Protein AF-0000000066302037 (afdb_homodimer)

Radius of gyration: 25.57 Å; Cα contacts (8 Å, |Δi|>4): 743; chains: 2; bounding box: 60×84×85 Å

InterPro domains:
  IPR000515 ABC transporter type 1, transmembrane domain MetI-like [PF00528] (89-258)
  IPR000515 ABC transporter type 1, transmembrane domain MetI-like [PS50928] (71-252)
  IPR000515 ABC transporter type 1, transmembrane domain MetI-like [cd06261] (72-249)
  IPR035906 MetI-like superfamily [G3DSA:1.10.3720.10] (64-258)
  IPR035906 MetI-like superfamily [SSF161098] (66-252)

Solvent-accessible surface area (backbone atoms only — not comparable to full-atom values): 26212 Å² total; per-residue (Å²): 135,83,84,73,76,73,71,78,69,78,72,74,54,64,68,57,53,51,35,29,48,43,44,48,52,47,50,51,52,49,44,39,52,48,17,62,70,66,67,38,48,57,63,36,38,44,59,66,54,21,49,55,50,60,75,41,36,79,43,70,43,94,89,45,61,16,58,52,55,17,44,50,48,42,50,51,44,34,52,51,9,40,51,54,15,49,66,50,18,42,60,50,10,43,44,32,29,71,33,67,68,50,27,40,31,45,45,50,46,48,62,56,52,63,40,35,44,42,68,73,44,48,62,59,32,35,45,71,56,32,77,41,68,62,25,47,27,49,36,14,18,54,38,14,21,53,47,22,18,52,28,18,21,49,18,37,58,60,49,57,63,68,62,54,50,52,40,44,72,73,64,44,46,75,68,49,40,41,66,70,41,44,47,62,67,13,41,62,33,33,49,50,8,47,46,54,12,49,55,39,11,51,43,37,43,39,48,48,19,56,38,96,50,46,89,51,18,46,27,20,47,34,51,53,25,44,77,70,50,32,36,27,55,30,52,37,45,44,52,52,47,13,51,51,36,44,49,52,53,53,51,46,48,48,50,47,49,71,74,41,45,63,60,68,65,74,100,136,83,84,74,76,73,73,79,71,77,72,74,55,63,68,56,51,51,36,30,48,44,45,48,52,48,50,52,50,50,45,38,53,47,16,61,70,66,68,38,48,57,64,36,38,44,60,65,55,22,48,55,50,60,75,42,36,80,44,68,44,95,89,45,62,16,58,52,54,17,44,51,48,43,50,52,45,33,50,51,9,40,51,54,16,49,67,50,18,41,60,50,10,43,45,32,28,72,33,67,66,51,27,39,30,44,45,50,46,48,63,55,52,64,41,36,44,42,68,74,43,47,62,59,30,35,46,71,58,33,77,39,67,62,24,46,26,49,34,12,17,54,39,13,21,54,47,22,18,54,28,18,21,49,18,38,58,59,48,57,63,66,61,53,49,53,40,44,73,73,65,44,46,75,68,50,39,42,66,71,42,41,47,62,66,13,41,60,33,34,48,50,9,47,46,54,11,50,54,38,12,52,41,35,42,39,48,48,19,55,38,97,50,45,90,52,19,47,26,21,48,33,52,52,26,45,75,68,50,32,35,28,56,29,52,37,43,45,51,50,46,12,52,50,37,45,50,54,50,52,50,45,49,49,51,47,48,71,74,41,44,63,60,67,64,74,102

pLDDT: mean 90.58, std 13.86, range [29.02, 98.88]

Secondary structure (DSSP, 8-state):
-------------HHHHHHHHHHHHHHHHHHHHHHHHH--TTTS--HHHHHHHHH-TTSEETTEEEHHHHHHHHHHHHHHHHHHHHHHHHHHHHHHHH-HHHHHHHHHHHHHHTTS-GGGGHHHHHHHH-SSHHHHHHHHHHHHHHHHHHHHHHHHHTS-HHHHHHHHHTT--HHHHIIIIIHHHHHHHHHHHHHHHHHHHHHHHHHHHHSTT-SSSHHHHHHHHHHTT-HHHHHHHHHHHHHHHHHHHHHHHHHHHHHHHHHHHH-/-------------HHHHHHHHHHHHHHHHHHHHHHHHH--TTTS--HHHHHHHHH-TTSEETTEEEHHHHHHHHHHHHHHHHHHHHHHHHHHHHHHHH-HHHHHHHHHHHHHHTTS-GGGGHHHHHHHH-SSHHHHHHHHHHHHHHHHHHHHHHHHHTS-HHHHHHHHHTT--HHHHIIIIIHHHHHHHHHHHHHHHHHHHHHHHHHHHHSTT-SSSHHHHHHHHHHTT-HHHHHHHHHHHHHHHHHHHHHHHHHHHHHHHHHHHH-

Sequence (534 aa):
MMNHKKGISVKINTKELVLKISLPALAVVIWELLAIYINNPVILPRVEAVINVLIHPFQGILGTGSLIDNTIISIKRVISGFLLASAVAIPLGILMGYYRTVNSLCDTLIELLRPIPPLAWVPLSLAWFGLGEMSMIFIIFIGAFFPILINTISGVKGVPTPLIEAALTLGAKGRDILIKVVIPASSPSILTGLRVGAGIAWMCVVAAEMLPSSNAGLGYLIMYAYSLSRMDVVIACMIIIGLIGLVLDRGLRYIEDKYFVWRKMMKMMNHKKGISVKINTKELVLKISLPALAVVIWELLAIYINNPVILPRVEAVINVLIHPFQGILGTGSLIDNTIISIKRVISGFLLASAVAIPLGILMGYYRTVNSLCDTLIELLRPIPPLAWVPLSLAWFGLGEMSMIFIIFIGAFFPILINTISGVKGVPTPLIEAALTLGAKGRDILIKVVIPASSPSILTGLRVGAGIAWMCVVAAEMLPSSNAGLGYLIMYAYSLSRMDVVIACMIIIGLIGLVLDRGLRYIEDKYFVWRKMMK

Organism: Methanocaldococcus jannaschii (strain ATCC 43067 / DSM 2661 / JAL-1 / JCM 10045 / NBRC 100440) (NCBI:txid243232)

Structure (mmCIF, N/CA/C/O backbone):
data_AF-0000000066302037-model_v1
#
loop_
_entity.id
_entity.type
_entity.pdbx_description
1 polymer 'Putative ABC transporter permease protein MJ0413'
#
loop_
_atom_site.group_PDB
_atom_site.id
_atom_site.type_symbol
_atom_site.label_atom_id
_atom_site.label_alt_id
_atom_site.label_comp_id
_atom_site.label_asym_id
_atom_site.label_entity_id
_atom_site.label_seq_id
_atom_site.pdbx_PDB_ins_code
_atom_site.Cartn_x
_atom_site.Cartn_y
_atom_site.Cartn_z
_atom_site.occupancy
_atom_site.B_iso_or_equiv
_atom_site.auth_seq_id
_atom_site.auth_comp_id
_atom_site.auth_asym_id
_atom_site.auth_atom_id
_atom_site.pdbx_PDB_model_num
ATOM 1 N N . MET A 1 1 ? -0.218 17.766 55.438 1 29.02 1 MET A N 1
ATOM 2 C CA . MET A 1 1 ? -0.852 17.922 54.125 1 29.02 1 MET A CA 1
ATOM 3 C C . MET A 1 1 ? -0.824 16.609 53.344 1 29.02 1 MET A C 1
ATOM 5 O O . MET A 1 1 ? 0.249 16.094 53.031 1 29.02 1 MET A O 1
ATOM 9 N N . MET A 1 2 ? -1.825 15.656 53.594 1 33.31 2 MET A N 1
ATOM 10 C CA . MET A 1 2 ? -2.02 14.25 53.25 1 33.31 2 MET A CA 1
ATOM 11 C C . MET A 1 2 ? -2.162 14.078 51.75 1 33.31 2 MET A C 1
ATOM 13 O O . MET A 1 2 ? -2.922 14.805 51.094 1 33.31 2 MET A O 1
ATOM 17 N N . ASN A 1 3 ? -1.121 13.711 50.938 1 35.31 3 ASN A N 1
ATOM 18 C CA . ASN A 1 3 ? -0.994 13.352 49.531 1 35.31 3 ASN A CA 1
ATOM 19 C C . ASN A 1 3 ? -2.09 12.383 49.094 1 35.31 3 ASN A C 1
ATOM 21 O O . ASN A 1 3 ? -2.045 11.195 49.438 1 35.31 3 ASN A O 1
ATOM 25 N N . HIS A 1 4 ? -3.418 12.812 49.188 1 37.31 4 HIS A N 1
ATOM 26 C CA . HIS A 1 4 ? -4.516 12.008 48.656 1 37.31 4 HIS A CA 1
ATOM 27 C C . HIS A 1 4 ? -4.312 11.68 47.188 1 37.31 4 HIS A C 1
ATOM 29 O O . HIS A 1 4 ? -4.449 12.555 46.344 1 37.31 4 HIS A O 1
ATOM 35 N N . LYS A 1 5 ? -3.457 10.75 46.844 1 37.62 5 LYS A N 1
ATOM 36 C CA . LYS A 1 5 ? -3.4 10.125 45.531 1 37.62 5 LYS A CA 1
ATOM 37 C C . LYS A 1 5 ? -4.789 9.695 45.062 1 37.62 5 LYS A C 1
ATOM 39 O O . LYS A 1 5 ? -5.316 8.68 45.531 1 37.62 5 LYS A O 1
ATOM 44 N N . LYS A 1 6 ? -5.723 10.648 44.906 1 38.66 6 LYS A N 1
ATOM 45 C CA . LYS A 1 6 ? -6.957 10.273 44.219 1 38.66 6 LYS A CA 1
ATOM 46 C C . LYS A 1 6 ? -6.664 9.453 42.969 1 38.66 6 LYS A C 1
ATOM 48 O O . LYS A 1 6 ? -5.965 9.922 42.062 1 38.66 6 LYS A O 1
ATOM 53 N N . GLY A 1 7 ? -6.504 8.18 43.094 1 39.34 7 GLY A N 1
ATOM 54 C CA . GLY A 1 7 ? -6.422 7.23 42 1 39.34 7 GLY A CA 1
ATOM 55 C C . GLY A 1 7 ? -7.43 7.504 40.906 1 39.34 7 GLY A C 1
ATOM 56 O O . GLY A 1 7 ? -8.633 7.59 41.156 1 39.34 7 GLY A O 1
ATOM 57 N N . ILE A 1 8 ? -7.227 8.367 40 1 39.88 8 ILE A N 1
ATOM 58 C CA . ILE A 1 8 ? -8.062 8.531 38.812 1 39.88 8 ILE A CA 1
ATOM 59 C C . ILE A 1 8 ? -8.523 7.164 38.312 1 39.88 8 ILE A C 1
ATOM 61 O O . ILE A 1 8 ? -7.711 6.371 37.812 1 39.88 8 ILE A O 1
ATOM 65 N N . SER A 1 9 ? -9.344 6.348 38.969 1 43.56 9 SER A N 1
ATOM 66 C CA . SER A 1 9 ? -10.023 5.164 38.438 1 43.56 9 SER A CA 1
ATOM 67 C C . SER A 1 9 ? -10.57 5.41 37.031 1 43.56 9 SER A C 1
ATOM 69 O O . SER A 1 9 ? -11.414 6.285 36.844 1 43.56 9 SER A O 1
ATOM 71 N N . VAL A 1 10 ? -9.797 5.387 36.094 1 51.78 10 VAL A N 1
ATOM 72 C CA . VAL A 1 10 ? -10.32 5.383 34.719 1 51.78 10 VAL A CA 1
ATOM 73 C C . VAL A 1 10 ? -11.562 4.504 34.656 1 51.78 10 VAL A C 1
ATOM 75 O O . VAL A 1 10 ? -11.477 3.279 34.781 1 51.78 10 VAL A O 1
ATOM 78 N N . LYS A 1 11 ? -12.625 4.777 35.25 1 53.31 11 LYS A N 1
ATOM 79 C CA . LYS A 1 11 ? -13.93 4.117 35.188 1 53.31 11 LYS A CA 1
ATOM 80 C C . LYS A 1 11 ? -14.234 3.65 33.75 1 53.31 11 LYS A C 1
ATOM 82 O O . LYS A 1 11 ? -14.492 4.469 32.875 1 53.31 11 LYS A O 1
ATOM 87 N N . ILE A 1 12 ? -13.656 2.502 33.469 1 60.19 12 ILE A N 1
ATOM 88 C CA . ILE A 1 12 ? -14.062 1.868 32.219 1 60.19 12 ILE A CA 1
ATOM 89 C C . ILE A 1 12 ? -15.586 1.826 32.125 1 60.19 12 ILE A C 1
ATOM 91 O O . ILE A 1 12 ? -16.25 1.232 32.969 1 60.19 12 ILE A O 1
ATOM 95 N N . ASN A 1 13 ? -16.219 2.809 31.547 1 74.5 13 ASN A N 1
ATOM 96 C CA . ASN A 1 13 ? -17.656 2.812 31.312 1 74.5 13 ASN A CA 1
ATOM 97 C C . ASN A 1 13 ? -18.141 1.499 30.703 1 74.5 13 ASN A C 1
ATOM 99 O O . ASN A 1 13 ? -17.844 1.212 29.531 1 74.5 13 ASN A O 1
ATOM 103 N N . THR A 1 14 ? -18.578 0.489 31.5 1 80.25 14 THR A N 1
ATOM 104 C CA . THR A 1 14 ? -19.047 -0.841 31.141 1 80.25 14 THR A CA 1
ATOM 105 C C . THR A 1 14 ? -19.891 -0.784 29.875 1 80.25 14 THR A C 1
ATOM 107 O O . THR A 1 14 ? -19.828 -1.686 29.031 1 80.25 14 THR A O 1
ATOM 110 N N . LYS A 1 15 ? -20.672 0.165 29.672 1 84.88 15 LYS A N 1
ATOM 111 C CA . LYS A 1 15 ? -21.516 0.294 28.484 1 84.88 15 LYS A CA 1
ATOM 112 C C . LYS A 1 15 ? -20.656 0.47 27.234 1 84.88 15 LYS A C 1
ATOM 114 O O . LYS A 1 15 ? -20.953 -0.127 26.188 1 84.88 15 LYS A O 1
ATOM 119 N N . GLU A 1 16 ? -19.656 1.234 27.422 1 86.19 16 GLU A N 1
ATOM 120 C CA . GLU A 1 16 ? -18.781 1.48 26.281 1 86.19 16 GLU A CA 1
ATOM 121 C C . GLU A 1 16 ? -18 0.224 25.906 1 86.19 16 GLU A C 1
ATOM 123 O O . GLU A 1 16 ? -17.812 -0.065 24.719 1 86.19 16 GLU A O 1
ATOM 128 N N . LEU A 1 17 ? -17.641 -0.523 26.875 1 87.56 17 LEU A N 1
ATOM 129 C CA . LEU A 1 17 ? -16.906 -1.763 26.625 1 87.56 17 LEU A CA 1
ATOM 130 C C . LEU A 1 17 ? -17.797 -2.789 25.938 1 87.56 17 LEU A C 1
ATOM 132 O O . LEU A 1 17 ? -17.344 -3.498 25.031 1 87.56 17 LEU A O 1
ATOM 136 N N . VAL A 1 18 ? -18.984 -2.852 26.375 1 88.88 18 VAL A N 1
ATOM 137 C CA . VAL A 1 18 ? -19.938 -3.783 25.766 1 88.88 18 VAL A CA 1
ATOM 138 C C . VAL A 1 18 ? -20.156 -3.42 24.297 1 88.88 18 VAL A C 1
ATOM 140 O O . VAL A 1 18 ? -20.188 -4.301 23.438 1 88.88 18 VAL A O 1
ATOM 143 N N . LEU A 1 19 ? -20.203 -2.215 24.078 1 88 19 LEU A N 1
ATOM 144 C CA . LEU A 1 19 ? -20.391 -1.768 22.703 1 88 19 LEU A CA 1
ATOM 145 C C . LEU A 1 19 ? -19.172 -2.064 21.844 1 88 19 LEU A C 1
ATOM 147 O O . LEU A 1 19 ? -19.297 -2.473 20.688 1 88 19 LEU A O 1
ATOM 151 N N . LYS A 1 20 ? -18.078 -1.943 22.438 1 90.12 20 LYS A N 1
ATOM 152 C CA . LYS A 1 20 ? -16.812 -2.121 21.719 1 90.12 20 LYS A CA 1
ATOM 153 C C . LYS A 1 20 ? -16.594 -3.586 21.344 1 90.12 20 LYS A C 1
ATOM 155 O O . LYS A 1 20 ? -16.031 -3.889 20.297 1 90.12 20 LYS A O 1
ATOM 160 N N . ILE A 1 21 ? -17.078 -4.512 22.125 1 93.06 21 ILE A N 1
ATOM 161 C CA . ILE A 1 21 ? -16.812 -5.93 21.891 1 93.06 21 ILE A CA 1
ATOM 162 C C . ILE A 1 21 ? -18 -6.574 21.188 1 93.06 21 ILE A C 1
ATOM 164 O O . ILE A 1 21 ? -17.875 -7.68 20.641 1 93.06 21 ILE A O 1
ATOM 168 N N . SER A 1 22 ? -19.078 -5.891 21.078 1 92.44 22 SER A N 1
ATOM 169 C CA . SER A 1 22 ? -20.312 -6.461 20.562 1 92.44 22 SER A CA 1
ATOM 170 C C . SER A 1 22 ? -20.172 -6.867 19.094 1 92.44 22 SER A C 1
ATOM 172 O O . SER A 1 22 ? -20.469 -8.008 18.734 1 92.44 22 SER A O 1
ATOM 174 N N . LEU A 1 23 ? -19.625 -5.941 18.297 1 92.5 23 LEU A N 1
ATOM 175 C CA . LEU A 1 23 ? -19.594 -6.219 16.875 1 92.5 23 LEU A CA 1
ATOM 176 C C . LEU A 1 23 ? -18.562 -7.297 16.547 1 92.5 23 LEU A C 1
ATOM 178 O O . LEU A 1 23 ? -18.828 -8.203 15.758 1 92.5 23 LEU A O 1
ATOM 182 N N . PRO A 1 24 ? -17.391 -7.273 17.141 1 94.06 24 PRO A N 1
ATOM 183 C CA . PRO A 1 24 ? -16.453 -8.375 16.922 1 94.06 24 PRO A CA 1
ATOM 184 C C . PRO A 1 24 ? -17 -9.727 17.375 1 94.06 24 PRO A C 1
ATOM 186 O O . PRO A 1 24 ? -16.812 -10.742 16.703 1 94.06 24 PRO A O 1
ATOM 189 N N . ALA A 1 25 ? -17.641 -9.719 18.516 1 95.19 25 ALA A N 1
ATOM 190 C CA . ALA A 1 25 ? -18.25 -10.945 19.016 1 95.19 25 ALA A CA 1
ATOM 191 C C . ALA A 1 25 ? -19.359 -11.422 18.078 1 95.19 25 ALA A C 1
ATOM 193 O O . ALA A 1 25 ? -19.453 -12.617 17.797 1 95.19 25 ALA A O 1
ATOM 194 N N . LEU A 1 26 ? -20.125 -10.484 17.656 1 95.38 26 LEU A N 1
ATOM 195 C CA . LEU A 1 26 ? -21.188 -10.82 16.703 1 95.38 26 LEU A CA 1
ATOM 196 C C . LEU A 1 26 ? -20.609 -11.367 15.406 1 95.38 26 LEU A C 1
ATOM 198 O O . LEU A 1 26 ? -21.172 -12.289 14.812 1 95.38 26 LEU A O 1
ATOM 202 N N . ALA A 1 27 ? -19.531 -10.82 14.969 1 95 27 ALA A N 1
ATOM 203 C CA . ALA A 1 27 ? -18.875 -11.266 13.742 1 95 27 ALA A CA 1
ATOM 204 C C . ALA A 1 27 ? -18.406 -12.719 13.867 1 95 27 ALA A C 1
ATOM 206 O O . ALA A 1 27 ? -18.562 -13.508 12.938 1 95 27 ALA A O 1
ATOM 207 N N . VAL A 1 28 ? -17.922 -13.055 14.992 1 95.81 28 VAL A N 1
ATOM 208 C CA . VAL A 1 28 ? -17.438 -14.406 15.219 1 95.81 28 VAL A CA 1
ATOM 209 C C . VAL A 1 28 ? -18.609 -15.375 15.281 1 95.81 28 VAL A C 1
ATOM 211 O O . VAL A 1 28 ? -18.547 -16.484 14.742 1 95.81 28 VAL A O 1
ATOM 214 N N . VAL A 1 29 ? -19.688 -14.953 15.945 1 96.69 29 VAL A N 1
ATOM 215 C CA . VAL A 1 29 ? -20.891 -15.789 16.047 1 96.69 29 VAL A CA 1
ATOM 216 C C . VAL A 1 29 ? -21.484 -16.016 14.672 1 96.69 29 VAL A C 1
ATOM 218 O O . VAL A 1 29 ? -21.844 -17.141 14.32 1 96.69 29 VAL A O 1
ATOM 221 N N . ILE A 1 30 ? -21.547 -14.961 13.938 1 96.62 30 ILE A N 1
ATOM 222 C CA . ILE A 1 30 ? -22.078 -15.078 12.578 1 96.62 30 ILE A CA 1
ATOM 223 C C . ILE A 1 30 ? -21.172 -15.984 11.75 1 96.62 30 ILE A C 1
ATOM 225 O O . ILE A 1 30 ? -21.656 -16.797 10.969 1 96.62 30 ILE A O 1
ATOM 229 N N . TRP A 1 31 ? -19.891 -15.82 11.906 1 95.94 31 TRP A N 1
ATOM 230 C CA . TRP A 1 31 ? -18.906 -16.672 11.242 1 95.94 31 TRP A CA 1
ATOM 231 C C . TRP A 1 31 ? -19.172 -18.141 11.555 1 95.94 31 TRP A C 1
ATOM 233 O O . TRP A 1 31 ? -19.266 -18.969 10.641 1 95.94 31 TRP A O 1
ATOM 243 N N . GLU A 1 32 ? -19.375 -18.422 12.773 1 96.44 32 GLU A N 1
ATOM 244 C CA . GLU A 1 32 ? -19.594 -19.797 13.18 1 96.44 32 GLU A CA 1
ATOM 245 C C . GLU A 1 32 ? -20.922 -20.328 12.617 1 96.44 32 GLU A C 1
ATOM 247 O O . GLU A 1 32 ? -20.984 -21.453 12.133 1 96.44 32 GLU A O 1
ATOM 252 N N . LEU A 1 33 ? -21.922 -19.531 12.672 1 97.25 33 LEU A N 1
ATOM 253 C CA . LEU A 1 33 ? -23.234 -19.938 12.172 1 97.25 33 LEU A CA 1
ATOM 254 C C . LEU A 1 33 ? -23.188 -20.188 10.664 1 97.25 33 LEU A C 1
ATOM 256 O O . LEU A 1 33 ? -23.766 -21.156 10.164 1 97.25 33 LEU A O 1
ATOM 260 N N . LEU A 1 34 ? -22.469 -19.312 10 1 96.25 34 LEU A N 1
ATOM 261 C CA . LEU A 1 34 ? -22.328 -19.469 8.555 1 96.25 34 LEU A CA 1
ATOM 262 C C . LEU A 1 34 ? -21.516 -20.703 8.219 1 96.25 34 LEU A C 1
ATOM 264 O O . LEU A 1 34 ? -21.812 -21.406 7.25 1 96.25 34 LEU A O 1
ATOM 268 N N . ALA A 1 35 ? -20.453 -20.906 8.969 1 96.31 35 ALA A N 1
ATOM 269 C CA . ALA A 1 35 ? -19.609 -22.078 8.75 1 96.31 35 ALA A CA 1
ATOM 270 C C . ALA A 1 35 ? -20.406 -23.375 8.898 1 96.31 35 ALA A C 1
ATOM 272 O O . ALA A 1 35 ? -20.219 -24.312 8.125 1 96.31 35 ALA A O 1
ATOM 273 N N . ILE A 1 36 ? -21.297 -23.375 9.898 1 96.12 36 ILE A N 1
ATOM 274 C CA . ILE A 1 36 ? -22.141 -24.531 10.156 1 96.12 36 ILE A CA 1
ATOM 275 C C . ILE A 1 36 ? -23.156 -24.703 9.016 1 96.12 36 ILE A C 1
ATOM 277 O O . ILE A 1 36 ? -23.344 -25.797 8.508 1 96.12 36 ILE A O 1
ATOM 281 N N . TYR A 1 37 ? -23.688 -23.562 8.648 1 96.38 37 TYR A N 1
ATOM 282 C CA . TYR A 1 37 ? -24.719 -23.594 7.621 1 96.38 37 TYR A CA 1
ATOM 283 C C . TYR A 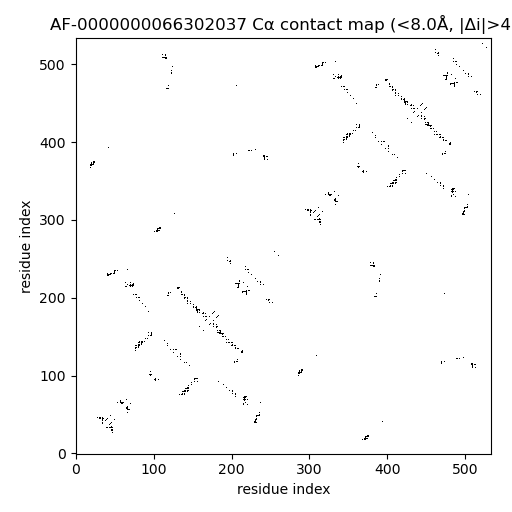1 37 ? -24.141 -24.031 6.281 1 96.38 37 TYR A C 1
ATOM 285 O O . TYR A 1 37 ? -24.75 -24.859 5.59 1 96.38 37 TYR A O 1
ATOM 293 N N . ILE A 1 38 ? -23.047 -23.531 5.863 1 95.19 38 ILE A N 1
ATOM 294 C CA . ILE A 1 38 ? -22.422 -23.828 4.582 1 95.19 38 ILE A CA 1
ATOM 295 C C . ILE A 1 38 ? -21.844 -25.25 4.613 1 95.19 38 ILE A C 1
ATOM 297 O O . ILE A 1 38 ? -21.875 -25.953 3.605 1 95.19 38 ILE A O 1
ATOM 301 N N . ASN A 1 39 ? -21.312 -25.656 5.758 1 95.25 39 ASN A N 1
ATOM 302 C CA . ASN A 1 39 ? -20.797 -27 6.004 1 95.25 39 ASN A CA 1
ATOM 303 C C . ASN A 1 39 ? -19.75 -27.391 4.961 1 95.25 39 ASN A C 1
ATOM 305 O O . ASN A 1 39 ? -19.797 -28.5 4.422 1 95.25 39 ASN A O 1
ATOM 309 N N . ASN A 1 40 ? -18.969 -26.484 4.465 1 96 40 ASN A N 1
ATOM 310 C CA . ASN A 1 40 ? -17.828 -26.641 3.568 1 96 40 ASN A CA 1
ATOM 311 C C . ASN A 1 40 ? -16.609 -25.875 4.078 1 96 40 ASN A C 1
ATOM 313 O O . ASN A 1 40 ? -16.5 -24.672 3.895 1 96 40 ASN A O 1
ATOM 317 N N . PRO A 1 41 ? -15.656 -26.594 4.648 1 94.31 41 PRO A N 1
ATOM 318 C CA . PRO A 1 41 ? -14.492 -25.953 5.266 1 94.31 41 PRO A CA 1
ATOM 319 C C . PRO A 1 41 ? -13.609 -25.234 4.254 1 94.31 41 PRO A C 1
ATOM 321 O O . PRO A 1 41 ? -12.773 -24.406 4.633 1 94.31 41 PRO A O 1
ATOM 324 N N . VAL A 1 42 ? -13.773 -25.531 3.016 1 92.75 42 VAL A N 1
ATOM 325 C CA . VAL A 1 42 ? -12.992 -24.875 1.972 1 92.75 42 VAL A CA 1
ATOM 326 C C . VAL A 1 42 ? -13.516 -23.469 1.739 1 92.75 42 VAL A C 1
ATOM 328 O O . VAL A 1 42 ? -12.742 -22.562 1.412 1 92.75 42 VAL A O 1
ATOM 331 N N . ILE A 1 43 ? -14.781 -23.359 1.993 1 93.81 43 ILE A N 1
ATOM 332 C CA . ILE A 1 43 ? -15.398 -22.047 1.816 1 93.81 43 ILE A CA 1
ATOM 333 C C . ILE A 1 43 ? -15.242 -21.234 3.096 1 93.81 43 ILE A C 1
ATOM 335 O O . ILE A 1 43 ? -14.836 -20.078 3.051 1 93.81 43 ILE A O 1
ATOM 339 N N . LEU A 1 44 ? -15.555 -21.844 4.18 1 96.19 44 LEU A N 1
ATOM 340 C CA . LEU A 1 44 ? -15.469 -21.172 5.48 1 96.19 44 LEU A CA 1
ATOM 341 C C . LEU A 1 44 ? -15.266 -22.203 6.594 1 96.19 44 LEU A C 1
ATOM 343 O O . LEU A 1 44 ? -16.188 -22.922 6.957 1 96.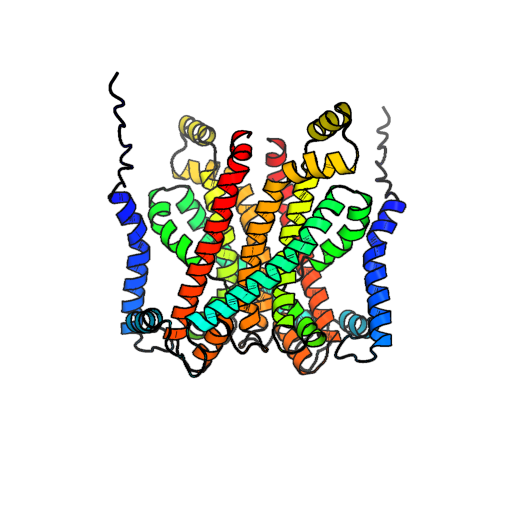19 44 LEU A O 1
ATOM 347 N N . PRO A 1 45 ? -14.07 -22.172 7.098 1 97 45 PRO A N 1
ATOM 348 C CA . PRO A 1 45 ? -13.828 -23.141 8.172 1 97 45 PRO A CA 1
ATOM 349 C C . PRO A 1 45 ? -14.492 -22.734 9.484 1 97 45 PRO A C 1
ATOM 351 O O . PRO A 1 45 ? -14.828 -21.578 9.68 1 97 45 PRO A O 1
ATOM 354 N N . ARG A 1 46 ? -14.656 -23.719 10.281 1 97.5 46 ARG A N 1
ATOM 355 C CA . ARG A 1 46 ? -15.188 -23.453 11.609 1 97.5 46 ARG A CA 1
ATOM 356 C C . ARG A 1 46 ? -14.172 -22.703 12.461 1 97.5 46 ARG A C 1
ATOM 358 O O . ARG A 1 46 ? -12.969 -22.828 12.258 1 97.5 46 ARG A O 1
ATOM 365 N N . VAL A 1 47 ? -14.773 -21.984 13.406 1 97.62 47 VAL A N 1
ATOM 366 C CA . VAL A 1 47 ? -13.93 -21.203 14.297 1 97.62 47 VAL A CA 1
ATOM 367 C C . VAL A 1 47 ? -13 -22.125 15.086 1 97.62 47 VAL A C 1
ATOM 369 O O . VAL A 1 47 ? -11.828 -21.812 15.289 1 97.62 47 VAL A O 1
ATOM 372 N N . GLU A 1 48 ? -13.492 -23.234 15.422 1 96.81 48 GLU A N 1
ATOM 373 C CA . GLU A 1 48 ? -12.719 -24.188 16.219 1 96.81 48 GLU A CA 1
ATOM 374 C C . GLU A 1 48 ? -11.492 -24.672 15.453 1 96.81 48 GLU A C 1
ATOM 376 O O . GLU A 1 48 ? -10.422 -24.859 16.031 1 96.81 48 GLU A O 1
ATOM 381 N N . ALA A 1 49 ? -11.633 -24.891 14.195 1 97.44 49 ALA A N 1
ATOM 382 C CA . ALA A 1 49 ? -10.523 -25.359 13.367 1 97.44 49 ALA A CA 1
ATOM 383 C C . ALA A 1 49 ? -9.406 -24.312 13.32 1 97.44 49 ALA A C 1
ATOM 385 O O . ALA A 1 49 ? -8.227 -24.656 13.336 1 97.44 49 ALA A O 1
ATOM 386 N N . VAL A 1 50 ? -9.773 -23.094 13.234 1 97.94 50 VAL A N 1
ATOM 387 C CA . VAL A 1 50 ? -8.805 -22 13.188 1 97.94 50 VAL A CA 1
ATOM 388 C C . VAL A 1 50 ? -8.102 -21.875 14.539 1 97.94 50 VAL A C 1
ATOM 390 O O . VAL A 1 50 ? -6.883 -21.703 14.602 1 97.94 50 VAL A O 1
ATOM 393 N N . ILE A 1 51 ? -8.898 -22 15.609 1 97.56 51 ILE A N 1
ATOM 394 C CA . ILE A 1 51 ? -8.352 -21.906 16.953 1 97.56 51 ILE A CA 1
ATOM 395 C C . ILE A 1 51 ? -7.355 -23.031 17.203 1 97.56 51 ILE A C 1
ATOM 397 O O . ILE A 1 51 ? -6.328 -22.828 17.844 1 97.56 51 ILE A O 1
ATOM 401 N N . ASN A 1 52 ? -7.68 -24.156 16.688 1 96.88 52 ASN A N 1
ATOM 402 C CA . ASN A 1 52 ? -6.789 -25.312 16.844 1 96.88 52 ASN A CA 1
ATOM 403 C C . ASN A 1 52 ? -5.422 -25.047 16.234 1 96.88 52 ASN A C 1
ATOM 405 O O . ASN A 1 52 ? -4.395 -25.453 16.781 1 96.88 52 ASN A O 1
ATOM 409 N N . VAL A 1 53 ? -5.398 -24.375 15.086 1 97.12 53 VAL A N 1
ATOM 410 C CA . VAL A 1 53 ? -4.145 -24.016 14.43 1 97.12 53 VAL A CA 1
ATOM 411 C C . VAL A 1 53 ? -3.404 -22.984 15.273 1 97.12 53 VAL A C 1
ATOM 413 O O . VAL A 1 53 ? -2.191 -23.078 15.469 1 97.12 53 VAL A O 1
ATOM 416 N N . LEU A 1 54 ? -4.133 -22.062 15.844 1 97.75 54 LEU A N 1
ATOM 417 C CA . LEU A 1 54 ? -3.555 -20.953 16.578 1 97.75 54 LEU A CA 1
ATOM 418 C C . LEU A 1 54 ? -2.99 -21.406 17.922 1 97.75 54 LEU A C 1
ATOM 420 O O . LEU A 1 54 ? -2.004 -20.844 18.406 1 97.75 54 LEU A O 1
ATOM 424 N N . ILE A 1 55 ? -3.602 -22.422 18.484 1 96.81 55 ILE A N 1
ATOM 425 C CA . ILE A 1 55 ? -3.182 -22.828 19.828 1 96.81 55 ILE A CA 1
ATOM 426 C C . ILE A 1 55 ? -2.023 -23.812 19.719 1 96.81 55 ILE A C 1
ATOM 428 O O . ILE A 1 55 ? -1.425 -24.188 20.734 1 96.81 55 ILE A O 1
ATOM 432 N N . HIS A 1 56 ? -1.663 -24.266 18.562 1 95.81 56 HIS A N 1
ATOM 433 C CA . HIS A 1 56 ? -0.493 -25.094 18.328 1 95.81 56 HIS A CA 1
ATOM 434 C C . HIS A 1 56 ? 0.482 -24.422 17.375 1 95.81 56 HIS A C 1
ATOM 436 O O . HIS A 1 56 ? 0.8 -24.953 16.312 1 95.81 56 HIS A O 1
ATOM 442 N N . PRO A 1 57 ? 0.983 -23.344 17.812 1 93 57 PRO A N 1
ATOM 443 C CA . PRO A 1 57 ? 1.772 -22.5 16.906 1 93 57 PRO A CA 1
ATOM 444 C C . PRO A 1 57 ? 3.139 -23.094 16.594 1 93 57 PRO A C 1
ATOM 446 O O . PRO A 1 57 ? 3.791 -22.672 15.633 1 93 57 PRO A O 1
ATOM 449 N N . PHE A 1 58 ? 3.578 -24.125 17.359 1 95.75 58 PHE A N 1
ATOM 450 C CA . PHE A 1 58 ? 4.906 -24.688 17.172 1 95.75 58 PHE A CA 1
ATOM 451 C C . PHE A 1 58 ? 4.824 -26 16.375 1 95.75 58 PHE A C 1
ATOM 453 O O . PHE A 1 58 ? 5.852 -26.578 16.031 1 95.75 58 PHE A O 1
ATOM 460 N N . GLN A 1 59 ? 3.645 -26.406 16.078 1 93.88 59 GLN A N 1
ATOM 461 C CA . GLN A 1 59 ? 3.459 -27.641 15.32 1 93.88 59 GLN A CA 1
ATOM 462 C C . GLN A 1 59 ? 3.646 -27.406 13.828 1 93.88 59 GLN A C 1
ATOM 464 O O . GLN A 1 59 ? 3.23 -26.359 13.305 1 93.88 59 GLN A O 1
ATOM 469 N N . GLY A 1 60 ? 4.328 -28.391 13.242 1 94.06 60 GLY A N 1
ATOM 470 C CA . GLY A 1 60 ? 4.484 -28.312 11.797 1 94.06 60 GLY A CA 1
ATOM 471 C C . GLY A 1 60 ? 3.16 -28.281 11.062 1 94.06 60 GLY A C 1
ATOM 472 O O . GLY A 1 60 ? 2.211 -28.969 11.445 1 94.06 60 GLY A O 1
ATOM 473 N N . ILE A 1 61 ? 3.154 -27.422 10.008 1 92.44 61 ILE A N 1
ATOM 474 C CA . ILE A 1 61 ? 1.935 -27.25 9.227 1 92.44 61 ILE A CA 1
ATOM 475 C C . ILE A 1 61 ? 2.189 -27.672 7.781 1 92.44 61 ILE A C 1
ATOM 477 O O . ILE A 1 61 ? 3.064 -27.125 7.109 1 92.44 61 ILE A O 1
ATOM 481 N N . LEU A 1 62 ? 1.426 -28.719 7.277 1 91.88 62 LEU A N 1
ATOM 482 C CA . LEU A 1 62 ? 1.378 -29.125 5.879 1 91.88 62 LEU A CA 1
ATOM 483 C C . LEU A 1 62 ? 2.775 -29.438 5.352 1 91.88 62 LEU A C 1
ATOM 485 O O . LEU A 1 62 ? 3.098 -29.125 4.203 1 91.88 62 LEU A O 1
ATOM 489 N N . GLY A 1 63 ? 3.605 -29.891 6.121 1 88.62 63 GLY A N 1
ATOM 490 C CA . GLY A 1 63 ? 4.945 -30.266 5.691 1 88.62 63 GLY A CA 1
ATOM 491 C C . GLY A 1 63 ? 5.871 -29.062 5.531 1 88.62 63 GLY A C 1
ATOM 492 O O . GLY A 1 63 ? 6.922 -29.172 4.898 1 88.62 63 GLY A O 1
ATOM 493 N N . THR A 1 64 ? 5.332 -28.047 5.93 1 88.12 64 THR A N 1
ATOM 494 C CA . THR A 1 64 ? 6.148 -26.844 5.938 1 88.12 64 THR A CA 1
ATOM 495 C C . THR A 1 64 ? 6.59 -26.5 7.359 1 88.12 64 THR A C 1
ATOM 497 O O . THR A 1 64 ? 6.406 -27.297 8.281 1 88.12 64 THR A O 1
ATOM 500 N N . GLY A 1 65 ? 7.129 -25.453 7.738 1 91.25 65 GLY A N 1
ATOM 501 C CA . GLY A 1 65 ? 7.453 -24.984 9.078 1 91.25 65 GLY A CA 1
ATOM 502 C C . GLY A 1 65 ? 6.227 -24.656 9.906 1 91.25 65 GLY A C 1
ATOM 503 O O . GLY A 1 65 ? 5.102 -24.703 9.406 1 91.25 65 GLY A O 1
ATOM 504 N N . SER A 1 66 ? 6.449 -24.469 11.164 1 96 66 SER A N 1
ATOM 505 C CA . SER A 1 66 ? 5.371 -24.094 12.078 1 96 66 SER A CA 1
ATOM 506 C C . SER A 1 66 ? 4.902 -22.656 11.805 1 96 66 SER A C 1
ATOM 508 O O . SER A 1 66 ? 5.496 -21.953 11 1 96 66 SER A O 1
ATOM 510 N N . LEU A 1 67 ? 3.74 -22.375 12.438 1 96.62 67 LEU A N 1
ATOM 511 C CA . LEU A 1 67 ? 3.225 -21.016 12.344 1 96.62 67 LEU A CA 1
ATOM 512 C C . LEU A 1 67 ? 4.262 -20.016 12.828 1 96.62 67 LEU A C 1
ATOM 514 O O . LEU A 1 67 ? 4.48 -18.984 12.188 1 96.62 67 LEU A O 1
ATOM 518 N N . ILE A 1 68 ? 4.965 -20.344 13.852 1 97 68 ILE A N 1
ATOM 519 C CA . ILE A 1 68 ? 5.965 -19.453 14.438 1 97 68 ILE A CA 1
ATOM 520 C C . ILE A 1 68 ? 7.172 -19.359 13.516 1 97 68 ILE A C 1
ATOM 522 O O . ILE A 1 68 ? 7.738 -18.281 13.336 1 97 68 ILE A O 1
ATOM 526 N N . ASP A 1 69 ? 7.586 -20.484 12.945 1 97 69 ASP A N 1
ATOM 527 C CA . ASP A 1 69 ? 8.711 -20.484 12.008 1 97 69 ASP A CA 1
ATOM 528 C C . ASP A 1 69 ? 8.445 -19.547 10.836 1 97 69 ASP A C 1
ATOM 530 O O . ASP A 1 69 ? 9.297 -18.719 10.492 1 97 69 ASP A O 1
ATOM 534 N N . ASN A 1 70 ? 7.305 -19.656 10.281 1 97.69 70 ASN A N 1
ATOM 535 C CA . ASN A 1 70 ? 6.941 -18.828 9.133 1 97.69 70 ASN A CA 1
ATOM 536 C C . ASN A 1 70 ? 6.793 -17.359 9.531 1 97.69 70 ASN A C 1
ATOM 538 O O . ASN A 1 70 ? 7.133 -16.469 8.75 1 97.69 70 ASN A O 1
ATOM 542 N N . THR A 1 71 ? 6.34 -17.188 10.727 1 97.88 71 THR A N 1
ATOM 543 C CA . THR A 1 71 ? 6.215 -15.828 11.25 1 97.88 71 THR A CA 1
ATOM 544 C C . THR A 1 71 ? 7.586 -15.172 11.398 1 97.88 71 THR A C 1
ATOM 546 O O . THR A 1 71 ? 7.785 -14.031 10.977 1 97.88 71 THR A O 1
ATOM 549 N N . ILE A 1 72 ? 8.523 -15.859 11.922 1 97.69 72 ILE A N 1
ATOM 550 C CA . ILE A 1 72 ? 9.875 -15.344 12.148 1 97.69 72 ILE A CA 1
ATOM 551 C C . ILE A 1 72 ? 10.531 -15.008 10.812 1 97.69 72 ILE A C 1
ATOM 553 O O . ILE A 1 72 ? 11.203 -13.984 10.688 1 97.69 72 ILE A O 1
ATOM 557 N N . ILE A 1 73 ? 10.32 -15.828 9.852 1 97.12 73 ILE A N 1
ATOM 558 C CA . ILE A 1 73 ? 10.891 -15.617 8.523 1 97.12 73 ILE A CA 1
ATOM 559 C C . ILE A 1 73 ? 10.336 -14.328 7.926 1 97.12 73 ILE A C 1
ATOM 561 O O . ILE A 1 73 ? 11.102 -13.492 7.426 1 97.12 73 ILE A O 1
ATOM 565 N N . SER A 1 74 ? 9.023 -14.156 7.973 1 97.94 74 SER A N 1
ATOM 566 C CA . SER A 1 74 ? 8.406 -12.938 7.469 1 97.94 74 SER A CA 1
ATOM 567 C C . SER A 1 74 ? 8.922 -11.703 8.203 1 97.94 74 SER A C 1
ATOM 569 O O . SER A 1 74 ? 9.211 -10.68 7.586 1 97.94 74 SER A O 1
ATOM 571 N N . ILE A 1 75 ? 9.102 -11.82 9.508 1 97.94 75 ILE A N 1
ATOM 572 C CA . ILE A 1 75 ? 9.555 -10.703 10.32 1 97.94 75 ILE A CA 1
ATOM 573 C C . ILE A 1 75 ? 10.992 -10.352 9.961 1 97.94 75 ILE A C 1
ATOM 575 O O . ILE A 1 75 ? 11.336 -9.172 9.812 1 97.94 75 ILE A O 1
ATOM 579 N N . LYS A 1 76 ? 11.812 -11.32 9.773 1 97.75 76 LYS A N 1
ATOM 580 C CA . LYS A 1 76 ? 13.203 -11.086 9.406 1 97.75 76 LYS A CA 1
ATOM 581 C C . LYS A 1 76 ? 13.305 -10.391 8.047 1 97.75 76 LYS A C 1
ATOM 583 O O . LYS A 1 76 ? 14.125 -9.492 7.871 1 97.75 76 LYS A O 1
ATOM 588 N N . ARG A 1 77 ? 12.5 -10.805 7.145 1 97.88 77 ARG A N 1
ATOM 589 C CA . ARG A 1 77 ? 12.492 -10.211 5.809 1 97.88 77 ARG A CA 1
ATOM 590 C C . ARG A 1 77 ? 12.086 -8.742 5.863 1 97.88 77 ARG A C 1
ATOM 592 O O . ARG A 1 77 ? 12.734 -7.891 5.258 1 97.88 77 ARG A O 1
ATOM 599 N N . VAL A 1 78 ? 11.031 -8.477 6.621 1 97.81 78 VAL A N 1
ATOM 600 C CA . VAL A 1 78 ? 10.523 -7.109 6.703 1 97.81 78 VAL A CA 1
ATOM 601 C C . VAL A 1 78 ? 11.562 -6.207 7.363 1 97.81 78 VAL A C 1
ATOM 603 O O . VAL A 1 78 ? 11.805 -5.09 6.902 1 97.81 78 VAL A O 1
ATOM 606 N N . ILE A 1 79 ? 12.18 -6.684 8.414 1 97.69 79 ILE A N 1
ATOM 607 C CA . ILE A 1 79 ? 13.18 -5.902 9.133 1 97.69 79 ILE A CA 1
ATOM 608 C C . ILE A 1 79 ? 14.367 -5.617 8.211 1 97.69 79 ILE A C 1
ATOM 610 O O . ILE A 1 79 ? 14.867 -4.488 8.164 1 97.69 79 ILE A O 1
ATOM 614 N N . SER A 1 80 ? 14.758 -6.574 7.457 1 98.25 80 SER A N 1
ATOM 615 C CA . SER A 1 80 ? 15.898 -6.426 6.562 1 98.25 80 SER A CA 1
ATOM 616 C C . SER A 1 80 ? 15.609 -5.406 5.465 1 98.25 80 SER A C 1
ATOM 618 O O . SER A 1 80 ? 16.391 -4.477 5.25 1 98.25 80 SER A O 1
ATOM 620 N N . GLY A 1 81 ? 14.516 -5.574 4.797 1 98.5 81 GLY A N 1
ATOM 621 C CA . GLY A 1 81 ? 14.148 -4.637 3.746 1 98.5 81 GLY A CA 1
ATOM 622 C C . GLY A 1 81 ? 13.898 -3.232 4.262 1 98.5 81 GLY A C 1
ATOM 623 O O . GLY A 1 81 ? 14.297 -2.254 3.629 1 98.5 81 GLY A O 1
ATOM 624 N N . PHE A 1 82 ? 13.297 -3.174 5.441 1 98.25 82 PHE A N 1
ATOM 625 C CA . PHE A 1 82 ? 12.961 -1.896 6.055 1 98.25 82 PHE A CA 1
ATOM 626 C C . PHE A 1 82 ? 14.219 -1.146 6.473 1 98.25 82 PHE A C 1
ATOM 628 O O . PHE A 1 82 ? 14.336 0.057 6.234 1 98.25 82 PHE A O 1
ATOM 635 N N . LEU A 1 83 ? 15.102 -1.832 7.074 1 98.56 83 LEU A N 1
ATOM 636 C CA . LEU A 1 83 ? 16.344 -1.209 7.516 1 98.56 83 LEU A CA 1
ATOM 637 C C . LEU A 1 83 ? 17.172 -0.746 6.324 1 98.56 83 LEU A C 1
ATOM 639 O O . LEU A 1 83 ? 17.781 0.33 6.363 1 98.56 83 LEU A O 1
ATOM 643 N N . LEU A 1 84 ? 17.188 -1.532 5.324 1 98.69 84 LEU A N 1
ATOM 644 C CA . LEU A 1 84 ? 17.906 -1.149 4.117 1 98.69 84 LEU A CA 1
ATOM 645 C C . LEU A 1 84 ? 17.281 0.088 3.48 1 98.69 84 LEU A C 1
ATOM 647 O O . LEU A 1 84 ? 18 1.006 3.068 1 98.69 84 LEU A O 1
ATOM 651 N N . ALA A 1 85 ? 15.961 0.11 3.393 1 98.88 85 ALA A N 1
ATOM 652 C CA . ALA A 1 85 ? 15.25 1.259 2.836 1 98.88 85 ALA A CA 1
ATOM 653 C C . ALA A 1 85 ? 15.516 2.518 3.656 1 98.88 85 ALA A C 1
ATOM 655 O O . ALA A 1 85 ? 15.781 3.586 3.1 1 98.88 85 ALA A O 1
ATOM 656 N N . SER A 1 86 ? 15.469 2.346 4.969 1 98.69 86 SER A N 1
ATOM 657 C CA . SER A 1 86 ? 15.695 3.473 5.867 1 98.69 86 SER A CA 1
ATOM 658 C C . SER A 1 86 ? 17.109 4.012 5.727 1 98.69 86 SER A C 1
ATOM 660 O O . SER A 1 86 ? 17.328 5.227 5.691 1 98.69 86 SER A O 1
ATOM 662 N N . ALA A 1 87 ? 18.062 3.105 5.609 1 98.69 87 ALA A N 1
ATOM 663 C CA . ALA A 1 87 ? 19.469 3.467 5.531 1 98.69 87 ALA A CA 1
ATOM 664 C C . ALA A 1 87 ? 19.766 4.27 4.266 1 98.69 87 ALA A C 1
ATOM 666 O O . ALA A 1 87 ? 20.688 5.082 4.238 1 98.69 87 ALA A O 1
ATOM 667 N N . VAL A 1 88 ? 18.969 4.113 3.262 1 98.69 88 VAL A N 1
ATOM 668 C CA . VAL A 1 88 ? 19.203 4.801 1.996 1 98.69 88 VAL A CA 1
ATOM 669 C C . VAL A 1 88 ? 18.281 6.016 1.892 1 98.69 88 VAL A C 1
ATOM 671 O O . VAL A 1 88 ? 18.719 7.102 1.5 1 98.69 88 VAL A O 1
ATOM 674 N N . ALA A 1 89 ? 17.047 5.887 2.273 1 98.88 89 ALA A N 1
ATOM 675 C CA . ALA A 1 89 ? 16.016 6.91 2.064 1 98.88 89 ALA A CA 1
ATOM 676 C C . ALA A 1 89 ? 16.25 8.117 2.971 1 98.88 89 ALA A C 1
ATOM 678 O O . ALA A 1 89 ? 16.062 9.258 2.555 1 98.88 89 ALA A O 1
ATOM 679 N N . ILE A 1 90 ? 16.672 7.852 4.191 1 98.44 90 ILE A N 1
ATOM 680 C CA . ILE A 1 90 ? 16.812 8.938 5.156 1 98.44 90 ILE A CA 1
ATOM 681 C C . ILE A 1 90 ? 17.969 9.844 4.738 1 98.44 90 ILE A C 1
ATOM 683 O O . ILE A 1 90 ? 17.781 11.055 4.566 1 98.44 90 ILE A O 1
ATOM 687 N N . PRO A 1 91 ? 19.203 9.312 4.508 1 98.19 91 PRO A N 1
ATOM 688 C CA . PRO A 1 91 ? 20.281 10.195 4.07 1 98.19 91 PRO A CA 1
ATOM 689 C C . PRO A 1 91 ? 19.969 10.906 2.754 1 98.19 91 PRO A C 1
ATOM 691 O O . PRO A 1 91 ? 20.234 12.102 2.615 1 98.19 91 PRO A O 1
ATOM 694 N N . LEU A 1 92 ? 19.391 10.219 1.814 1 98.5 92 LEU A N 1
ATOM 695 C CA . LEU A 1 92 ? 19.031 10.852 0.545 1 98.5 92 LEU A CA 1
ATOM 696 C C . LEU A 1 92 ? 17.969 11.93 0.747 1 98.5 92 LEU A C 1
ATOM 698 O O . LEU A 1 92 ? 18.031 12.992 0.127 1 98.5 92 LEU A O 1
ATOM 702 N N . GLY A 1 93 ? 17 11.641 1.601 1 98.62 93 GLY A N 1
ATOM 703 C CA . GLY A 1 93 ? 15.969 12.617 1.908 1 98.62 93 GLY A CA 1
ATOM 704 C C . GLY A 1 93 ? 16.516 13.875 2.562 1 98.62 93 GLY A C 1
ATOM 705 O O . GLY A 1 93 ? 16.062 14.977 2.254 1 98.62 93 GLY A O 1
ATOM 706 N N . ILE A 1 94 ? 17.422 13.68 3.426 1 97.44 94 ILE A N 1
ATOM 707 C CA . ILE A 1 94 ? 18.062 14.82 4.074 1 97.44 94 ILE A CA 1
ATOM 708 C C . ILE A 1 94 ? 18.797 15.656 3.035 1 97.44 94 ILE A C 1
ATOM 710 O O . ILE A 1 94 ? 18.672 16.875 2.996 1 97.44 94 ILE A O 1
ATOM 714 N N . LEU A 1 95 ? 19.547 14.969 2.154 1 97.06 95 LEU A N 1
ATOM 715 C CA . LEU A 1 95 ? 20.312 15.664 1.127 1 97.06 95 LEU A CA 1
ATOM 716 C C . LEU A 1 95 ? 19.391 16.391 0.16 1 97.06 95 LEU A C 1
ATOM 718 O O . LEU A 1 95 ? 19.641 17.547 -0.199 1 97.06 95 LEU A O 1
ATOM 722 N N . MET A 1 96 ? 18.328 15.805 -0.176 1 97.44 96 MET A N 1
ATOM 723 C CA . MET A 1 96 ? 17.391 16.406 -1.122 1 97.44 96 MET A CA 1
ATOM 724 C C . MET A 1 96 ? 16.625 17.547 -0.474 1 97.44 96 MET A C 1
ATOM 726 O O . MET A 1 96 ? 16.266 18.516 -1.146 1 97.44 96 MET A O 1
ATOM 730 N N . GLY A 1 97 ? 16.375 17.375 0.769 1 96.06 97 GLY A N 1
ATOM 731 C CA . GLY A 1 97 ? 15.68 18.438 1.479 1 96.06 97 GLY A CA 1
ATOM 732 C C . GLY A 1 97 ? 16.562 19.641 1.769 1 96.06 97 GLY A C 1
ATOM 733 O O . GLY A 1 97 ? 16.078 20.781 1.821 1 96.06 97 GLY A O 1
ATOM 734 N N . TYR A 1 98 ? 17.797 19.391 1.943 1 93.56 98 TYR A N 1
ATOM 735 C CA . TYR A 1 98 ? 18.734 20.422 2.385 1 93.56 98 TYR A CA 1
ATOM 736 C C . TYR A 1 98 ? 19.359 21.141 1.192 1 93.56 98 TYR A C 1
ATOM 738 O O . TYR A 1 98 ? 19.562 22.359 1.231 1 93.56 98 TYR A O 1
ATOM 746 N N . TYR A 1 99 ? 19.672 20.391 0.113 1 93.38 99 TYR A N 1
ATOM 747 C CA . TYR A 1 99 ? 20.312 20.969 -1.057 1 93.38 99 TYR A CA 1
ATOM 748 C C . TYR A 1 99 ? 19.359 21.031 -2.24 1 93.38 99 TYR A C 1
ATOM 750 O O . TYR A 1 99 ? 18.891 20 -2.717 1 93.38 99 TYR A O 1
ATOM 758 N N . ARG A 1 100 ? 19.234 22.156 -2.789 1 93.19 100 ARG A N 1
ATOM 759 C CA . ARG A 1 100 ? 18.359 22.359 -3.934 1 93.19 100 ARG A CA 1
ATOM 760 C C . ARG A 1 100 ? 18.875 21.609 -5.16 1 93.19 100 ARG A C 1
ATOM 762 O O . ARG A 1 100 ? 18.078 21.078 -5.941 1 93.19 100 ARG A O 1
ATOM 769 N N . THR A 1 101 ? 20.109 21.578 -5.301 1 94.5 101 THR A N 1
ATOM 770 C CA . THR A 1 101 ? 20.734 20.938 -6.457 1 94.5 101 THR A CA 1
ATOM 771 C C . THR A 1 101 ? 20.469 19.422 -6.438 1 94.5 101 THR A C 1
ATOM 773 O O . THR A 1 101 ? 20.172 18.828 -7.477 1 94.5 101 THR A O 1
ATOM 776 N N . VAL A 1 102 ? 20.594 18.859 -5.23 1 96.12 102 VAL A N 1
ATOM 777 C CA . VAL A 1 102 ? 20.359 17.438 -5.109 1 96.12 102 VAL A CA 1
ATOM 778 C C . VAL A 1 102 ? 18.891 17.125 -5.379 1 96.12 102 VAL A C 1
ATOM 780 O O . VAL A 1 102 ? 18.562 16.141 -6.047 1 96.12 102 VAL A O 1
ATOM 783 N N . ASN A 1 103 ? 18.062 17.953 -4.891 1 96.31 103 ASN A N 1
ATOM 784 C CA . ASN A 1 103 ? 16.625 17.781 -5.137 1 96.31 103 ASN A CA 1
ATOM 785 C C . ASN A 1 103 ? 16.297 17.859 -6.625 1 96.31 103 ASN A C 1
ATOM 787 O O . ASN A 1 103 ? 15.578 17.031 -7.152 1 96.31 103 ASN A O 1
ATOM 791 N N . SER A 1 104 ? 16.875 18.891 -7.285 1 94.81 104 SER A N 1
ATOM 792 C CA . SER A 1 104 ? 16.609 19.078 -8.711 1 94.81 104 SER A CA 1
ATOM 793 C C . SER A 1 104 ? 17.125 17.906 -9.531 1 94.81 104 SER A C 1
ATOM 795 O O . SER A 1 104 ? 16.516 17.531 -10.539 1 94.81 104 SER A O 1
ATOM 797 N N . LEU A 1 105 ? 18.156 17.328 -9.07 1 94.75 105 LEU A N 1
ATOM 798 C CA . LEU A 1 105 ? 18.781 16.219 -9.773 1 94.75 105 LEU A CA 1
ATOM 799 C C . LEU A 1 105 ? 17.953 14.938 -9.625 1 94.75 105 LEU A C 1
ATOM 801 O O . LEU A 1 105 ? 17.781 14.188 -10.586 1 94.75 105 LEU A O 1
ATOM 805 N N . CYS A 1 106 ? 17.391 14.727 -8.43 1 97.06 106 CYS A N 1
ATOM 806 C CA . CYS A 1 106 ? 16.812 13.422 -8.117 1 97.06 106 CYS A CA 1
ATOM 807 C C . CYS A 1 106 ? 15.297 13.445 -8.242 1 97.06 106 CYS A C 1
ATOM 809 O O . CYS A 1 106 ? 14.664 12.398 -8.398 1 97.06 106 CYS A O 1
ATOM 811 N N . ASP A 1 107 ? 14.758 14.555 -8.195 1 96.06 107 ASP A N 1
ATOM 812 C CA . ASP A 1 107 ? 13.312 14.703 -8.047 1 96.06 107 ASP A CA 1
ATOM 813 C C . ASP A 1 107 ? 12.57 14.062 -9.219 1 96.06 107 ASP A C 1
ATOM 815 O O . ASP A 1 107 ? 11.602 13.32 -9.016 1 96.06 107 ASP A O 1
ATOM 819 N N . THR A 1 108 ? 13.039 14.312 -10.398 1 95.31 108 THR A N 1
ATOM 820 C CA . THR A 1 108 ? 12.359 13.812 -11.586 1 95.31 108 THR A CA 1
ATOM 821 C C . THR A 1 108 ? 12.391 12.289 -11.617 1 95.31 108 THR A C 1
ATOM 823 O O . THR A 1 108 ? 11.375 11.648 -11.914 1 95.31 108 THR A O 1
ATOM 826 N N . LEU A 1 109 ? 13.492 11.719 -11.336 1 95.69 109 LEU A N 1
ATOM 827 C CA . LEU A 1 109 ? 13.617 10.266 -11.32 1 95.69 109 LEU A CA 1
ATOM 828 C C . LEU A 1 109 ? 12.719 9.648 -10.25 1 95.69 109 LEU A C 1
ATOM 830 O O . LEU A 1 109 ? 12.055 8.641 -10.5 1 95.69 109 LEU A O 1
ATOM 834 N N . ILE A 1 110 ? 12.68 1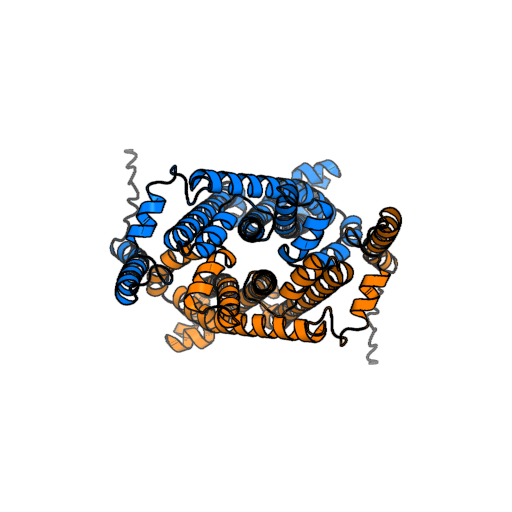0.297 -9.117 1 96.31 110 ILE A N 1
ATOM 835 C CA . ILE A 1 110 ? 11.867 9.812 -8.008 1 96.31 110 ILE A CA 1
ATOM 836 C C . ILE A 1 110 ? 10.391 9.898 -8.375 1 96.31 110 ILE A C 1
ATOM 838 O O . ILE A 1 110 ? 9.625 8.961 -8.133 1 96.31 110 ILE A O 1
ATOM 842 N N . GLU A 1 111 ? 10.031 10.953 -9.023 1 93.69 111 GLU A N 1
ATOM 843 C CA . GLU A 1 111 ? 8.641 11.172 -9.414 1 93.69 111 GLU A CA 1
ATOM 844 C C . GLU A 1 111 ? 8.195 10.156 -10.461 1 93.69 111 GLU A C 1
ATOM 846 O O . GLU A 1 111 ? 7.023 9.781 -10.516 1 93.69 111 GLU A O 1
ATOM 851 N N . LEU A 1 112 ? 9.078 9.664 -11.211 1 93.69 112 LEU A N 1
ATOM 852 C CA . LEU A 1 112 ? 8.766 8.711 -12.266 1 93.69 112 LEU A CA 1
ATOM 853 C C . LEU A 1 112 ? 8.672 7.293 -11.703 1 93.69 112 LEU A C 1
ATOM 855 O O . LEU A 1 112 ? 7.863 6.488 -12.172 1 93.69 112 LEU A O 1
ATOM 859 N N . LEU A 1 113 ? 9.438 6.977 -10.719 1 96.12 113 LEU A N 1
ATOM 860 C CA . LEU A 1 113 ? 9.539 5.613 -10.211 1 96.12 113 LEU A CA 1
ATOM 861 C C . LEU A 1 113 ? 8.531 5.375 -9.086 1 96.12 113 LEU A C 1
ATOM 863 O O . LEU A 1 113 ? 8.031 4.262 -8.922 1 96.12 113 LEU A O 1
ATOM 867 N N . ARG A 1 114 ? 8.211 6.414 -8.406 1 95.56 114 ARG A N 1
ATOM 868 C CA . ARG A 1 114 ? 7.418 6.332 -7.184 1 95.56 114 ARG A CA 1
ATOM 869 C C . ARG A 1 114 ? 6.035 5.758 -7.473 1 95.56 114 ARG A C 1
ATOM 871 O O . ARG A 1 114 ? 5.52 4.949 -6.695 1 95.56 114 ARG A O 1
ATOM 878 N N . PRO A 1 115 ? 5.469 6.09 -8.633 1 95.12 115 PRO A N 1
ATOM 879 C CA . PRO A 1 115 ? 4.102 5.629 -8.883 1 95.12 115 PRO A CA 1
ATOM 880 C C . PRO A 1 115 ? 4.039 4.148 -9.258 1 95.12 115 PRO A C 1
ATOM 882 O O . PRO A 1 115 ? 2.953 3.562 -9.289 1 95.12 115 PRO A O 1
ATOM 885 N N . ILE A 1 116 ? 5.105 3.551 -9.547 1 96.94 116 ILE A N 1
ATOM 886 C CA . ILE A 1 116 ? 5.133 2.129 -9.875 1 96.94 116 ILE A CA 1
ATOM 887 C C . ILE A 1 116 ? 4.996 1.303 -8.602 1 96.94 116 ILE A C 1
ATOM 889 O O . ILE A 1 116 ? 5.855 1.365 -7.719 1 96.94 116 ILE A O 1
ATOM 893 N N . PRO A 1 117 ? 3.939 0.528 -8.547 1 97.12 117 PRO A N 1
ATOM 894 C CA . PRO A 1 117 ? 3.775 -0.307 -7.355 1 97.12 117 PRO A CA 1
ATOM 895 C C . PRO A 1 117 ? 4.969 -1.226 -7.109 1 97.12 117 PRO A C 1
ATOM 897 O O . PRO A 1 117 ? 5.539 -1.77 -8.055 1 97.12 117 PRO A O 1
ATOM 900 N N . PRO A 1 118 ? 5.281 -1.427 -5.863 1 96.94 118 PRO A N 1
ATOM 901 C CA . PRO A 1 118 ? 6.453 -2.25 -5.547 1 96.94 118 PRO A CA 1
ATOM 902 C C . PRO A 1 118 ? 6.367 -3.652 -6.145 1 96.94 118 PRO A C 1
ATOM 904 O O . PRO A 1 118 ? 7.371 -4.184 -6.625 1 96.94 118 PRO A O 1
ATOM 907 N N . LEU A 1 119 ? 5.219 -4.176 -6.195 1 95.25 119 LEU A N 1
ATOM 908 C CA . LEU A 1 119 ? 5.09 -5.559 -6.637 1 95.25 119 LEU A CA 1
ATOM 909 C C . LEU A 1 119 ? 5.297 -5.668 -8.141 1 95.25 119 LEU A C 1
ATOM 911 O O . LEU A 1 119 ? 5.57 -6.754 -8.656 1 95.25 119 LEU A O 1
ATOM 915 N N . ALA A 1 120 ? 5.121 -4.594 -8.867 1 96.81 120 ALA A N 1
ATOM 916 C CA . ALA A 1 120 ? 5.363 -4.605 -10.305 1 96.81 120 ALA A CA 1
ATOM 917 C C . ALA A 1 120 ? 6.836 -4.863 -10.617 1 96.81 120 ALA A C 1
ATOM 919 O O . ALA A 1 120 ? 7.191 -5.211 -11.742 1 96.81 120 ALA A O 1
ATOM 920 N N . TRP A 1 121 ? 7.691 -4.75 -9.641 1 97.19 121 TRP A N 1
ATOM 921 C CA . TRP A 1 121 ? 9.133 -4.926 -9.797 1 97.19 121 TRP A CA 1
ATOM 922 C C . TRP A 1 121 ? 9.523 -6.387 -9.617 1 97.19 121 TRP A C 1
ATOM 924 O O . TRP A 1 121 ? 10.688 -6.75 -9.805 1 97.19 121 TRP A O 1
ATOM 934 N N . VAL A 1 122 ? 8.625 -7.258 -9.352 1 95.25 122 VAL A N 1
ATOM 935 C CA . VAL A 1 122 ? 8.914 -8.641 -8.969 1 95.25 122 VAL A CA 1
ATOM 936 C C . VAL A 1 122 ? 9.656 -9.336 -10.109 1 95.25 122 VAL A C 1
ATOM 938 O O . VAL A 1 122 ? 10.719 -9.938 -9.891 1 95.25 122 VAL A O 1
ATOM 941 N N . PRO A 1 123 ? 9.195 -9.211 -11.32 1 95.25 123 PRO A N 1
ATOM 942 C CA . PRO A 1 123 ? 9.906 -9.93 -12.375 1 95.25 123 PRO A CA 1
ATOM 943 C C . PRO A 1 123 ? 11.344 -9.453 -12.555 1 95.25 123 PRO A C 1
ATOM 945 O O . PRO A 1 123 ? 12.25 -10.273 -12.727 1 95.25 123 PRO A O 1
ATOM 948 N N . LEU A 1 124 ? 11.547 -8.156 -12.492 1 95.62 124 LEU A N 1
ATOM 949 C CA . LEU A 1 124 ? 12.898 -7.625 -12.617 1 95.62 124 LEU A CA 1
ATOM 950 C C . LEU A 1 124 ? 13.758 -8.047 -11.422 1 95.62 124 LEU A C 1
ATOM 952 O O . LEU A 1 124 ? 14.938 -8.359 -11.586 1 95.62 124 LEU A O 1
ATOM 956 N N . SER A 1 125 ? 13.141 -7.988 -10.281 1 95.62 125 SER A N 1
ATOM 957 C CA . SER A 1 125 ? 13.852 -8.43 -9.086 1 95.62 125 SER A CA 1
ATOM 958 C C . SER A 1 125 ? 14.297 -9.883 -9.211 1 95.62 125 SER A C 1
ATOM 960 O O . SER A 1 125 ? 15.422 -10.227 -8.852 1 95.62 125 SER A O 1
ATOM 962 N N . LEU A 1 126 ? 13.406 -10.68 -9.727 1 94.62 126 LEU A N 1
ATOM 963 C CA . LEU A 1 126 ? 13.711 -12.094 -9.93 1 94.62 126 LEU A CA 1
ATOM 964 C C . LEU A 1 126 ? 14.812 -12.266 -10.977 1 94.62 126 LEU A C 1
ATOM 966 O O . LEU A 1 126 ? 15.688 -13.125 -10.828 1 94.62 126 LEU A O 1
ATOM 970 N N . ALA A 1 127 ? 14.734 -11.477 -11.977 1 93.31 127 ALA A N 1
ATOM 971 C CA . ALA A 1 127 ? 15.734 -11.547 -13.031 1 93.31 127 ALA A CA 1
ATOM 972 C C . ALA A 1 127 ? 17.109 -11.133 -12.516 1 93.31 127 ALA A C 1
ATOM 974 O O . ALA A 1 127 ? 18.125 -11.695 -12.93 1 93.31 127 ALA A O 1
ATOM 975 N N . TRP A 1 128 ? 17.141 -10.203 -11.586 1 94.56 128 TRP A N 1
ATOM 976 C CA . TRP A 1 128 ? 18.391 -9.617 -11.109 1 94.56 128 TRP A CA 1
ATOM 977 C C . TRP A 1 128 ? 19 -10.453 -9.984 1 94.56 128 TRP A C 1
ATOM 979 O O . TRP A 1 128 ? 20.219 -10.617 -9.906 1 94.56 128 TRP A O 1
ATOM 989 N N . PHE A 1 129 ? 18.125 -10.969 -9.141 1 94.44 129 PHE A N 1
ATOM 990 C CA . PHE A 1 129 ? 18.641 -11.57 -7.914 1 94.44 129 PHE A CA 1
ATOM 991 C C . PHE A 1 129 ? 18.312 -13.055 -7.863 1 94.44 129 PHE A C 1
ATOM 993 O O . PHE A 1 129 ? 18.812 -13.773 -6.996 1 94.44 129 PHE A O 1
ATOM 1000 N N . GLY A 1 130 ? 17.531 -13.531 -8.789 1 91 130 GLY A N 1
ATOM 1001 C CA . GLY A 1 130 ? 17.109 -14.922 -8.766 1 91 130 GLY A CA 1
ATOM 1002 C C . GLY A 1 130 ? 16.016 -15.203 -7.754 1 91 130 GLY A C 1
ATOM 1003 O O . GLY A 1 130 ? 15.461 -14.281 -7.156 1 91 130 GLY A O 1
ATOM 1004 N N . LEU A 1 131 ? 15.719 -16.484 -7.715 1 89.44 131 LEU A N 1
ATOM 1005 C CA . LEU A 1 131 ? 14.742 -16.922 -6.73 1 89.44 131 LEU A CA 1
ATOM 1006 C C . LEU A 1 131 ? 15.336 -16.922 -5.328 1 89.44 131 LEU A C 1
ATOM 1008 O O . LEU A 1 131 ? 16.484 -17.328 -5.141 1 89.44 131 LEU A O 1
ATOM 1012 N N . GLY A 1 132 ? 14.727 -16.281 -4.406 1 88.38 132 GLY A N 1
ATOM 1013 C CA . GLY A 1 132 ? 15.273 -16.344 -3.061 1 88.38 132 GLY A CA 1
ATOM 1014 C C . GLY A 1 132 ? 14.969 -15.102 -2.242 1 88.38 132 GLY A C 1
ATOM 1015 O O . GLY A 1 132 ? 14.047 -14.352 -2.559 1 88.38 132 GLY A O 1
ATOM 1016 N N . GLU A 1 133 ? 15.789 -14.953 -1.215 1 93.5 133 GLU A N 1
ATOM 1017 C CA . GLU A 1 133 ? 15.57 -13.938 -0.191 1 93.5 133 GLU A CA 1
ATOM 1018 C C . GLU A 1 133 ? 15.836 -12.539 -0.736 1 93.5 133 GLU A C 1
ATOM 1020 O O . GLU A 1 133 ? 15.133 -11.586 -0.394 1 93.5 133 GLU A O 1
ATOM 1025 N N . MET A 1 134 ? 16.781 -12.445 -1.565 1 95 134 MET A N 1
ATOM 1026 C CA . MET A 1 134 ? 17.219 -11.125 -2.029 1 95 134 MET A CA 1
ATOM 1027 C C . MET A 1 134 ? 16.125 -10.461 -2.871 1 95 134 MET A C 1
ATOM 1029 O O . MET A 1 134 ? 15.945 -9.25 -2.812 1 95 134 MET A O 1
ATOM 1033 N N . SER A 1 135 ? 15.445 -11.25 -3.711 1 95.75 135 SER A N 1
ATOM 1034 C CA . SER A 1 135 ? 14.367 -10.695 -4.523 1 95.75 135 SER A CA 1
ATOM 1035 C C . SER A 1 135 ? 13.242 -10.148 -3.648 1 95.75 135 SER A C 1
ATOM 1037 O O . SER A 1 135 ? 12.695 -9.078 -3.934 1 95.75 135 SER A O 1
ATOM 1039 N N . MET A 1 136 ? 12.93 -10.797 -2.545 1 96.06 136 MET A N 1
ATOM 1040 C CA . MET A 1 136 ? 11.867 -10.352 -1.646 1 96.06 136 MET A CA 1
ATOM 1041 C C . MET A 1 136 ? 12.297 -9.117 -0.862 1 96.06 136 MET A C 1
ATOM 1043 O O . MET A 1 136 ? 11.516 -8.18 -0.69 1 96.06 136 MET A O 1
ATOM 1047 N N . ILE A 1 137 ? 13.539 -9.125 -0.459 1 97.44 137 ILE A N 1
ATOM 1048 C CA . ILE A 1 137 ? 14.07 -7.992 0.296 1 97.44 137 ILE A CA 1
ATOM 1049 C C . ILE A 1 137 ? 14.062 -6.742 -0.58 1 97.44 137 ILE A C 1
ATOM 1051 O O . ILE A 1 137 ? 13.766 -5.645 -0.105 1 97.44 137 ILE A O 1
ATOM 1055 N N . PHE A 1 138 ? 14.391 -6.906 -1.818 1 97.88 138 PHE A N 1
ATOM 1056 C CA . PHE A 1 138 ? 14.383 -5.789 -2.756 1 97.88 138 PHE A CA 1
ATOM 1057 C C . PHE A 1 138 ? 12.984 -5.188 -2.869 1 97.88 138 PHE A C 1
ATOM 1059 O O . PHE A 1 138 ? 12.828 -3.965 -2.885 1 97.88 138 PHE A O 1
ATOM 1066 N N . ILE A 1 139 ? 11.953 -5.996 -2.961 1 97.44 139 ILE A N 1
ATOM 1067 C CA . ILE A 1 139 ? 10.57 -5.539 -3.08 1 97.44 139 ILE A CA 1
ATOM 1068 C C . ILE A 1 139 ? 10.172 -4.781 -1.818 1 97.44 139 ILE A C 1
ATOM 1070 O O . ILE A 1 139 ? 9.539 -3.723 -1.896 1 97.44 139 ILE A O 1
ATOM 1074 N N . ILE A 1 140 ? 10.523 -5.332 -0.67 1 98.25 140 ILE A N 1
ATOM 1075 C CA . ILE A 1 140 ? 10.242 -4.684 0.606 1 98.25 140 ILE A CA 1
ATOM 1076 C C . ILE A 1 140 ? 10.969 -3.342 0.674 1 98.25 140 ILE A C 1
ATOM 1078 O O . ILE A 1 140 ? 10.406 -2.342 1.118 1 98.25 140 ILE A O 1
ATOM 1082 N N . PHE A 1 141 ? 12.242 -3.301 0.193 1 98.62 141 PHE A N 1
ATOM 1083 C CA . PHE A 1 141 ? 13.055 -2.092 0.128 1 98.62 141 PHE A CA 1
ATOM 1084 C C . PHE A 1 141 ? 12.359 -1.015 -0.694 1 98.62 141 PHE A C 1
ATOM 1086 O O . PHE A 1 141 ? 12.211 0.122 -0.242 1 98.62 141 PHE A O 1
ATOM 1093 N N . ILE A 1 142 ? 11.883 -1.386 -1.846 1 97.88 142 ILE A N 1
ATOM 1094 C CA . ILE A 1 142 ? 11.234 -0.433 -2.742 1 97.88 142 ILE A CA 1
ATOM 1095 C C . ILE A 1 142 ? 9.961 0.102 -2.094 1 97.88 142 ILE A C 1
ATOM 1097 O O . ILE A 1 142 ? 9.672 1.298 -2.176 1 97.88 142 ILE A O 1
ATOM 1101 N N . GLY A 1 143 ? 9.242 -0.771 -1.477 1 97.5 143 GLY A N 1
ATOM 1102 C CA . GLY A 1 143 ? 8 -0.385 -0.833 1 97.5 143 GLY A CA 1
ATOM 1103 C C . GLY A 1 143 ? 8.195 0.624 0.283 1 97.5 143 GLY A C 1
ATOM 1104 O O . GLY A 1 143 ? 7.406 1.565 0.417 1 97.5 143 GLY A O 1
ATOM 1105 N N . ALA A 1 144 ? 9.203 0.448 1.039 1 98.44 144 ALA A N 1
ATOM 1106 C CA . ALA A 1 144 ? 9.422 1.294 2.209 1 98.44 144 ALA A CA 1
ATOM 1107 C C . ALA A 1 144 ? 10.219 2.545 1.838 1 98.44 144 ALA A C 1
ATOM 1109 O O . ALA A 1 144 ? 10.148 3.559 2.539 1 98.44 144 ALA A O 1
ATOM 1110 N N . PHE A 1 145 ? 10.93 2.543 0.734 1 98.75 145 PHE A N 1
ATOM 1111 C CA . PHE A 1 145 ? 11.891 3.572 0.352 1 98.75 145 PHE A CA 1
ATOM 1112 C C . PHE A 1 145 ? 11.188 4.902 0.109 1 98.75 145 PHE A C 1
ATOM 1114 O O . PHE A 1 145 ? 11.562 5.922 0.695 1 98.75 145 PHE A O 1
ATOM 1121 N N . PHE A 1 146 ? 10.188 4.906 -0.603 1 98 146 PHE A N 1
ATOM 1122 C CA . PHE A 1 146 ? 9.625 6.156 -1.106 1 98 146 PHE A CA 1
ATOM 1123 C C . PHE A 1 146 ? 8.883 6.898 -0.004 1 98 146 PHE A C 1
ATOM 1125 O O . PHE A 1 146 ? 9.062 8.109 0.171 1 98 146 PHE A O 1
ATOM 1132 N N . PRO A 1 147 ? 8.07 6.215 0.792 1 97.12 147 PRO A N 1
ATOM 1133 C CA . PRO A 1 147 ? 7.422 6.949 1.883 1 97.12 147 PRO A CA 1
ATOM 1134 C C . PRO A 1 147 ? 8.43 7.535 2.871 1 97.12 147 PRO A C 1
ATOM 1136 O O . PRO A 1 147 ? 8.234 8.656 3.359 1 97.12 147 PRO A O 1
ATOM 1139 N N . ILE A 1 148 ? 9.461 6.84 3.133 1 98.38 148 ILE A N 1
ATOM 1140 C CA . ILE A 1 148 ? 10.484 7.34 4.043 1 98.38 148 ILE A CA 1
ATOM 1141 C C . ILE A 1 148 ? 11.195 8.531 3.412 1 98.38 148 ILE A C 1
ATOM 1143 O O . ILE A 1 148 ? 11.406 9.555 4.07 1 98.38 148 ILE A O 1
ATOM 1147 N N . LEU A 1 149 ? 11.484 8.414 2.168 1 98.69 149 LEU A N 1
ATOM 1148 C CA . LEU A 1 149 ? 12.188 9.461 1.438 1 98.69 149 LEU A CA 1
ATOM 1149 C C . LEU A 1 149 ? 11.367 10.742 1.406 1 98.69 149 LEU A C 1
ATOM 1151 O O . LEU A 1 149 ? 11.859 11.812 1.789 1 98.69 149 LEU A O 1
ATOM 1155 N N . ILE A 1 150 ? 10.141 10.648 1.003 1 97.5 150 ILE A N 1
ATOM 1156 C CA . ILE A 1 150 ? 9.297 11.82 0.786 1 97.5 150 ILE A CA 1
ATOM 1157 C C . ILE A 1 150 ? 9.031 12.523 2.117 1 97.5 150 ILE A C 1
ATOM 1159 O O . ILE A 1 150 ? 9.078 13.75 2.195 1 97.5 150 ILE A O 1
ATOM 1163 N N . ASN A 1 151 ? 8.789 11.742 3.162 1 97.19 151 ASN A N 1
ATOM 1164 C CA . ASN A 1 151 ? 8.562 12.344 4.473 1 97.19 151 ASN A CA 1
ATOM 1165 C C . ASN A 1 151 ? 9.828 13 5.016 1 97.19 151 ASN A C 1
ATOM 1167 O O . ASN A 1 151 ? 9.758 14.055 5.656 1 97.19 151 ASN A O 1
ATOM 1171 N N . THR A 1 152 ? 10.93 12.375 4.73 1 98.12 152 THR A N 1
ATOM 1172 C CA . THR A 1 152 ? 12.195 12.961 5.152 1 98.12 152 THR A CA 1
ATOM 1173 C C . THR A 1 152 ? 12.445 14.281 4.426 1 98.12 152 THR A C 1
ATOM 1175 O O . THR A 1 152 ? 12.805 15.281 5.051 1 98.12 152 THR A O 1
ATOM 1178 N N . ILE A 1 153 ? 12.234 14.305 3.145 1 98.12 153 ILE A N 1
ATOM 1179 C CA . ILE A 1 153 ? 12.391 15.523 2.355 1 98.12 153 ILE A CA 1
ATOM 1180 C C . ILE A 1 153 ? 11.484 16.625 2.908 1 98.12 153 ILE A C 1
ATOM 1182 O O . ILE A 1 153 ? 11.938 17.734 3.152 1 98.12 153 ILE A O 1
ATOM 1186 N N . SER A 1 154 ? 10.242 16.25 3.111 1 96.62 154 SER A N 1
ATOM 1187 C CA . SER A 1 154 ? 9.25 17.203 3.607 1 96.62 154 SER A CA 1
ATOM 1188 C C . SER A 1 154 ? 9.641 17.734 4.98 1 96.62 154 SER A C 1
ATOM 1190 O O . SER A 1 154 ? 9.469 18.922 5.266 1 96.62 154 SER A O 1
ATOM 1192 N N . GLY A 1 155 ? 10.109 16.859 5.805 1 96.12 155 GLY A N 1
ATOM 1193 C CA . GLY A 1 155 ? 10.562 17.266 7.121 1 96.12 155 GLY A CA 1
ATOM 1194 C C . GLY A 1 155 ? 11.703 18.266 7.074 1 96.12 155 GLY A C 1
ATOM 1195 O O . GLY A 1 155 ? 11.68 19.281 7.77 1 96.12 155 GLY A O 1
ATOM 1196 N N . VAL A 1 156 ? 12.617 18.016 6.266 1 96.31 156 VAL A N 1
ATOM 1197 C CA . VAL A 1 156 ? 13.789 18.875 6.148 1 96.31 156 VAL A CA 1
ATOM 1198 C C . VAL A 1 156 ? 13.398 20.203 5.52 1 96.31 156 VAL A C 1
ATOM 1200 O O . VAL A 1 156 ? 13.797 21.281 6 1 96.31 156 VAL A O 1
ATOM 1203 N N . LYS A 1 157 ? 12.578 20.156 4.516 1 95.69 157 LYS A N 1
ATOM 1204 C CA . LYS A 1 157 ? 12.125 21.359 3.842 1 95.69 157 LYS A CA 1
ATOM 1205 C C . LYS A 1 157 ? 11.203 22.188 4.742 1 95.69 157 LYS A C 1
ATOM 1207 O O . LYS A 1 157 ? 11.102 23.406 4.59 1 95.69 157 LYS A O 1
ATOM 1212 N N . GLY A 1 158 ? 10.641 21.484 5.668 1 94 158 GLY A N 1
ATOM 1213 C CA . GLY A 1 158 ? 9.672 22.125 6.535 1 94 158 GLY A CA 1
ATOM 1214 C C . GLY A 1 158 ? 10.297 22.812 7.738 1 94 158 GLY A C 1
ATOM 1215 O O . GLY A 1 158 ? 9.609 23.484 8.516 1 94 158 GLY A O 1
ATOM 1216 N N . VAL A 1 159 ? 11.562 22.719 7.871 1 92.75 159 VAL A N 1
ATOM 1217 C CA . VAL A 1 159 ? 12.227 23.359 9 1 92.75 159 VAL A CA 1
ATOM 1218 C C . VAL A 1 159 ? 12.141 24.875 8.859 1 92.75 159 VAL A C 1
ATOM 1220 O O . VAL A 1 159 ? 12.531 25.438 7.832 1 92.75 159 VAL A O 1
ATOM 1223 N N . PRO A 1 160 ? 11.609 25.547 9.836 1 91 160 PRO A N 1
ATOM 1224 C CA . PRO A 1 160 ? 11.453 27 9.758 1 91 160 PRO A CA 1
ATOM 1225 C C . PRO A 1 160 ? 12.773 27.719 9.562 1 91 160 PRO A C 1
ATOM 1227 O O . PRO A 1 160 ? 13.75 27.438 10.266 1 91 160 PRO A O 1
ATOM 1230 N N . THR A 1 161 ? 12.742 28.609 8.758 1 88.56 161 THR A N 1
ATOM 1231 C CA . THR A 1 161 ? 13.922 29.391 8.398 1 88.56 161 THR A CA 1
ATOM 1232 C C . THR A 1 161 ? 14.469 30.125 9.617 1 88.56 161 THR A C 1
ATOM 1234 O O . THR A 1 161 ? 15.68 30.203 9.812 1 88.56 161 THR A O 1
ATOM 1237 N N . PRO A 1 162 ? 13.531 30.594 10.445 1 89.75 162 PRO A N 1
ATOM 1238 C CA . PRO A 1 162 ? 14.039 31.297 11.625 1 89.75 162 PRO A CA 1
ATOM 1239 C C . PRO A 1 162 ? 14.922 30.406 12.508 1 89.75 162 PRO A C 1
ATOM 1241 O O . PRO A 1 162 ? 15.859 30.906 13.141 1 89.75 162 PRO A O 1
ATOM 1244 N N . LEU A 1 163 ? 14.641 29.172 12.531 1 88.94 163 LEU A N 1
ATOM 1245 C CA . LEU A 1 163 ? 15.43 28.25 13.32 1 88.94 163 LEU A CA 1
ATOM 1246 C C . LEU A 1 163 ? 16.828 28.094 12.742 1 88.94 163 LEU A C 1
ATOM 1248 O O . LEU A 1 163 ? 17.812 28.016 13.492 1 88.94 163 LEU A O 1
ATOM 1252 N N . ILE A 1 164 ? 16.938 28.125 11.508 1 88.31 164 ILE A N 1
ATOM 1253 C CA . ILE A 1 164 ? 18.219 28.031 10.82 1 88.31 164 ILE A CA 1
ATOM 1254 C C . ILE A 1 164 ? 19 29.328 10.984 1 88.31 164 ILE A C 1
ATOM 1256 O O . ILE A 1 164 ? 20.203 29.297 11.266 1 88.31 164 ILE A O 1
ATOM 1260 N N . GLU A 1 165 ? 18.312 30.391 10.906 1 88.5 165 GLU A N 1
ATOM 1261 C CA . GLU A 1 165 ? 18.938 31.703 11.047 1 88.5 165 GLU A CA 1
ATOM 1262 C C . GLU A 1 165 ? 19.484 31.906 12.461 1 88.5 165 GLU A C 1
ATOM 1264 O O . GLU A 1 165 ? 20.562 32.469 12.641 1 88.5 165 GLU A O 1
ATOM 1269 N N . ALA A 1 166 ? 18.672 31.453 13.344 1 90 166 ALA A N 1
ATOM 1270 C CA . ALA A 1 166 ? 19.094 31.547 14.734 1 90 166 ALA A CA 1
ATOM 1271 C C . ALA A 1 166 ? 20.391 30.75 14.961 1 90 166 ALA A C 1
ATOM 1273 O O . ALA A 1 166 ? 21.297 31.219 15.664 1 90 166 ALA A O 1
ATOM 1274 N N . ALA A 1 167 ? 20.484 29.656 14.367 1 88.94 167 ALA A N 1
ATOM 1275 C CA . ALA A 1 167 ? 21.672 28.828 14.5 1 88.94 167 ALA A CA 1
ATOM 1276 C C . ALA A 1 167 ? 22.875 29.469 13.82 1 88.94 167 ALA A C 1
ATOM 1278 O O . ALA A 1 167 ? 24 29.406 14.336 1 88.94 167 ALA A O 1
ATOM 1279 N N . LEU A 1 168 ? 22.609 30.125 12.734 1 87.44 168 LEU A N 1
ATOM 1280 C CA . LEU A 1 168 ? 23.656 30.812 12 1 87.44 168 LEU A CA 1
ATOM 1281 C C . LEU A 1 168 ? 24.203 31.984 12.812 1 87.44 168 LEU A C 1
ATOM 1283 O O . LEU A 1 168 ? 25.422 32.219 12.828 1 87.44 168 LEU A O 1
ATOM 1287 N N . THR A 1 169 ? 23.297 32.594 13.477 1 89.56 169 THR A N 1
ATOM 1288 C CA . THR A 1 169 ? 23.688 33.75 14.297 1 89.56 169 THR A CA 1
ATOM 1289 C C . THR A 1 169 ? 24.531 33.281 15.477 1 89.56 169 THR A C 1
ATOM 1291 O O . THR A 1 169 ? 25.391 34.031 15.961 1 89.56 169 THR A O 1
ATOM 1294 N N . LEU A 1 170 ? 24.297 32.062 15.906 1 90 170 LEU A N 1
ATOM 1295 C CA . LEU A 1 170 ? 25.031 31.516 17.047 1 90 170 LEU A CA 1
ATOM 1296 C C . LEU A 1 170 ? 26.359 30.906 16.578 1 90 170 LEU A C 1
ATOM 1298 O O . LEU A 1 170 ? 27.109 30.359 17.391 1 90 170 LEU A O 1
ATOM 1302 N N . GLY A 1 171 ? 26.641 31.062 15.266 1 87.06 171 GLY A N 1
ATOM 1303 C CA . GLY A 1 171 ? 27.938 30.656 14.75 1 87.06 171 GLY A CA 1
ATOM 1304 C C . GLY A 1 171 ? 27.938 29.266 14.148 1 87.06 171 GLY A C 1
ATOM 1305 O O . GLY A 1 171 ? 28.984 28.719 13.812 1 87.06 171 GLY A O 1
ATOM 1306 N N . ALA A 1 172 ? 26.719 28.688 14.125 1 84.75 172 ALA A N 1
ATOM 1307 C CA . ALA A 1 172 ? 26.656 27.344 13.547 1 84.75 172 ALA A CA 1
ATOM 1308 C C . ALA A 1 172 ? 26.953 27.391 12.047 1 84.75 172 ALA A C 1
ATOM 1310 O O . ALA A 1 172 ? 26.641 28.359 11.375 1 84.75 172 ALA A O 1
ATOM 1311 N N . LYS A 1 173 ? 27.781 26.312 11.617 1 85.94 173 LYS A N 1
ATOM 1312 C CA . LYS A 1 173 ? 28.109 26.234 10.195 1 85.94 173 LYS A CA 1
ATOM 1313 C C . LYS A 1 173 ? 27.516 24.984 9.57 1 85.94 173 LYS A C 1
ATOM 1315 O O . LYS A 1 173 ? 27.078 24.062 10.281 1 85.94 173 LYS A O 1
ATOM 1320 N N . GLY A 1 174 ? 27.453 24.891 8.297 1 83.62 174 GLY A N 1
ATOM 1321 C CA . GLY A 1 174 ? 26.812 23.953 7.387 1 83.62 174 GLY A CA 1
ATOM 1322 C C . GLY A 1 174 ? 26.484 22.625 8.031 1 83.62 174 GLY A C 1
ATOM 1323 O O . GLY A 1 174 ? 25.312 22.312 8.258 1 83.62 174 GLY A O 1
ATOM 1324 N N . ARG A 1 175 ? 27.531 21.891 8.445 1 87.44 175 ARG A N 1
ATOM 1325 C CA . ARG A 1 175 ? 27.328 20.562 8.984 1 87.44 175 ARG A CA 1
ATOM 1326 C C . ARG A 1 175 ? 26.688 20.609 10.367 1 87.44 175 ARG A C 1
ATOM 1328 O O . ARG A 1 175 ? 25.859 19.766 10.719 1 87.44 175 ARG A O 1
ATOM 1335 N N . ASP A 1 176 ? 27.047 21.703 11.117 1 89.38 176 ASP A N 1
ATOM 1336 C CA . ASP A 1 176 ? 26.484 21.859 12.453 1 89.38 176 ASP A CA 1
ATOM 1337 C C . ASP A 1 176 ? 24.984 22.156 12.391 1 89.38 176 ASP A C 1
ATOM 1339 O O . ASP A 1 176 ? 24.219 21.672 13.219 1 89.38 176 ASP A O 1
ATOM 1343 N N . ILE A 1 177 ? 24.641 22.906 11.43 1 91 177 ILE A N 1
ATOM 1344 C CA . ILE A 1 177 ? 23.234 23.266 11.266 1 91 177 ILE A CA 1
ATOM 1345 C C . ILE A 1 177 ? 22.438 22.031 10.883 1 91 177 ILE A C 1
ATOM 1347 O O . ILE A 1 177 ? 21.344 21.781 11.414 1 91 177 ILE A O 1
ATOM 1351 N N . LEU A 1 178 ? 23.062 21.266 10.047 1 90.94 178 LEU A N 1
ATOM 1352 C CA . LEU A 1 178 ? 22.375 20.062 9.578 1 90.94 178 LEU A CA 1
ATOM 1353 C C . LEU A 1 178 ? 22.188 19.078 10.727 1 90.94 178 LEU A C 1
ATOM 1355 O O . LEU A 1 178 ? 21.062 18.594 10.953 1 90.94 178 LEU A O 1
ATOM 1359 N N . ILE A 1 179 ? 23.156 18.812 11.5 1 91.12 179 ILE A N 1
ATOM 1360 C CA . ILE A 1 179 ? 23.156 17.75 12.492 1 91.12 179 ILE A CA 1
ATOM 1361 C C . ILE A 1 179 ? 22.438 18.234 13.758 1 91.12 179 ILE A C 1
ATOM 1363 O O . ILE A 1 179 ? 21.719 17.453 14.391 1 91.12 179 ILE A O 1
ATOM 1367 N N . LYS A 1 180 ? 22.5 19.562 14.055 1 91.19 180 LYS A N 1
ATOM 1368 C CA . LYS A 1 180 ? 22.031 20.031 15.352 1 91.19 180 LYS A CA 1
ATOM 1369 C C . LYS A 1 180 ? 20.672 20.719 15.227 1 91.19 180 LYS A C 1
ATOM 1371 O O . LYS A 1 180 ? 19.953 20.875 16.219 1 91.19 180 LYS A O 1
ATOM 1376 N N . VAL A 1 181 ? 20.344 21.078 14.031 1 91.38 181 VAL A N 1
ATOM 1377 C CA . VAL A 1 181 ? 19.094 21.828 13.898 1 91.38 181 VAL A CA 1
ATOM 1378 C C . VAL A 1 181 ? 18.156 21.094 12.93 1 91.38 181 VAL A C 1
ATOM 1380 O O . VAL A 1 181 ? 17.094 20.641 13.328 1 91.38 181 VAL A O 1
ATOM 1383 N N . VAL A 1 182 ? 18.625 20.844 11.766 1 92.88 182 VAL A N 1
ATOM 1384 C CA . VAL A 1 182 ? 17.766 20.375 10.695 1 92.88 182 VAL A CA 1
ATOM 1385 C C . VAL A 1 182 ? 17.312 18.953 10.992 1 92.88 182 VAL A C 1
ATOM 1387 O O . VAL A 1 182 ? 16.125 18.641 10.953 1 92.88 182 VAL A O 1
ATOM 1390 N N . ILE A 1 183 ? 18.25 18.078 11.359 1 93.62 183 ILE A N 1
ATOM 1391 C CA . ILE A 1 183 ? 17.938 16.672 11.562 1 93.62 183 ILE A CA 1
ATOM 1392 C C . ILE A 1 183 ? 17.016 16.516 12.773 1 93.62 183 ILE A C 1
ATOM 1394 O O . ILE A 1 183 ? 15.953 15.883 12.68 1 93.62 183 ILE A O 1
ATOM 1398 N N . PRO A 1 184 ? 17.328 17.156 13.859 1 92.19 184 PRO A N 1
ATOM 1399 C CA . PRO A 1 184 ? 16.406 17.078 15 1 92.19 184 PRO A CA 1
ATOM 1400 C C . PRO A 1 184 ? 15.039 17.672 14.703 1 92.19 184 PRO A C 1
ATOM 1402 O O . PRO A 1 184 ? 14.016 17.109 15.102 1 92.19 184 PRO A O 1
ATOM 1405 N N . ALA A 1 185 ? 15.008 18.75 14 1 91.69 185 ALA A N 1
ATOM 1406 C CA . ALA A 1 185 ? 13.75 19.422 13.695 1 91.69 185 ALA A CA 1
ATOM 1407 C C . ALA A 1 185 ? 12.922 18.609 12.711 1 91.69 185 ALA A C 1
ATOM 1409 O O . ALA A 1 185 ? 11.688 18.703 12.703 1 91.69 185 ALA A O 1
ATOM 1410 N N . SER A 1 186 ? 13.57 17.781 11.922 1 95.12 186 SER A N 1
ATOM 1411 C CA . SER A 1 186 ? 12.875 16.984 10.906 1 95.12 186 SER A CA 1
ATOM 1412 C C . SER A 1 186 ? 12.539 15.594 11.438 1 95.12 186 SER A C 1
ATOM 1414 O O . SER A 1 186 ? 11.883 14.805 10.75 1 95.12 186 SER A O 1
ATOM 1416 N N . SER A 1 187 ? 12.953 15.266 12.648 1 94.12 187 SER A N 1
ATOM 1417 C CA . SER A 1 187 ? 12.867 13.914 13.188 1 94.12 187 SER A CA 1
ATOM 1418 C C . SER A 1 187 ? 11.414 13.445 13.281 1 94.12 187 SER A C 1
ATOM 1420 O O . SER A 1 187 ? 11.109 12.281 13.031 1 94.12 187 SER A O 1
ATOM 1422 N N . PRO A 1 188 ? 10.477 14.375 13.609 1 92.5 188 PRO A N 1
ATOM 1423 C CA . PRO A 1 188 ? 9.086 13.914 13.641 1 92.5 188 PRO A CA 1
ATOM 1424 C C . PRO A 1 188 ? 8.586 13.453 12.281 1 92.5 188 PRO A C 1
ATOM 1426 O O . PRO A 1 188 ? 7.918 12.422 12.18 1 92.5 188 PRO A O 1
ATOM 1429 N N . SER A 1 189 ? 8.969 14.188 11.266 1 94.88 189 SER A N 1
ATOM 1430 C CA . SER A 1 189 ? 8.57 13.812 9.914 1 94.88 189 SER A CA 1
ATOM 1431 C C . SER A 1 189 ? 9.273 12.539 9.461 1 94.88 189 SER A C 1
ATOM 1433 O O . SER A 1 189 ? 8.672 11.711 8.773 1 94.88 189 SER A O 1
ATOM 1435 N N . ILE A 1 190 ? 10.508 12.422 9.867 1 96.25 190 ILE A N 1
ATOM 1436 C CA . ILE A 1 190 ? 11.258 11.211 9.547 1 96.25 190 ILE A CA 1
ATOM 1437 C C . ILE A 1 190 ? 10.594 10 10.203 1 96.25 190 ILE A C 1
ATOM 1439 O O . ILE A 1 190 ? 10.43 8.953 9.578 1 96.25 190 ILE A O 1
ATOM 1443 N N . LEU A 1 191 ? 10.164 10.18 11.445 1 94.5 191 LEU A N 1
ATOM 1444 C CA . LEU A 1 191 ? 9.508 9.102 12.172 1 94.5 191 LEU A CA 1
ATOM 1445 C C . LEU A 1 191 ? 8.164 8.75 11.523 1 94.5 191 LEU A C 1
ATOM 1447 O O . LEU A 1 191 ? 7.797 7.574 11.453 1 94.5 191 LEU A O 1
ATOM 1451 N N . THR A 1 192 ? 7.484 9.789 11.086 1 93.44 192 THR A N 1
ATOM 1452 C CA . THR A 1 192 ? 6.242 9.547 10.359 1 93.44 192 THR A CA 1
ATOM 1453 C C . THR A 1 192 ? 6.508 8.734 9.094 1 93.44 192 THR A C 1
ATOM 1455 O O . THR A 1 192 ? 5.773 7.789 8.789 1 93.44 192 THR A O 1
ATOM 1458 N N . GLY A 1 193 ? 7.547 9.07 8.398 1 96.06 193 GLY A N 1
ATOM 1459 C CA . GLY A 1 193 ? 7.949 8.305 7.227 1 96.06 193 GLY A CA 1
ATOM 1460 C C . GLY A 1 193 ? 8.305 6.867 7.547 1 96.06 193 GLY A C 1
ATOM 1461 O O . GLY A 1 193 ? 7.934 5.953 6.809 1 96.06 193 GLY A O 1
ATOM 1462 N N . LEU A 1 194 ? 8.969 6.699 8.656 1 96.56 194 LEU A N 1
ATOM 1463 C CA . LEU A 1 194 ? 9.344 5.355 9.094 1 96.56 194 LEU A CA 1
ATOM 1464 C C . LEU A 1 194 ? 8.102 4.535 9.445 1 96.56 194 LEU A C 1
ATOM 1466 O O . LEU A 1 194 ? 8.023 3.352 9.109 1 96.56 194 LEU A O 1
ATOM 1470 N N . ARG A 1 195 ? 7.152 5.137 10.055 1 94.44 195 ARG A N 1
ATOM 1471 C CA . ARG A 1 195 ? 5.914 4.449 10.414 1 94.44 195 ARG A CA 1
ATOM 1472 C C . ARG A 1 195 ? 5.141 4.027 9.172 1 94.44 195 ARG A C 1
ATOM 1474 O O . ARG A 1 195 ? 4.742 2.869 9.047 1 94.44 195 ARG A O 1
ATOM 1481 N N . VAL A 1 196 ? 4.984 4.953 8.258 1 93.31 196 VAL A N 1
ATOM 1482 C CA . VAL A 1 196 ? 4.27 4.668 7.02 1 93.31 196 VAL A CA 1
ATOM 1483 C C . VAL A 1 196 ? 5.031 3.621 6.211 1 93.31 196 VAL A C 1
ATOM 1485 O O . VAL A 1 196 ? 4.438 2.666 5.703 1 93.31 196 VAL A O 1
ATOM 1488 N N . GLY A 1 197 ? 6.336 3.785 6.141 1 97.19 197 GLY A N 1
ATOM 1489 C CA . GLY A 1 197 ? 7.176 2.842 5.426 1 97.19 197 GLY A CA 1
ATOM 1490 C C . GLY A 1 197 ? 7.125 1.438 6 1 97.19 197 GLY A C 1
ATOM 1491 O O . GLY A 1 197 ? 7.129 0.457 5.254 1 97.19 197 GLY A O 1
ATOM 1492 N N . ALA A 1 198 ? 7.047 1.367 7.316 1 96.81 198 ALA A N 1
ATOM 1493 C CA . ALA A 1 198 ? 6.965 0.063 7.969 1 96.81 198 ALA A CA 1
ATOM 1494 C C . ALA A 1 198 ? 5.664 -0.65 7.613 1 96.81 198 ALA A C 1
ATOM 1496 O O . ALA A 1 198 ? 5.656 -1.863 7.391 1 96.81 198 ALA A O 1
ATOM 1497 N N . GLY A 1 199 ? 4.605 0.096 7.613 1 95.12 199 GLY A N 1
ATOM 1498 C CA . GLY A 1 199 ? 3.328 -0.473 7.207 1 95.12 199 GLY A CA 1
ATOM 1499 C C . GLY A 1 199 ? 3.34 -1.011 5.789 1 95.12 199 GLY A C 1
ATOM 1500 O O . GLY A 1 199 ? 2.867 -2.121 5.539 1 95.12 199 GLY A O 1
ATOM 1501 N N . ILE A 1 200 ? 3.926 -0.278 4.91 1 95.56 200 ILE A N 1
ATOM 1502 C CA . ILE A 1 200 ? 3.986 -0.681 3.51 1 95.56 200 ILE A CA 1
ATOM 1503 C C . ILE A 1 200 ? 4.93 -1.871 3.355 1 95.56 200 ILE A C 1
ATOM 1505 O O . ILE A 1 200 ? 4.66 -2.789 2.578 1 95.56 200 ILE A O 1
ATOM 1509 N N . ALA A 1 201 ? 5.996 -1.808 4.102 1 97.88 201 ALA A N 1
ATOM 1510 C CA . ALA A 1 201 ? 6.93 -2.928 4.082 1 97.88 201 ALA A CA 1
ATOM 1511 C C . ALA A 1 201 ? 6.242 -4.227 4.484 1 97.88 201 ALA A C 1
ATOM 1513 O O . ALA A 1 201 ? 6.461 -5.273 3.869 1 97.88 201 ALA A O 1
ATOM 1514 N N . TRP A 1 202 ? 5.457 -4.125 5.48 1 97.06 202 TRP A N 1
ATOM 1515 C CA . TRP A 1 202 ? 4.727 -5.297 5.957 1 97.06 202 TRP A CA 1
ATOM 1516 C C . TRP A 1 202 ? 3.762 -5.809 4.895 1 97.06 202 TRP A C 1
ATOM 1518 O O . TRP A 1 202 ? 3.676 -7.012 4.652 1 97.06 202 TRP A O 1
ATOM 1528 N N . MET A 1 203 ? 3.098 -4.93 4.23 1 95.81 203 MET A N 1
ATOM 1529 C CA . MET A 1 203 ? 2.199 -5.309 3.143 1 95.81 203 MET A CA 1
ATOM 1530 C C . MET A 1 203 ? 2.969 -5.973 2.006 1 95.81 203 MET A C 1
ATOM 1532 O O . MET A 1 203 ? 2.518 -6.973 1.447 1 95.81 203 MET A O 1
ATOM 1536 N N . CYS A 1 204 ? 4.125 -5.457 1.726 1 96.88 204 CYS A N 1
ATOM 1537 C CA . CYS A 1 204 ? 4.93 -5.941 0.611 1 96.88 204 CYS A CA 1
ATOM 1538 C C . CYS A 1 204 ? 5.473 -7.34 0.896 1 96.88 204 CYS A C 1
ATOM 1540 O O . CYS A 1 204 ? 5.543 -8.18 -0.003 1 96.88 204 CYS A O 1
ATOM 1542 N N . VAL A 1 205 ? 5.859 -7.555 2.158 1 97 205 VAL A N 1
ATOM 1543 C CA . VAL A 1 205 ? 6.438 -8.859 2.465 1 97 205 VAL A CA 1
ATOM 1544 C C . VAL A 1 205 ? 5.387 -9.945 2.283 1 97 205 VAL A C 1
ATOM 1546 O O . VAL A 1 205 ? 5.664 -10.992 1.689 1 97 205 VAL A O 1
ATOM 1549 N N . VAL A 1 206 ? 4.188 -9.719 2.748 1 96.38 206 VAL A N 1
ATOM 1550 C CA . VAL A 1 206 ? 3.117 -10.703 2.637 1 96.38 206 VAL A CA 1
ATOM 1551 C C . VAL A 1 206 ? 2.822 -10.984 1.165 1 96.38 206 VAL A C 1
ATOM 1553 O O . VAL A 1 206 ? 2.73 -12.141 0.753 1 96.38 206 VAL A O 1
ATOM 1556 N N . ALA A 1 207 ? 2.803 -9.953 0.417 1 94.44 207 ALA A N 1
ATOM 1557 C CA . ALA A 1 207 ? 2.512 -10.086 -1.009 1 94.44 207 ALA A CA 1
ATOM 1558 C C . ALA A 1 207 ? 3.656 -10.773 -1.742 1 94.44 207 ALA A C 1
ATOM 1560 O O . ALA A 1 207 ? 3.426 -11.656 -2.574 1 94.44 207 ALA A O 1
ATOM 1561 N N . ALA A 1 208 ? 4.848 -10.375 -1.435 1 94.75 208 ALA A N 1
ATOM 1562 C CA . ALA A 1 208 ? 6.02 -10.938 -2.102 1 94.75 208 ALA A CA 1
ATOM 1563 C C . ALA A 1 208 ? 6.141 -12.438 -1.829 1 94.75 208 ALA A C 1
ATOM 1565 O O . ALA A 1 208 ? 6.551 -13.203 -2.703 1 94.75 208 ALA A O 1
ATOM 1566 N N . GLU A 1 209 ? 5.77 -12.836 -0.672 1 95.81 209 GLU A N 1
ATOM 1567 C CA . GLU A 1 209 ? 5.863 -14.242 -0.275 1 95.81 209 GLU A CA 1
ATOM 1568 C C . GLU A 1 209 ? 4.809 -15.086 -0.983 1 95.81 209 GLU A C 1
ATOM 1570 O O . GLU A 1 209 ? 4.902 -16.312 -1.003 1 95.81 209 GLU A O 1
ATOM 1575 N N . MET A 1 210 ? 3.801 -14.43 -1.516 1 93.69 210 MET A N 1
ATOM 1576 C CA . MET A 1 210 ? 2.725 -15.133 -2.201 1 93.69 210 MET A CA 1
ATOM 1577 C C . MET A 1 210 ? 3.102 -15.43 -3.648 1 93.69 210 MET A C 1
ATOM 1579 O O . MET A 1 210 ? 2.432 -16.219 -4.32 1 93.69 210 MET A O 1
ATOM 1583 N N . LEU A 1 211 ? 4.07 -14.719 -4.145 1 87.88 211 LEU A N 1
ATOM 1584 C CA . LEU A 1 211 ? 4.504 -14.875 -5.531 1 87.88 211 LEU A CA 1
ATOM 1585 C C . LEU A 1 211 ? 5.516 -16.016 -5.652 1 87.88 211 LEU A C 1
ATOM 1587 O O . LEU A 1 211 ? 6.02 -16.516 -4.645 1 87.88 211 LEU A O 1
ATOM 1591 N N . PRO A 1 212 ? 5.73 -16.266 -6.961 1 77.56 212 PRO A N 1
ATOM 1592 C CA . PRO A 1 212 ? 6.637 -17.406 -7.184 1 77.56 212 PRO A CA 1
ATOM 1593 C C . PRO A 1 212 ? 8.062 -17.109 -6.719 1 77.56 212 PRO A C 1
ATOM 1595 O O . PRO A 1 212 ? 8.508 -15.961 -6.754 1 77.56 212 PRO A O 1
ATOM 1598 N N . SER A 1 213 ? 8.547 -17.641 -5.637 1 73.56 213 SER A N 1
ATOM 1599 C CA . SER A 1 213 ? 9.945 -17.531 -5.238 1 73.56 213 SER A CA 1
ATOM 1600 C C . SER A 1 213 ? 10.125 -17.844 -3.756 1 73.56 213 SER A C 1
ATOM 1602 O O . SER A 1 213 ? 11.25 -18.016 -3.285 1 73.56 213 SER A O 1
ATOM 1604 N N . SER A 1 214 ? 8.953 -17.953 -3.254 1 84.56 214 SER A N 1
ATOM 1605 C CA . SER A 1 214 ? 9.086 -18.125 -1.812 1 84.56 214 SER A CA 1
ATOM 1606 C C . SER A 1 214 ? 8.805 -19.562 -1.404 1 84.56 214 SER A C 1
ATOM 1608 O O . SER A 1 214 ? 8.031 -20.266 -2.064 1 84.56 214 SER A O 1
ATOM 1610 N N . ASN A 1 215 ? 9.57 -20.016 -0.377 1 90.25 215 ASN A N 1
ATOM 1611 C CA . ASN A 1 215 ? 9.328 -21.344 0.164 1 90.25 215 ASN A CA 1
ATOM 1612 C C . ASN A 1 215 ? 9.039 -21.297 1.662 1 90.25 215 ASN A C 1
ATOM 1614 O O . ASN A 1 215 ? 9.023 -22.328 2.328 1 90.25 215 ASN A O 1
ATOM 1618 N N . ALA A 1 216 ? 8.891 -20.156 2.059 1 95 216 ALA A N 1
ATOM 1619 C CA . ALA A 1 216 ? 8.594 -19.953 3.477 1 95 216 ALA A CA 1
ATOM 1620 C C . ALA A 1 216 ? 7.992 -18.578 3.73 1 95 216 ALA A C 1
ATOM 1622 O O . ALA A 1 216 ? 7.965 -17.734 2.834 1 95 216 ALA A O 1
ATOM 1623 N N . GLY A 1 217 ? 7.461 -18.391 5.008 1 96.94 217 GLY A N 1
ATOM 1624 C CA . GLY A 1 217 ? 6.809 -17.141 5.367 1 96.94 217 GLY A CA 1
ATOM 1625 C C . GLY A 1 217 ? 5.297 -17.266 5.465 1 96.94 217 GLY A C 1
ATOM 1626 O O . GLY A 1 217 ? 4.715 -18.234 4.957 1 96.94 217 GLY A O 1
ATOM 1627 N N . LEU A 1 218 ? 4.738 -16.344 6.051 1 97.81 218 LEU A N 1
ATOM 1628 C CA . LEU A 1 218 ? 3.293 -16.375 6.246 1 97.81 218 LEU A CA 1
ATOM 1629 C C . LEU A 1 218 ? 2.559 -16.266 4.914 1 97.81 218 LEU A C 1
ATOM 1631 O O . LEU A 1 218 ? 1.56 -16.953 4.695 1 97.81 218 LEU A O 1
ATOM 1635 N N . GLY A 1 219 ? 3.049 -15.383 4.074 1 96.56 219 GLY A N 1
ATOM 1636 C CA . GLY A 1 219 ? 2.445 -15.258 2.756 1 96.56 219 GLY A CA 1
ATOM 1637 C C . GLY A 1 219 ? 2.512 -16.531 1.944 1 96.56 219 GLY A C 1
ATOM 1638 O O . GLY A 1 219 ? 1.535 -16.922 1.297 1 96.56 219 GLY A O 1
ATOM 1639 N N . TYR A 1 220 ? 3.59 -17.188 1.989 1 96.12 220 TYR A N 1
ATOM 1640 C CA . TYR A 1 220 ? 3.744 -18.469 1.323 1 96.12 220 TYR A CA 1
ATOM 1641 C C . TYR A 1 220 ? 2.779 -19.5 1.896 1 96.12 220 TYR A C 1
ATOM 1643 O O . TYR A 1 220 ? 2.113 -20.234 1.149 1 96.12 220 TYR A O 1
ATOM 1651 N N . LEU A 1 221 ? 2.787 -19.547 3.184 1 96.75 221 LEU A N 1
ATOM 1652 C CA . LEU A 1 221 ? 1.966 -20.547 3.863 1 96.75 221 LEU A CA 1
ATOM 1653 C C . LEU A 1 221 ? 0.492 -20.359 3.52 1 96.75 221 LEU A C 1
ATOM 1655 O O . LEU A 1 221 ? -0.242 -21.328 3.369 1 96.75 221 LEU A O 1
ATOM 1659 N N . ILE A 1 222 ? 0.082 -19.141 3.357 1 96.5 222 ILE A N 1
ATOM 1660 C CA . ILE A 1 222 ? -1.295 -18.812 2.99 1 96.5 222 ILE A CA 1
ATOM 1661 C C . ILE A 1 222 ? -1.615 -19.422 1.623 1 96.5 222 ILE A C 1
ATOM 1663 O O . ILE A 1 222 ? -2.631 -20.094 1.46 1 96.5 222 ILE A O 1
ATOM 1667 N N . MET A 1 223 ? -0.764 -19.25 0.698 1 93.88 223 MET A N 1
ATOM 1668 C CA . MET A 1 223 ? -1.005 -19.75 -0.656 1 93.88 223 MET A CA 1
ATOM 1669 C C . MET A 1 223 ? -0.901 -21.266 -0.711 1 93.88 223 MET A C 1
ATOM 1671 O O . MET A 1 223 ? -1.677 -21.922 -1.411 1 93.88 223 MET A O 1
ATOM 1675 N N . TYR A 1 224 ? 0.051 -21.766 0.003 1 95 224 TYR A N 1
ATOM 1676 C CA . TYR A 1 224 ? 0.213 -23.203 0.06 1 95 224 TYR A CA 1
ATOM 1677 C C . TYR A 1 224 ? -1.001 -23.875 0.704 1 95 224 TYR A C 1
ATOM 1679 O O . TYR A 1 224 ? -1.522 -24.859 0.189 1 95 224 TYR A O 1
ATOM 1687 N N . ALA A 1 225 ? -1.404 -23.344 1.799 1 96.75 225 ALA A N 1
ATOM 1688 C CA . ALA A 1 225 ? -2.582 -23.859 2.49 1 96.75 225 ALA A CA 1
ATOM 1689 C C . ALA A 1 225 ? -3.822 -23.766 1.606 1 96.75 225 ALA A C 1
ATOM 1691 O O . ALA A 1 225 ? -4.656 -24.672 1.603 1 96.75 225 ALA A O 1
ATOM 1692 N N . TYR A 1 226 ? -3.959 -22.672 0.898 1 95.25 226 TYR A N 1
ATOM 1693 C CA . TYR A 1 226 ? -5.074 -22.516 -0.025 1 95.25 226 TYR A CA 1
ATOM 1694 C C . TYR A 1 226 ? -5.07 -23.625 -1.081 1 95.25 226 TYR A C 1
ATOM 1696 O O . TYR A 1 226 ? -6.117 -24.188 -1.407 1 95.25 226 TYR A O 1
ATOM 1704 N N . SER A 1 227 ? -3.889 -23.938 -1.61 1 93.56 227 SER A N 1
ATOM 1705 C CA . SER A 1 227 ? -3.766 -24.953 -2.652 1 93.56 227 SER A CA 1
ATOM 1706 C C . SER A 1 227 ? -4.16 -26.328 -2.135 1 93.56 227 SER A C 1
ATOM 1708 O O . SER A 1 227 ? -4.535 -27.203 -2.914 1 93.56 227 SER A O 1
ATOM 1710 N N . LEU A 1 228 ? -4.09 -26.5 -0.839 1 95.81 228 LEU A N 1
ATOM 1711 C CA . LEU A 1 228 ? -4.453 -27.781 -0.219 1 95.81 228 LEU A CA 1
ATOM 1712 C C . LEU A 1 228 ? -5.832 -27.688 0.426 1 95.81 228 LEU A C 1
ATOM 1714 O O . LEU A 1 228 ? -6.227 -28.594 1.172 1 95.81 228 LEU A O 1
ATOM 1718 N N . SER A 1 229 ? -6.48 -26.547 0.253 1 96 229 SER A N 1
ATOM 1719 C CA . SER A 1 229 ? -7.844 -26.312 0.722 1 96 229 SER A CA 1
ATOM 1720 C C . SER A 1 229 ? -7.906 -26.297 2.246 1 96 229 SER A C 1
ATOM 1722 O O . SER A 1 229 ? -8.898 -26.734 2.834 1 96 229 SER A O 1
ATOM 1724 N N . ARG A 1 230 ? -6.836 -25.922 2.836 1 97 230 ARG A N 1
ATOM 1725 C CA . ARG A 1 230 ? -6.797 -25.766 4.285 1 97 230 ARG A CA 1
ATOM 1726 C C . ARG A 1 230 ? -7.035 -24.312 4.688 1 97 230 ARG A C 1
ATOM 1728 O O . ARG A 1 230 ? -6.117 -23.641 5.16 1 97 230 ARG A O 1
ATOM 1735 N N . MET A 1 231 ? -8.297 -24.047 4.703 1 97.69 231 MET A N 1
ATOM 1736 C CA . MET A 1 231 ? -8.68 -22.656 4.934 1 97.69 231 MET A CA 1
ATOM 1737 C C . MET A 1 231 ? -8.555 -22.297 6.41 1 97.69 231 MET A C 1
ATOM 1739 O O . MET A 1 231 ? -8.477 -21.125 6.766 1 97.69 231 MET A O 1
ATOM 1743 N N . ASP A 1 232 ? -8.547 -23.281 7.293 1 97.81 232 ASP A N 1
ATOM 1744 C CA . ASP A 1 232 ? -8.289 -23.016 8.703 1 97.81 232 ASP A CA 1
ATOM 1745 C C . ASP A 1 232 ? -6.895 -22.422 8.906 1 97.81 232 ASP A C 1
ATOM 1747 O O . ASP A 1 232 ? -6.73 -21.469 9.664 1 97.81 232 ASP A O 1
ATOM 1751 N N . VAL A 1 233 ? -5.957 -22.969 8.102 1 97.81 233 VAL A N 1
ATOM 1752 C CA . VAL A 1 233 ? -4.586 -22.484 8.18 1 97.81 233 VAL A CA 1
ATOM 1753 C C . VAL A 1 233 ? -4.5 -21.094 7.562 1 97.81 233 VAL A C 1
ATOM 1755 O O . VAL A 1 233 ? -3.803 -20.219 8.086 1 97.81 233 VAL A O 1
ATOM 1758 N N . VAL A 1 234 ? -5.211 -20.828 6.492 1 98.06 234 VAL A N 1
ATOM 1759 C CA . VAL A 1 234 ? -5.23 -19.547 5.816 1 98.06 234 VAL A CA 1
ATOM 1760 C C . VAL A 1 234 ? -5.691 -18.453 6.789 1 98.06 234 VAL A C 1
ATOM 1762 O O . VAL A 1 234 ? -5.008 -17.453 6.973 1 98.06 234 VAL A O 1
ATOM 1765 N N . ILE A 1 235 ? -6.805 -18.672 7.441 1 98.19 235 ILE A N 1
ATOM 1766 C CA . ILE A 1 235 ? -7.383 -17.672 8.336 1 98.19 235 ILE A CA 1
ATOM 1767 C C . ILE A 1 235 ? -6.492 -17.5 9.562 1 98.19 235 ILE A C 1
ATOM 1769 O O . ILE A 1 235 ? -6.312 -16.391 10.062 1 98.19 235 ILE A O 1
ATOM 1773 N N . ALA A 1 236 ? -5.93 -18.594 10.023 1 98.19 236 ALA A N 1
ATOM 1774 C CA . ALA A 1 236 ? -4.996 -18.5 11.141 1 98.19 236 ALA A CA 1
ATOM 1775 C C . ALA A 1 236 ? -3.824 -17.578 10.797 1 98.19 236 ALA A C 1
ATOM 1777 O O . ALA A 1 236 ? -3.438 -16.734 11.602 1 98.19 236 ALA A O 1
ATOM 1778 N N . CYS A 1 237 ? -3.277 -17.734 9.602 1 98.19 237 CYS A N 1
ATOM 1779 C CA . CYS A 1 237 ? -2.182 -16.891 9.141 1 98.19 237 CYS A CA 1
ATOM 1780 C C . CYS A 1 237 ? -2.625 -15.438 9.047 1 98.19 237 CYS A C 1
ATOM 1782 O O . CYS A 1 237 ? -1.885 -14.531 9.438 1 98.19 237 CYS A O 1
ATOM 1784 N N . MET A 1 238 ? -3.811 -15.258 8.586 1 98.06 238 MET A N 1
ATOM 1785 C CA . MET A 1 238 ? -4.34 -13.906 8.461 1 98.06 238 MET A CA 1
ATOM 1786 C C . MET A 1 238 ? -4.441 -13.234 9.828 1 98.06 238 MET A C 1
ATOM 1788 O O . MET A 1 238 ? -4.137 -12.047 9.969 1 98.06 238 MET A O 1
ATOM 1792 N N . ILE A 1 239 ? -4.871 -13.938 10.789 1 97.88 239 ILE A N 1
ATOM 1793 C CA . ILE A 1 239 ? -5 -13.414 12.141 1 97.88 239 ILE A CA 1
ATOM 1794 C C . ILE A 1 239 ? -3.625 -13.031 12.68 1 97.88 239 ILE A C 1
ATOM 1796 O O . ILE A 1 239 ? -3.453 -11.945 13.242 1 97.88 239 ILE A O 1
ATOM 1800 N N . ILE A 1 240 ? -2.635 -13.867 12.453 1 98.12 240 ILE A N 1
ATOM 1801 C CA . ILE A 1 240 ? -1.276 -13.586 12.906 1 98.12 240 ILE A CA 1
ATOM 1802 C C . ILE A 1 240 ? -0.726 -12.367 12.172 1 98.12 240 ILE A C 1
ATOM 1804 O O . ILE A 1 240 ? -0.113 -11.492 12.789 1 98.12 240 ILE A O 1
ATOM 1808 N N . ILE A 1 241 ? -0.975 -12.297 10.922 1 98.19 241 ILE A N 1
ATOM 1809 C CA . ILE A 1 241 ? -0.543 -11.156 10.109 1 98.19 241 ILE A CA 1
ATOM 1810 C C . ILE A 1 241 ? -1.167 -9.875 10.648 1 98.19 241 ILE A C 1
ATOM 1812 O O . ILE A 1 241 ? -0.482 -8.859 10.797 1 98.19 241 ILE A O 1
ATOM 1816 N N . GLY A 1 242 ? -2.434 -9.938 10.93 1 97.62 242 GLY A N 1
ATOM 1817 C CA . GLY A 1 242 ? -3.119 -8.789 11.5 1 97.62 242 GLY A CA 1
ATOM 1818 C C . GLY A 1 242 ? -2.568 -8.367 12.852 1 97.62 242 GLY A C 1
ATOM 1819 O O . GLY A 1 242 ? -2.375 -7.18 13.109 1 97.62 242 GLY A O 1
ATOM 1820 N N . LEU A 1 243 ? -2.291 -9.328 13.664 1 97 243 LEU A N 1
ATOM 1821 C CA . LEU A 1 243 ? -1.765 -9.062 15 1 97 243 LEU A CA 1
ATOM 1822 C C . LEU A 1 243 ? -0.385 -8.414 14.922 1 97 243 LEU A C 1
ATOM 1824 O O . LEU A 1 243 ? -0.104 -7.453 15.633 1 97 243 LEU A O 1
ATOM 1828 N N . ILE A 1 244 ? 0.424 -8.898 14.062 1 97.06 244 ILE A N 1
ATOM 1829 C CA . ILE A 1 244 ? 1.76 -8.336 13.891 1 97.06 244 ILE A CA 1
ATOM 1830 C C . ILE A 1 244 ? 1.654 -6.918 13.344 1 97.06 244 ILE A C 1
ATOM 1832 O O . ILE A 1 244 ? 2.35 -6.012 13.805 1 97.06 244 ILE A O 1
ATOM 1836 N N . GLY A 1 245 ? 0.787 -6.805 12.328 1 95.12 245 GLY A N 1
ATOM 1837 C CA . GLY A 1 245 ? 0.553 -5.465 11.805 1 95.12 245 GLY A CA 1
ATOM 1838 C C . GLY A 1 245 ? 0.095 -4.48 12.867 1 95.12 245 GLY A C 1
ATOM 1839 O O . GLY A 1 245 ? 0.531 -3.33 12.883 1 95.12 245 GLY A O 1
ATOM 1840 N N . LEU A 1 246 ? -0.749 -4.926 13.758 1 94.31 246 LEU A N 1
ATOM 1841 C CA . LEU A 1 246 ? -1.254 -4.094 14.852 1 94.31 246 LEU A CA 1
ATOM 1842 C C . LEU A 1 246 ? -0.132 -3.719 15.812 1 94.31 246 LEU A C 1
ATOM 1844 O O . LEU A 1 246 ? -0.029 -2.562 16.234 1 94.31 246 LEU A O 1
ATOM 1848 N N . VAL A 1 247 ? 0.685 -4.637 16.094 1 94.94 247 VAL A N 1
ATOM 1849 C CA . VAL A 1 247 ? 1.798 -4.414 17 1 94.94 247 VAL A CA 1
ATOM 1850 C C . VAL A 1 247 ? 2.793 -3.439 16.375 1 94.94 247 VAL A C 1
ATOM 1852 O O . VAL A 1 247 ? 3.305 -2.545 17.062 1 94.94 247 VAL A O 1
ATOM 1855 N N . LEU A 1 248 ? 3.016 -3.635 15.133 1 92.31 248 LEU A N 1
ATOM 1856 C CA . LEU A 1 248 ? 3.924 -2.748 14.414 1 92.31 248 LEU A CA 1
ATOM 1857 C C . LEU A 1 248 ? 3.393 -1.319 14.398 1 92.31 248 LEU A C 1
ATOM 1859 O O . LEU A 1 248 ? 4.133 -0.375 14.688 1 92.31 248 LEU A O 1
ATOM 1863 N N . ASP A 1 249 ? 2.201 -1.199 14.102 1 88.81 249 ASP A N 1
ATOM 1864 C CA . ASP A 1 249 ? 1.574 0.117 14.023 1 88.81 249 ASP A CA 1
ATOM 1865 C C . ASP A 1 249 ? 1.555 0.792 15.398 1 88.81 249 ASP A C 1
ATOM 1867 O O . ASP A 1 249 ? 1.954 1.951 15.531 1 88.81 249 ASP A O 1
ATOM 1871 N N . ARG A 1 250 ? 1.14 0.139 16.438 1 90.19 250 ARG A N 1
ATOM 1872 C CA . ARG A 1 250 ? 1.051 0.688 17.781 1 90.19 250 ARG A CA 1
ATOM 1873 C C . ARG A 1 250 ? 2.438 0.964 18.359 1 90.19 250 ARG A C 1
ATOM 1875 O O . ARG A 1 250 ? 2.635 1.947 19.078 1 90.19 250 ARG A O 1
ATOM 1882 N N . GLY A 1 251 ? 3.326 0.075 18.016 1 90.94 251 GLY A N 1
ATOM 1883 C CA . GLY A 1 251 ? 4.688 0.273 18.484 1 90.94 251 GLY A CA 1
ATOM 1884 C C . GLY A 1 251 ? 5.332 1.533 17.938 1 90.94 251 GLY A C 1
ATOM 1885 O O . GLY A 1 251 ? 5.895 2.328 18.688 1 90.94 251 GLY A O 1
ATOM 1886 N N . LEU A 1 252 ? 5.152 1.757 16.688 1 87.69 252 LEU A N 1
ATOM 1887 C CA . LEU A 1 252 ? 5.762 2.922 16.062 1 87.69 252 LEU A CA 1
ATOM 1888 C C . LEU A 1 252 ? 5.027 4.199 16.453 1 87.69 252 LEU A C 1
ATOM 1890 O O . LEU A 1 252 ? 5.648 5.254 16.609 1 87.69 252 LEU A O 1
ATOM 1894 N N . ARG A 1 253 ? 3.775 4.078 16.656 1 86.81 253 ARG A N 1
ATOM 1895 C CA . ARG A 1 253 ? 3.012 5.223 17.156 1 86.81 253 ARG A CA 1
ATOM 1896 C C . ARG A 1 253 ? 3.43 5.598 18.562 1 86.81 253 ARG A C 1
ATOM 1898 O O . ARG A 1 253 ? 3.494 6.777 18.906 1 86.81 253 ARG A O 1
ATOM 1905 N N . TYR A 1 254 ? 3.631 4.602 19.328 1 89 254 TYR A N 1
ATOM 1906 C CA . TYR A 1 254 ? 4.078 4.824 20.688 1 89 254 TYR A CA 1
ATOM 1907 C C . TYR A 1 254 ? 5.414 5.559 20.719 1 89 254 TYR A C 1
ATOM 1909 O O . TYR A 1 254 ? 5.602 6.5 21.5 1 89 254 TYR A O 1
ATOM 1917 N N . ILE A 1 255 ? 6.254 5.223 19.812 1 86.44 255 ILE A N 1
ATOM 1918 C CA . ILE A 1 255 ? 7.559 5.867 19.719 1 86.44 255 ILE A CA 1
ATOM 1919 C C . ILE A 1 255 ? 7.383 7.309 19.25 1 86.44 255 ILE A C 1
ATOM 1921 O O . ILE A 1 255 ? 8.031 8.219 19.766 1 86.44 255 ILE A O 1
ATOM 1925 N N . GLU A 1 256 ? 6.539 7.449 18.359 1 82.62 256 GLU A N 1
ATOM 1926 C CA . GLU A 1 256 ? 6.254 8.781 17.844 1 82.62 256 GLU A CA 1
ATOM 1927 C C . GLU A 1 256 ? 5.684 9.688 18.922 1 82.62 256 GLU A C 1
ATOM 1929 O O . GLU A 1 256 ? 6.105 10.836 19.062 1 82.62 256 GLU A O 1
ATOM 1934 N N . ASP A 1 257 ? 4.852 9.18 19.781 1 82.81 257 ASP A N 1
ATOM 1935 C CA . ASP A 1 257 ? 4.199 9.969 20.828 1 82.81 257 ASP A CA 1
ATOM 1936 C C . ASP A 1 257 ? 5.156 10.25 21.984 1 82.81 257 ASP A C 1
ATOM 1938 O O . ASP A 1 257 ? 5.113 11.328 22.578 1 82.81 257 ASP A O 1
ATOM 1942 N N . LYS A 1 258 ? 5.883 9.312 22.25 1 83.25 258 LYS A N 1
ATOM 1943 C CA . LYS A 1 258 ? 6.801 9.453 23.375 1 83.25 258 LYS A CA 1
ATOM 1944 C C . LYS A 1 258 ? 7.906 10.461 23.047 1 83.25 258 LYS A C 1
ATOM 1946 O O . LYS A 1 258 ? 8.289 11.258 23.906 1 83.25 258 LYS A O 1
ATOM 1951 N N . TYR A 1 259 ? 8.352 10.398 21.859 1 74.88 259 TYR A N 1
ATOM 1952 C CA . TYR A 1 259 ? 9.523 11.219 21.562 1 74.88 259 TYR A CA 1
ATOM 1953 C C . TYR A 1 259 ? 9.133 12.516 20.891 1 74.88 259 TYR A C 1
ATOM 1955 O O . TYR A 1 259 ? 9.906 13.477 20.859 1 74.88 259 TYR A O 1
ATOM 1963 N N . PHE A 1 260 ? 7.996 12.633 20.375 1 67.31 260 PHE A N 1
ATOM 1964 C CA . PHE A 1 260 ? 7.711 13.852 19.625 1 67.31 260 PHE A CA 1
ATOM 1965 C C . PHE A 1 260 ? 6.371 14.445 20.047 1 67.31 260 PHE A C 1
ATOM 1967 O O . PHE A 1 260 ? 5.688 15.078 19.25 1 67.31 260 PHE A O 1
ATOM 1974 N N . VAL A 1 261 ? 5.918 14.156 21.234 1 57.91 261 VAL A N 1
ATOM 1975 C CA . VAL A 1 261 ? 4.738 14.773 21.828 1 57.91 261 VAL A CA 1
ATOM 1976 C C . VAL A 1 261 ? 4.863 16.297 21.766 1 57.91 261 VAL A C 1
ATOM 1978 O O . VAL A 1 261 ? 3.861 17 21.625 1 57.91 261 VAL A O 1
ATOM 1981 N N . TRP A 1 262 ? 6.023 16.703 21.812 1 49.34 262 TRP A N 1
ATOM 1982 C CA . TRP A 1 262 ? 6.195 18.141 21.984 1 49.34 262 TRP A CA 1
ATOM 1983 C C . TRP A 1 262 ? 5.668 18.891 20.766 1 49.34 262 TRP A C 1
ATOM 1985 O O . TRP A 1 262 ? 5.25 20.047 20.875 1 49.34 262 TRP A O 1
ATOM 1995 N N . ARG A 1 263 ? 5.785 18.359 19.641 1 53.44 263 ARG A N 1
ATOM 1996 C CA . ARG A 1 263 ? 5.324 19.109 18.469 1 53.44 263 ARG A CA 1
ATOM 1997 C C . ARG A 1 263 ? 3.805 19.219 18.469 1 53.44 263 ARG A C 1
ATOM 1999 O O . ARG A 1 263 ? 3.258 20.219 17.984 1 53.44 263 ARG A O 1
ATOM 2006 N N . LYS A 1 264 ? 3.111 18.125 18.969 1 49.19 264 LYS A N 1
ATOM 2007 C CA . LYS A 1 264 ? 1.663 18.297 19.047 1 49.19 264 LYS A CA 1
ATOM 2008 C C . LYS A 1 264 ? 1.296 19.438 19.984 1 49.19 264 LYS A C 1
ATOM 2010 O O . LYS A 1 264 ? 0.255 20.078 19.812 1 49.19 264 LYS A O 1
ATOM 2015 N N . MET A 1 265 ? 2.184 19.75 20.859 1 43.34 265 MET A N 1
ATOM 2016 C CA . MET A 1 265 ? 1.914 20.828 21.812 1 43.34 265 MET A CA 1
ATOM 2017 C C . MET A 1 265 ? 2.252 22.188 21.219 1 43.34 265 MET A C 1
ATOM 2019 O O . MET A 1 265 ? 1.854 23.219 21.766 1 43.34 265 MET A O 1
ATOM 2023 N N . MET A 1 266 ? 3.107 22.203 20.281 1 41.62 266 MET A N 1
ATOM 2024 C CA . MET A 1 266 ? 3.445 23.531 19.797 1 41.62 266 MET A CA 1
ATOM 2025 C C . MET A 1 266 ? 2.449 24 18.75 1 41.62 266 MET A C 1
ATOM 2027 O O . MET A 1 266 ? 2.512 25.141 18.281 1 41.62 266 MET A O 1
ATOM 2031 N N . LYS A 1 267 ? 1.512 23.094 18.281 1 41.44 267 LYS A N 1
ATOM 2032 C CA . LYS A 1 267 ? 0.456 23.672 17.438 1 41.44 267 LYS A CA 1
ATOM 2033 C C . LYS A 1 267 ? -0.748 24.078 18.281 1 41.44 267 LYS A C 1
ATOM 2035 O O . LYS A 1 267 ? -1.078 23.406 19.266 1 41.44 267 LYS A O 1
ATOM 2040 N N . MET B 1 1 ? -5.445 54.25 -20.281 1 29.3 1 MET B N 1
ATOM 2041 C CA . MET B 1 1 ? -4.754 53.438 -19.297 1 29.3 1 MET B CA 1
ATOM 2042 C C . MET B 1 1 ? -4.551 52.031 -19.844 1 29.3 1 MET B C 1
ATOM 2044 O O . MET B 1 1 ? -5.52 51.281 -20.078 1 29.3 1 MET B O 1
ATOM 2048 N N . MET B 1 2 ? -3.467 51.75 -20.672 1 33.34 2 MET B N 1
ATOM 2049 C CA . MET B 1 2 ? -3.074 50.625 -21.531 1 33.34 2 MET B CA 1
ATOM 2050 C C . MET B 1 2 ? -2.785 49.375 -20.719 1 33.34 2 MET B C 1
ATOM 2052 O O . MET B 1 2 ? -2.098 49.438 -19.703 1 33.34 2 MET B O 1
ATOM 2056 N N . ASN B 1 3 ? -3.693 48.375 -20.594 1 36.03 3 ASN B N 1
ATOM 2057 C CA . ASN B 1 3 ? -3.662 47.031 -20.016 1 36.03 3 ASN B CA 1
ATOM 2058 C C . ASN B 1 3 ? -2.393 46.281 -20.391 1 36.03 3 ASN B C 1
ATOM 2060 O O . ASN B 1 3 ? -2.268 45.812 -21.531 1 36.03 3 ASN B O 1
ATOM 2064 N N . HIS B 1 4 ? -1.158 46.781 -20 1 37.38 4 HIS B N 1
ATOM 2065 C CA . HIS B 1 4 ? 0.083 46.062 -20.219 1 37.38 4 HIS B CA 1
ATOM 2066 C C . HIS B 1 4 ? 0.032 44.688 -19.578 1 37.38 4 HIS B C 1
ATOM 2068 O O . HIS B 1 4 ? 0.075 44.562 -18.359 1 37.38 4 HIS B O 1
ATOM 2074 N N . LYS B 1 5 ? -0.666 43.75 -20.172 1 37.81 5 LYS B N 1
ATOM 2075 C CA . LYS B 1 5 ? -0.551 42.312 -19.859 1 37.81 5 LYS B CA 1
ATOM 2076 C C . LYS B 1 5 ? 0.911 41.875 -19.797 1 37.81 5 LYS B C 1
ATOM 2078 O O . LYS B 1 5 ? 1.545 41.688 -20.844 1 37.81 5 LYS B O 1
ATOM 2083 N N . LYS B 1 6 ? 1.714 42.438 -18.859 1 39.06 6 LYS B N 1
ATOM 2084 C CA . LYS B 1 6 ? 3.037 41.844 -18.641 1 39.06 6 LYS B CA 1
ATOM 2085 C C . LYS B 1 6 ? 2.963 40.312 -18.562 1 39.06 6 LYS B C 1
ATOM 2087 O O . LYS B 1 6 ? 2.277 39.781 -17.688 1 39.06 6 LYS B O 1
ATOM 2092 N N . GLY B 1 7 ? 2.99 39.625 -19.656 1 39.5 7 GLY B N 1
ATOM 2093 C CA . GLY B 1 7 ? 3.135 38.188 -19.734 1 39.5 7 GLY B CA 1
ATOM 2094 C C . GLY B 1 7 ? 4.16 37.625 -18.781 1 39.5 7 GLY B C 1
ATOM 2095 O O . GLY B 1 7 ? 5.32 38.062 -18.781 1 39.5 7 GLY B O 1
ATOM 2096 N N . ILE B 1 8 ? 3.906 37.406 -17.547 1 40.34 8 ILE B N 1
ATOM 2097 C CA . ILE B 1 8 ? 4.789 36.688 -16.625 1 40.34 8 ILE B CA 1
ATOM 2098 C C . ILE B 1 8 ? 5.473 35.531 -17.344 1 40.34 8 ILE B C 1
ATOM 2100 O O . ILE B 1 8 ? 4.82 34.562 -17.719 1 40.34 8 ILE B O 1
ATOM 2104 N N . SER B 1 9 ? 6.367 35.656 -18.328 1 43.22 9 SER B N 1
ATOM 2105 C CA . SER B 1 9 ? 7.242 34.625 -18.891 1 43.22 9 SER B CA 1
ATOM 2106 C C . SER B 1 9 ? 7.84 33.75 -17.797 1 43.22 9 SER B C 1
ATOM 2108 O O . SER B 1 9 ? 8.57 34.25 -16.922 1 43.22 9 SER B O 1
ATOM 2110 N N . VAL B 1 10 ? 7.18 32.875 -17.266 1 51.31 10 VAL B N 1
ATOM 2111 C CA . VAL B 1 10 ? 7.785 31.891 -16.391 1 51.31 10 VAL B CA 1
ATOM 2112 C C . VAL B 1 10 ? 9.141 31.469 -16.953 1 51.31 10 VAL B C 1
ATOM 2114 O O . VAL B 1 10 ? 9.211 30.812 -18 1 51.31 10 VAL B O 1
ATOM 2117 N N . LYS B 1 11 ? 10.125 32.219 -17.031 1 53.41 11 LYS B N 1
ATOM 2118 C CA . LYS B 1 11 ? 11.5 31.922 -17.422 1 53.41 11 LYS B CA 1
ATOM 2119 C C . LYS B 1 11 ? 11.938 30.562 -16.875 1 53.41 11 LYS B C 1
ATOM 2121 O O . LYS B 1 11 ? 12.078 30.391 -15.672 1 53.41 11 LYS B O 1
ATOM 2126 N N . ILE B 1 12 ? 11.555 29.562 -17.625 1 60.06 12 ILE B N 1
ATOM 2127 C CA . ILE B 1 12 ? 12.109 28.25 -17.312 1 60.06 12 ILE B CA 1
ATOM 2128 C C . ILE B 1 12 ? 13.633 28.344 -17.188 1 60.06 12 ILE B C 1
ATOM 2130 O O . ILE B 1 12 ? 14.312 28.734 -18.141 1 60.06 12 ILE B O 1
ATOM 2134 N N . ASN B 1 13 ? 14.164 28.562 -16.016 1 74.25 13 ASN B N 1
ATOM 2135 C CA . ASN B 1 13 ? 15.609 28.562 -15.773 1 74.25 13 ASN B CA 1
ATOM 2136 C C . ASN B 1 13 ? 16.281 27.344 -16.406 1 74.25 13 ASN B C 1
ATOM 2138 O O . ASN B 1 13 ? 16.094 26.219 -15.938 1 74.25 13 ASN B O 1
ATOM 2142 N N . THR B 1 14 ? 16.797 27.422 -17.656 1 80.31 14 THR B N 1
ATOM 2143 C CA . THR B 1 14 ? 17.453 26.391 -18.453 1 80.31 14 THR B CA 1
ATOM 2144 C C . THR B 1 14 ? 18.359 25.531 -17.578 1 80.31 14 THR B C 1
ATOM 2146 O O . THR B 1 14 ? 18.453 24.328 -17.781 1 80.31 14 THR B O 1
ATOM 2149 N N . LYS B 1 15 ? 19.016 26.047 -16.656 1 84.81 15 LYS B N 1
ATOM 2150 C CA . LYS B 1 15 ? 19.906 25.297 -15.766 1 84.81 15 LYS B CA 1
ATOM 2151 C C . LYS B 1 15 ? 19.125 24.312 -14.914 1 84.81 15 LYS B C 1
ATOM 2153 O O . LYS B 1 15 ? 19.547 23.172 -14.719 1 84.81 15 LYS B O 1
ATOM 2158 N N . GLU B 1 16 ? 18.031 24.781 -14.523 1 86.44 16 GLU B N 1
ATOM 2159 C CA . GLU B 1 16 ? 17.188 23.922 -13.688 1 86.44 16 GLU B CA 1
ATOM 2160 C C . GLU B 1 16 ? 16.609 22.766 -14.492 1 86.44 16 GLU B C 1
ATOM 2162 O O . GLU B 1 16 ? 16.531 21.641 -14 1 86.44 16 GLU B O 1
ATOM 2167 N N . LEU B 1 17 ? 16.281 23.047 -15.68 1 87.75 17 LEU B N 1
ATOM 2168 C CA . LEU B 1 17 ? 15.734 22.016 -16.547 1 87.75 17 LEU B CA 1
ATOM 2169 C C . LEU B 1 17 ? 16.781 20.969 -16.875 1 87.75 17 LEU B C 1
ATOM 2171 O O . LEU B 1 17 ? 16.484 19.766 -16.906 1 87.75 17 LEU B O 1
ATOM 2175 N N . VAL B 1 18 ? 17.953 21.406 -17.125 1 89.06 18 VAL B N 1
ATOM 2176 C CA . VAL B 1 18 ? 19.047 20.5 -17.422 1 89.06 18 VAL B CA 1
ATOM 2177 C C . VAL B 1 18 ? 19.297 19.578 -16.234 1 89.06 18 VAL B C 1
ATOM 2179 O O . VAL B 1 18 ? 19.5 18.375 -16.391 1 89.06 18 VAL B O 1
ATOM 2182 N N . LEU B 1 19 ? 19.203 20.141 -15.133 1 88.12 19 LEU B N 1
ATOM 2183 C CA . LEU B 1 19 ? 19.422 19.359 -13.93 1 88.12 19 LEU B CA 1
ATOM 2184 C C . LEU B 1 19 ? 18.297 18.359 -13.719 1 88.12 19 LEU B C 1
ATOM 2186 O O . LEU B 1 19 ? 18.547 17.203 -13.32 1 88.12 19 LEU B O 1
ATOM 2190 N N . LYS B 1 20 ? 17.172 18.75 -14.055 1 90.25 20 LYS B N 1
ATOM 2191 C CA . LYS B 1 20 ? 15.992 17.922 -13.836 1 90.25 20 LYS B CA 1
ATOM 2192 C C . LYS B 1 20 ? 15.977 16.719 -14.781 1 90.25 20 LYS B C 1
ATOM 2194 O O . LYS B 1 20 ? 15.516 15.641 -14.406 1 90.25 20 LYS B O 1
ATOM 2199 N N . ILE B 1 21 ? 16.531 16.828 -15.945 1 93.06 21 ILE B N 1
ATOM 2200 C CA . ILE B 1 21 ? 16.453 15.766 -16.938 1 93.06 21 ILE B CA 1
ATOM 2201 C C . ILE B 1 21 ? 17.75 14.969 -16.953 1 93.06 21 ILE B C 1
ATOM 2203 O O . ILE B 1 21 ? 17.812 13.867 -17.5 1 93.06 21 ILE B O 1
ATOM 2207 N N . SER B 1 22 ? 18.75 15.422 -16.266 1 92.5 22 SER B N 1
ATOM 2208 C CA . SER B 1 22 ? 20.078 14.82 -16.328 1 92.5 22 SER B CA 1
ATOM 2209 C C . SER B 1 22 ? 20.078 13.406 -15.758 1 92.5 22 SER B C 1
ATOM 2211 O O . SER B 1 22 ? 20.531 12.469 -16.422 1 92.5 22 SER B O 1
ATOM 2213 N N . LEU B 1 23 ? 19.469 13.266 -14.578 1 92.56 23 LEU B N 1
ATOM 2214 C CA . LEU B 1 23 ? 19.547 11.969 -13.922 1 92.56 23 LEU B CA 1
ATOM 2215 C C . LEU B 1 23 ? 18.688 10.938 -14.641 1 92.56 23 LEU B C 1
ATOM 2217 O O . LEU B 1 23 ? 19.109 9.797 -14.852 1 92.56 23 LEU B O 1
ATOM 2221 N N . PRO B 1 24 ? 17.484 11.273 -15.062 1 94.19 24 PRO B N 1
ATOM 2222 C CA . PRO B 1 24 ? 16.719 10.312 -15.844 1 94.19 24 PRO B CA 1
ATOM 2223 C C . PRO B 1 24 ? 17.406 9.93 -17.156 1 94.19 24 PRO B C 1
ATOM 2225 O O . PRO B 1 24 ? 17.375 8.758 -17.547 1 94.19 24 PRO B O 1
ATOM 2228 N N . ALA B 1 25 ? 17.953 10.93 -17.797 1 95.25 25 ALA B N 1
ATOM 2229 C CA . ALA B 1 25 ? 18.688 10.656 -19.031 1 95.25 25 ALA B CA 1
ATOM 2230 C C . ALA B 1 25 ? 19.906 9.766 -18.781 1 95.25 25 ALA B C 1
ATOM 2232 O O . ALA B 1 25 ? 20.172 8.836 -19.531 1 95.25 25 ALA B O 1
ATOM 2233 N N . LEU B 1 26 ? 20.578 10.078 -17.719 1 95.44 26 LEU B N 1
ATOM 2234 C CA . LEU B 1 26 ? 21.719 9.266 -17.344 1 95.44 26 LEU B CA 1
ATOM 2235 C C . LEU B 1 26 ? 21.297 7.836 -17.016 1 95.44 26 LEU B C 1
ATOM 2237 O O . LEU B 1 26 ? 22.016 6.883 -17.344 1 95.44 26 LEU B O 1
ATOM 2241 N N . ALA B 1 27 ? 20.188 7.688 -16.391 1 95 27 ALA B N 1
ATOM 2242 C CA . ALA B 1 27 ? 19.672 6.367 -16.031 1 95 27 ALA B CA 1
ATOM 2243 C C . ALA B 1 27 ? 19.391 5.539 -17.281 1 95 27 ALA B C 1
ATOM 2245 O O . ALA B 1 27 ? 19.688 4.344 -17.328 1 95 27 ALA B O 1
ATOM 2246 N N . VAL B 1 28 ? 18.875 6.16 -18.266 1 95.88 28 VAL B N 1
ATOM 2247 C CA . VAL B 1 28 ? 18.547 5.465 -19.516 1 95.88 28 VAL B CA 1
ATOM 2248 C C . VAL B 1 28 ? 19.844 5.082 -20.234 1 95.88 28 VAL B C 1
ATOM 2250 O O . VAL B 1 28 ? 19.938 3.986 -20.781 1 95.88 28 VAL B O 1
ATOM 2253 N N . VAL B 1 29 ? 20.797 5.988 -20.25 1 96.69 29 VAL B N 1
ATOM 2254 C CA . VAL B 1 29 ? 22.078 5.723 -20.891 1 96.69 29 VAL B CA 1
ATOM 2255 C C . VAL B 1 29 ? 22.797 4.57 -20.188 1 96.69 29 VAL B C 1
ATOM 2257 O O . VAL B 1 29 ? 23.312 3.662 -20.844 1 96.69 29 VAL B O 1
ATOM 2260 N N . ILE B 1 30 ? 22.766 4.629 -18.906 1 96.62 30 ILE B N 1
ATOM 2261 C CA . ILE B 1 30 ? 23.391 3.559 -18.125 1 96.62 30 ILE B CA 1
ATOM 2262 C C . ILE B 1 30 ? 22.656 2.244 -18.391 1 96.62 30 ILE B C 1
ATOM 2264 O O . ILE B 1 30 ? 23.281 1.194 -18.531 1 96.62 30 ILE B O 1
ATOM 2268 N N . TRP B 1 31 ? 21.359 2.307 -18.453 1 96.06 31 TRP B N 1
ATOM 2269 C CA . TRP B 1 31 ? 20.547 1.145 -18.781 1 96.06 31 TRP B CA 1
ATOM 2270 C C . TRP B 1 31 ? 20.953 0.538 -20.109 1 96.06 31 TRP B C 1
ATOM 2272 O O . TRP B 1 31 ? 21.219 -0.664 -20.203 1 96.06 31 TRP B O 1
ATOM 2282 N N . GLU B 1 32 ? 21.109 1.371 -21.062 1 96.56 32 GLU B N 1
ATOM 2283 C CA . GLU B 1 32 ? 21.484 0.893 -22.391 1 96.56 32 GLU B CA 1
ATOM 2284 C C . GLU B 1 32 ? 22.891 0.293 -22.375 1 96.56 32 GLU B C 1
ATOM 2286 O O . GLU B 1 32 ? 23.125 -0.765 -22.969 1 96.56 32 GLU B O 1
ATOM 2291 N N . LEU B 1 33 ? 23.797 0.931 -21.719 1 97.31 33 LEU B N 1
ATOM 2292 C CA . LEU B 1 33 ? 25.172 0.448 -21.656 1 97.31 33 LEU B CA 1
ATOM 2293 C C . LEU B 1 33 ? 25.25 -0.892 -20.938 1 97.31 33 LEU B C 1
ATOM 2295 O O . LEU B 1 33 ? 25.969 -1.795 -21.359 1 97.31 33 LEU B O 1
ATOM 2299 N N . LEU B 1 34 ? 24.469 -0.978 -19.875 1 96.31 34 LEU B N 1
ATOM 2300 C CA . LEU B 1 34 ? 24.438 -2.23 -19.125 1 96.31 34 LEU B CA 1
ATOM 2301 C C . LEU B 1 34 ? 23.797 -3.342 -19.953 1 96.31 34 LEU B C 1
ATOM 2303 O O . LEU B 1 34 ? 24.234 -4.492 -19.891 1 96.31 34 LEU B O 1
ATOM 2307 N N . ALA B 1 35 ? 22.734 -2.998 -20.641 1 96.44 35 ALA B N 1
ATOM 2308 C CA . ALA B 1 35 ? 22.047 -3.98 -21.484 1 96.44 35 ALA B CA 1
ATOM 2309 C C . ALA B 1 35 ? 22.984 -4.535 -22.547 1 96.44 35 ALA B C 1
ATOM 2311 O O . ALA B 1 35 ? 22.984 -5.738 -22.828 1 96.44 35 ALA B O 1
ATOM 2312 N N . ILE B 1 36 ? 23.812 -3.631 -23.109 1 96.25 36 ILE B N 1
ATOM 2313 C CA . ILE B 1 36 ? 24.766 -4.031 -24.125 1 96.25 36 ILE B CA 1
ATOM 2314 C C . ILE B 1 36 ? 25.859 -4.895 -23.5 1 96.25 36 ILE B C 1
ATOM 2316 O O . ILE B 1 36 ? 26.219 -5.941 -24.047 1 96.25 36 ILE B O 1
ATOM 2320 N N . TYR B 1 37 ? 26.281 -4.453 -22.344 1 96.44 37 TYR B N 1
ATOM 2321 C CA . TYR B 1 37 ? 27.359 -5.145 -21.656 1 96.44 37 TYR B CA 1
ATOM 2322 C C . TYR B 1 37 ? 26.938 -6.543 -21.234 1 96.44 37 TYR B C 1
ATOM 2324 O O . TYR B 1 37 ? 27.672 -7.512 -21.422 1 96.44 37 TYR B O 1
ATOM 2332 N N . ILE B 1 38 ? 25.812 -6.695 -20.656 1 95.25 38 ILE B N 1
ATOM 2333 C CA . ILE B 1 38 ? 25.312 -7.973 -20.156 1 95.25 38 ILE B CA 1
ATOM 2334 C C . ILE B 1 38 ? 24.922 -8.867 -21.328 1 95.25 38 ILE B C 1
ATOM 2336 O O . ILE B 1 38 ? 25.094 -10.086 -21.281 1 95.25 38 ILE B O 1
ATOM 2340 N N . ASN B 1 39 ? 24.375 -8.281 -22.375 1 95.38 39 ASN B N 1
ATOM 2341 C CA . ASN B 1 39 ? 24 -8.953 -23.609 1 95.38 39 ASN B CA 1
ATOM 2342 C C . ASN B 1 39 ? 23.078 -10.141 -23.344 1 95.38 39 ASN B C 1
ATOM 2344 O O . ASN B 1 39 ? 23.297 -11.227 -23.891 1 95.38 39 ASN B O 1
ATOM 2348 N N . ASN B 1 40 ? 22.219 -10.078 -22.375 1 96.06 40 ASN B N 1
ATOM 2349 C CA . ASN B 1 40 ? 21.156 -11.023 -22.016 1 96.06 40 ASN B CA 1
ATOM 2350 C C . ASN B 1 40 ? 19.828 -10.32 -21.812 1 96.06 40 ASN B C 1
ATOM 2352 O O . ASN B 1 40 ? 19.578 -9.742 -20.75 1 96.06 40 ASN B O 1
ATOM 2356 N N . PRO B 1 41 ? 18.938 -10.406 -22.766 1 94.5 41 PRO B N 1
ATOM 2357 C CA . PRO B 1 41 ? 17.656 -9.68 -22.703 1 94.5 41 PRO B CA 1
ATOM 2358 C C . PRO B 1 41 ? 16.766 -10.156 -21.562 1 94.5 41 PRO B C 1
ATOM 2360 O O . PRO B 1 41 ? 15.812 -9.469 -21.203 1 94.5 41 PRO B O 1
ATOM 2363 N N . VAL B 1 42 ? 17.047 -11.297 -21.047 1 92.94 42 VAL B N 1
ATOM 2364 C CA . VAL B 1 42 ? 16.266 -11.828 -19.938 1 92.94 42 VAL B CA 1
ATOM 2365 C C . VAL B 1 42 ? 16.609 -11.094 -18.641 1 92.94 42 VAL B C 1
ATOM 2367 O O . VAL B 1 42 ? 15.758 -10.898 -17.781 1 92.94 42 VAL B O 1
ATOM 2370 N N . ILE B 1 43 ? 17.844 -10.68 -18.656 1 94 43 ILE B N 1
ATOM 2371 C CA . ILE B 1 43 ? 18.297 -9.953 -17.469 1 94 43 ILE B CA 1
ATOM 2372 C C . ILE B 1 43 ? 17.969 -8.469 -17.609 1 94 43 ILE B C 1
ATOM 2374 O O . ILE B 1 43 ? 17.422 -7.855 -16.703 1 94 43 ILE B O 1
ATOM 2378 N N . LEU B 1 44 ? 18.281 -7.941 -18.734 1 96.25 44 LEU B N 1
ATOM 2379 C CA . LEU B 1 44 ? 18.031 -6.531 -19.016 1 96.25 44 LEU B CA 1
ATOM 2380 C C . LEU B 1 44 ? 17.891 -6.293 -20.516 1 96.25 44 LEU B C 1
ATOM 2382 O O . LEU B 1 44 ? 18.875 -6.324 -21.25 1 96.25 44 LEU B O 1
ATOM 2386 N N . PRO B 1 45 ? 16.672 -6.027 -20.875 1 97.12 45 PRO B N 1
ATOM 2387 C CA . PRO B 1 45 ? 16.484 -5.793 -22.312 1 97.12 45 PRO B CA 1
ATOM 2388 C C . PRO B 1 45 ? 17.016 -4.434 -22.766 1 97.12 45 PRO B C 1
ATOM 2390 O O . PRO B 1 45 ? 17.188 -3.529 -21.938 1 97.12 45 PRO B O 1
ATOM 2393 N N . ARG B 1 46 ? 17.25 -4.375 -24 1 97.56 46 ARG B N 1
ATOM 2394 C CA . ARG B 1 46 ? 17.656 -3.096 -24.578 1 97.56 46 ARG B CA 1
ATOM 2395 C C . ARG B 1 46 ? 16.516 -2.096 -24.562 1 97.56 46 ARG B C 1
ATOM 2397 O O . ARG B 1 46 ? 15.336 -2.484 -24.625 1 97.56 46 ARG B O 1
ATOM 2404 N N . VAL B 1 47 ? 16.953 -0.851 -24.547 1 97.69 47 VAL B N 1
ATOM 2405 C CA . VAL B 1 47 ? 15.969 0.226 -24.516 1 97.69 47 VAL B CA 1
ATOM 2406 C C . VAL B 1 47 ? 15.117 0.177 -25.781 1 97.69 47 VAL B C 1
ATOM 2408 O O . VAL B 1 47 ? 13.906 0.385 -25.734 1 97.69 47 VAL B O 1
ATOM 2411 N N . GLU B 1 48 ? 15.719 -0.162 -26.844 1 96.88 48 GLU B N 1
ATOM 2412 C CA . GLU B 1 48 ? 15.023 -0.202 -28.125 1 96.88 48 GLU B CA 1
ATOM 2413 C C . GLU B 1 48 ? 13.914 -1.25 -28.109 1 96.88 48 GLU B C 1
ATOM 2415 O O . GLU B 1 48 ? 12.844 -1.036 -28.688 1 96.88 48 GLU B O 1
ATOM 2420 N N . ALA B 1 49 ? 14.156 -2.357 -27.516 1 97.5 49 ALA B N 1
ATOM 2421 C CA . ALA B 1 49 ? 13.164 -3.424 -27.438 1 97.5 49 ALA B CA 1
ATOM 2422 C C . ALA B 1 49 ? 11.938 -2.977 -26.656 1 97.5 49 ALA B C 1
ATOM 2424 O O . ALA B 1 49 ? 10.805 -3.312 -27 1 97.5 49 ALA B O 1
ATOM 2425 N N . VAL B 1 50 ? 12.148 -2.264 -25.609 1 98 50 VAL B N 1
ATOM 2426 C CA . VAL B 1 50 ? 11.062 -1.763 -24.781 1 98 50 VAL B CA 1
ATOM 2427 C C . VAL B 1 50 ? 10.273 -0.706 -25.547 1 98 50 VAL B C 1
ATOM 2429 O O . VAL B 1 50 ? 9.039 -0.709 -25.531 1 98 50 VAL B O 1
ATOM 2432 N N . ILE B 1 51 ? 11.008 0.159 -26.266 1 97.62 51 ILE B N 1
ATOM 2433 C CA . ILE B 1 51 ? 10.367 1.219 -27.031 1 97.62 51 ILE B CA 1
ATOM 2434 C C . ILE B 1 51 ? 9.508 0.607 -28.141 1 97.62 51 ILE B C 1
ATOM 2436 O O . ILE B 1 51 ? 8.422 1.112 -28.438 1 97.62 51 ILE B O 1
ATOM 2440 N N . ASN B 1 52 ? 9.992 -0.434 -28.688 1 96.94 52 ASN B N 1
ATOM 2441 C CA . ASN B 1 52 ? 9.242 -1.107 -29.75 1 96.94 52 ASN B CA 1
ATOM 2442 C C . ASN B 1 52 ? 7.891 -1.613 -29.234 1 96.94 52 ASN B C 1
ATOM 2444 O O . ASN B 1 52 ? 6.891 -1.558 -29.953 1 96.94 52 ASN B O 1
ATOM 2448 N N . VAL B 1 53 ? 7.859 -2.104 -28.016 1 97.19 53 VAL B N 1
ATOM 2449 C CA . VAL B 1 53 ? 6.613 -2.559 -27.422 1 97.19 53 VAL B CA 1
ATOM 2450 C C . VAL B 1 53 ? 5.699 -1.363 -27.156 1 97.19 53 VAL B C 1
ATOM 2452 O O . VAL B 1 53 ? 4.5 -1.418 -27.422 1 97.19 53 VAL B O 1
ATOM 2455 N N . LEU B 1 54 ? 6.273 -0.281 -26.75 1 97.75 54 LEU B N 1
ATOM 2456 C CA . LEU B 1 54 ? 5.52 0.899 -26.344 1 97.75 54 LEU B CA 1
ATOM 2457 C C . LEU B 1 54 ? 4.934 1.613 -27.562 1 97.75 54 LEU B C 1
ATOM 2459 O O . LEU B 1 54 ? 3.857 2.211 -27.469 1 97.75 54 LEU B O 1
ATOM 2463 N N . ILE B 1 55 ? 5.637 1.532 -28.672 1 96.81 55 ILE B N 1
ATOM 2464 C CA . ILE B 1 55 ? 5.191 2.287 -29.844 1 96.81 55 ILE B CA 1
ATOM 2465 C C . ILE B 1 55 ? 4.176 1.464 -30.625 1 96.81 55 ILE B C 1
ATOM 2467 O O . ILE B 1 55 ? 3.57 1.962 -31.578 1 96.81 55 ILE B O 1
ATOM 2471 N N . HIS B 1 56 ? 3.943 0.236 -30.297 1 95.81 56 HIS B N 1
ATOM 2472 C CA . HIS B 1 56 ? 2.904 -0.607 -30.875 1 95.81 56 HIS B CA 1
ATOM 2473 C C . HIS B 1 56 ? 1.911 -1.068 -29.812 1 95.81 56 HIS B C 1
ATOM 2475 O O . HIS B 1 56 ? 1.726 -2.271 -29.609 1 95.81 56 HIS B O 1
ATOM 2481 N N . PRO B 1 57 ? 1.247 -0.136 -29.266 1 93 57 PRO B N 1
ATOM 2482 C CA . PRO B 1 57 ? 0.417 -0.433 -28.109 1 93 57 PRO B CA 1
ATOM 2483 C C . PRO B 1 57 ? -0.844 -1.218 -28.453 1 93 57 PRO B C 1
ATOM 2485 O O . PRO B 1 57 ? -1.486 -1.791 -27.578 1 93 57 PRO B O 1
ATOM 2488 N N . PHE B 1 58 ? -1.197 -1.272 -29.766 1 95.75 58 PHE B N 1
ATOM 2489 C CA . PHE B 1 58 ? -2.432 -1.935 -30.172 1 95.75 58 PHE B CA 1
ATOM 2490 C C . PHE B 1 58 ? -2.143 -3.326 -30.719 1 95.75 58 PHE B C 1
ATOM 2492 O O . PHE B 1 58 ? -3.066 -4.082 -31.031 1 95.75 58 PHE B O 1
ATOM 2499 N N . GLN B 1 59 ? -0.905 -3.672 -30.797 1 93.88 59 GLN B N 1
ATOM 2500 C CA . GLN B 1 59 ? -0.522 -4.988 -31.297 1 93.88 59 GLN B CA 1
ATOM 2501 C C . GLN B 1 59 ? -0.648 -6.047 -30.203 1 93.88 59 GLN B C 1
ATOM 2503 O O . GLN B 1 59 ? -0.335 -5.785 -29.047 1 93.88 59 GLN B O 1
ATOM 2508 N N . GLY B 1 60 ? -1.163 -7.184 -30.656 1 94.12 60 GLY B N 1
ATOM 2509 C CA . GLY B 1 60 ? -1.236 -8.297 -29.734 1 94.12 60 GLY B CA 1
ATOM 2510 C C . GLY B 1 60 ? 0.116 -8.703 -29.172 1 94.12 60 GLY B C 1
ATOM 2511 O O . GLY B 1 60 ? 1.119 -8.688 -29.891 1 94.12 60 GLY B O 1
ATOM 2512 N N . ILE B 1 61 ? 0.088 -9.008 -27.859 1 92.56 61 ILE B N 1
ATOM 2513 C CA . ILE B 1 61 ? 1.324 -9.375 -27.172 1 92.56 61 ILE B CA 1
ATOM 2514 C C . ILE B 1 61 ? 1.216 -10.797 -26.641 1 92.56 61 ILE B C 1
ATOM 2516 O O . ILE B 1 61 ? 0.325 -11.109 -25.844 1 92.56 61 ILE B O 1
ATOM 2520 N N . LEU B 1 62 ? 2.129 -11.727 -27.109 1 92 62 LEU B N 1
ATOM 2521 C CA . LEU B 1 62 ? 2.314 -13.07 -26.562 1 92 62 LEU B CA 1
ATOM 2522 C C . LEU B 1 62 ? 1.002 -13.844 -26.578 1 92 62 LEU B C 1
ATOM 2524 O O . LEU B 1 62 ? 0.714 -14.602 -25.641 1 92 62 LEU B O 1
ATOM 2528 N N . GLY B 1 63 ? 0.185 -13.609 -27.453 1 88.81 63 GLY B N 1
ATOM 2529 C CA . GLY B 1 63 ? -1.068 -14.344 -27.562 1 88.81 63 GLY B CA 1
ATOM 2530 C C . GLY B 1 63 ? -2.123 -13.867 -26.578 1 88.81 63 GLY B C 1
ATOM 2531 O O . GLY B 1 63 ? -3.113 -14.555 -26.344 1 88.81 63 GLY B O 1
ATOM 2532 N N . THR B 1 64 ? -1.74 -12.867 -26 1 88.06 64 THR B N 1
ATOM 2533 C CA . THR B 1 64 ? -2.699 -12.234 -25.094 1 88.06 64 THR B CA 1
ATOM 2534 C C . THR B 1 64 ? -3.262 -10.961 -25.719 1 88.06 64 THR B C 1
ATOM 2536 O O . THR B 1 64 ? -3.045 -10.695 -26.906 1 88.06 64 THR B O 1
ATOM 2539 N N . GLY B 1 65 ? -3.957 -10.094 -25.156 1 91.38 65 GLY B N 1
ATOM 2540 C CA . GLY B 1 65 ? -4.418 -8.805 -25.641 1 91.38 65 GLY B CA 1
ATOM 2541 C C . GLY B 1 65 ? -3.295 -7.797 -25.812 1 91.38 65 GLY B C 1
ATOM 2542 O O . GLY B 1 65 ? -2.143 -8.078 -25.469 1 91.38 65 GLY B O 1
ATOM 2543 N N . SER B 1 66 ? -3.615 -6.719 -26.438 1 96.12 66 SER B N 1
ATOM 2544 C CA . SER B 1 66 ? -2.652 -5.637 -26.625 1 96.12 66 SER B CA 1
ATOM 2545 C C . SER B 1 66 ? -2.346 -4.938 -25.297 1 96.12 66 SER B C 1
ATOM 2547 O O . SER B 1 66 ? -2.975 -5.219 -24.281 1 96.12 66 SER B O 1
ATOM 2549 N N . LEU B 1 67 ? -1.275 -4.137 -25.391 1 96.69 67 LEU B N 1
ATOM 2550 C CA . LEU B 1 67 ? -0.931 -3.328 -24.219 1 96.69 67 LEU B CA 1
ATOM 2551 C C . LEU B 1 67 ? -2.113 -2.467 -23.797 1 96.69 67 LEU B C 1
ATOM 2553 O O . LEU B 1 67 ? -2.418 -2.381 -22.594 1 96.69 67 LEU B O 1
ATOM 2557 N N . ILE B 1 68 ? -2.83 -1.938 -24.719 1 97.06 68 ILE B N 1
ATOM 2558 C CA . ILE B 1 68 ? -3.967 -1.069 -24.438 1 97.06 68 ILE B CA 1
ATOM 2559 C C . ILE B 1 68 ? -5.121 -1.894 -23.875 1 97.06 68 ILE B C 1
ATOM 2561 O O . ILE B 1 68 ? -5.801 -1.458 -22.938 1 97.06 68 ILE B O 1
ATOM 2565 N N . ASP B 1 69 ? -5.348 -3.066 -24.438 1 97 69 ASP B N 1
ATOM 2566 C CA . ASP B 1 69 ? -6.402 -3.943 -23.938 1 97 69 ASP B CA 1
ATOM 2567 C C . ASP B 1 69 ? -6.188 -4.27 -22.453 1 97 69 ASP B C 1
ATOM 2569 O O . ASP B 1 69 ? -7.109 -4.152 -21.656 1 97 69 ASP B O 1
ATOM 2573 N N . ASN B 1 70 ? -5.012 -4.645 -22.141 1 97.69 70 ASN B N 1
ATOM 2574 C CA . ASN B 1 70 ? -4.684 -5.004 -20.766 1 97.69 70 ASN B CA 1
ATOM 2575 C C . ASN B 1 70 ? -4.742 -3.791 -19.844 1 97.69 70 ASN B C 1
ATOM 2577 O O . ASN B 1 70 ? -5.141 -3.908 -18.688 1 97.69 70 ASN B O 1
ATOM 2581 N N . THR B 1 71 ? -4.398 -2.678 -20.406 1 97.94 71 THR B N 1
ATOM 2582 C CA . THR B 1 71 ? -4.473 -1.434 -19.656 1 97.94 71 THR B CA 1
ATOM 2583 C C . THR B 1 71 ? -5.922 -1.096 -19.312 1 97.94 71 THR B C 1
ATOM 2585 O O . THR B 1 71 ? -6.23 -0.766 -18.156 1 97.94 71 THR B O 1
ATOM 2588 N N . ILE B 1 72 ? -6.793 -1.211 -20.219 1 97.69 72 ILE B N 1
ATOM 2589 C CA . ILE B 1 72 ? -8.203 -0.887 -20.031 1 97.69 72 ILE B CA 1
ATOM 2590 C C . ILE B 1 72 ? -8.812 -1.822 -19 1 97.69 72 ILE B C 1
ATOM 2592 O O . ILE B 1 72 ? -9.594 -1.388 -18.141 1 97.69 72 ILE B O 1
ATOM 2596 N N . ILE B 1 73 ? -8.445 -3.043 -19.047 1 97.12 73 ILE B N 1
ATOM 2597 C CA . ILE B 1 73 ? -8.953 -4.035 -18.094 1 97.12 73 ILE B CA 1
ATOM 2598 C C . ILE B 1 73 ? -8.531 -3.66 -16.672 1 97.12 73 ILE B C 1
ATOM 2600 O O . ILE B 1 73 ? -9.352 -3.646 -15.758 1 97.12 73 ILE B O 1
ATOM 2604 N N . SER B 1 74 ? -7.25 -3.357 -16.5 1 97.94 74 SER B N 1
ATOM 2605 C CA . SER B 1 74 ? -6.754 -2.947 -15.188 1 97.94 74 SER B CA 1
ATOM 2606 C C . SER B 1 74 ? -7.465 -1.689 -14.695 1 97.94 74 SER B C 1
ATOM 2608 O O . SER B 1 74 ? -7.84 -1.598 -13.531 1 97.94 74 SER B O 1
ATOM 2610 N N . ILE B 1 75 ? -7.715 -0.754 -15.602 1 97.94 75 ILE B N 1
ATOM 2611 C CA . ILE B 1 75 ? -8.352 0.507 -15.234 1 97.94 75 ILE B CA 1
ATOM 2612 C C . ILE B 1 75 ? -9.797 0.254 -14.828 1 97.94 75 ILE B C 1
ATOM 2614 O O . ILE B 1 75 ? -10.273 0.803 -13.828 1 97.94 75 ILE B O 1
ATOM 2618 N N . LYS B 1 76 ? -10.477 -0.576 -15.523 1 97.75 76 LYS B N 1
ATOM 2619 C CA . LYS B 1 76 ? -11.859 -0.903 -15.195 1 97.75 76 LYS B CA 1
ATOM 2620 C C . LYS B 1 76 ? -11.961 -1.562 -13.828 1 97.75 76 LYS B C 1
ATOM 2622 O O . LYS B 1 76 ? -12.875 -1.263 -13.055 1 97.75 76 LYS B O 1
ATOM 2627 N N . ARG B 1 77 ? -11.062 -2.42 -13.547 1 97.88 77 ARG B N 1
ATOM 2628 C CA . ARG B 1 77 ? -11.047 -3.117 -12.266 1 97.88 77 ARG B CA 1
ATOM 2629 C C . ARG B 1 77 ? -10.82 -2.141 -11.109 1 97.88 77 ARG B C 1
ATOM 2631 O O . ARG B 1 77 ? -11.531 -2.186 -10.109 1 97.88 77 ARG B O 1
ATOM 2638 N N . VAL B 1 78 ? -9.859 -1.256 -11.297 1 97.81 78 VAL B N 1
ATOM 2639 C CA . VAL B 1 78 ? -9.531 -0.309 -10.234 1 97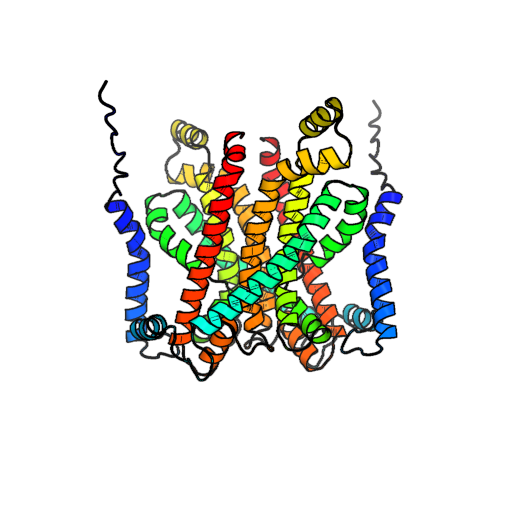.81 78 VAL B CA 1
ATOM 2640 C C . VAL B 1 78 ? -10.711 0.628 -9.992 1 97.81 78 VAL B C 1
ATOM 2642 O O . VAL B 1 78 ? -11.062 0.909 -8.844 1 97.81 78 VAL B O 1
ATOM 2645 N N . ILE B 1 79 ? -11.336 1.095 -11.055 1 97.69 79 ILE B N 1
ATOM 2646 C CA . ILE B 1 79 ? -12.461 2.008 -10.93 1 97.69 79 ILE B CA 1
ATOM 2647 C C . ILE B 1 79 ? -13.617 1.307 -10.219 1 97.69 79 ILE B C 1
ATOM 2649 O O . ILE B 1 79 ? -14.242 1.881 -9.328 1 97.69 79 ILE B O 1
ATOM 2653 N N . SER B 1 80 ? -13.844 0.087 -10.539 1 98.25 80 SER B N 1
ATOM 2654 C CA . SER B 1 80 ? -14.938 -0.672 -9.945 1 98.25 80 SER B CA 1
ATOM 2655 C C . SER B 1 80 ? -14.711 -0.887 -8.453 1 98.25 80 SER B C 1
ATOM 2657 O O . SER B 1 80 ? -15.594 -0.599 -7.641 1 98.25 80 SER B O 1
ATOM 2659 N N . GLY B 1 81 ? -13.562 -1.381 -8.109 1 98.5 81 GLY B N 1
ATOM 2660 C CA . GLY B 1 81 ? -13.25 -1.601 -6.703 1 98.5 81 GLY B CA 1
ATOM 2661 C C . GLY B 1 81 ? -13.211 -0.319 -5.895 1 98.5 81 GLY B C 1
ATOM 2662 O O . GLY B 1 81 ? -13.688 -0.281 -4.758 1 98.5 81 GLY B O 1
ATOM 2663 N N . PHE B 1 82 ? -12.711 0.738 -6.535 1 98.25 82 PHE B N 1
ATOM 2664 C CA . PHE B 1 82 ? -12.57 2.035 -5.879 1 98.25 82 PHE B CA 1
ATOM 2665 C C . PHE B 1 82 ? -13.938 2.656 -5.621 1 98.25 82 PHE B C 1
ATOM 2667 O O . PHE B 1 82 ? -14.195 3.174 -4.531 1 98.25 82 PHE B O 1
ATOM 2674 N N . LEU B 1 83 ? -14.758 2.602 -6.586 1 98.56 83 LEU B N 1
ATOM 2675 C CA . LEU B 1 83 ? -16.094 3.166 -6.441 1 98.56 83 LEU B CA 1
ATOM 2676 C C . LEU B 1 83 ? -16.891 2.4 -5.395 1 98.56 83 LEU B C 1
ATOM 2678 O O . LEU B 1 83 ? -17.625 3.002 -4.605 1 98.56 83 LEU B O 1
ATOM 2682 N N . LEU B 1 84 ? -16.734 1.141 -5.398 1 98.69 84 LEU B N 1
ATOM 2683 C CA . LEU B 1 84 ? -17.438 0.327 -4.402 1 98.69 84 LEU B CA 1
ATOM 2684 C C . LEU B 1 84 ? -16.922 0.646 -3 1 98.69 84 LEU B C 1
ATOM 2686 O O . LEU B 1 84 ? -17.719 0.784 -2.066 1 98.69 84 LEU B O 1
ATOM 2690 N N . ALA B 1 85 ? -15.617 0.748 -2.85 1 98.88 85 ALA B N 1
ATOM 2691 C CA . ALA B 1 85 ? -15.023 1.089 -1.56 1 98.88 85 ALA B CA 1
ATOM 2692 C C . ALA B 1 85 ? -15.492 2.461 -1.084 1 98.88 85 ALA B C 1
ATOM 2694 O O . ALA B 1 85 ? -15.844 2.631 0.084 1 98.88 85 ALA B O 1
ATOM 2695 N N . SER B 1 86 ? -15.5 3.395 -2.016 1 98.69 86 SER B N 1
ATOM 2696 C CA . SER B 1 86 ? -15.922 4.754 -1.69 1 98.69 86 SER B CA 1
ATOM 2697 C C . SER B 1 86 ? -17.391 4.793 -1.265 1 98.69 86 SER B C 1
ATOM 2699 O O . SER B 1 86 ? -17.734 5.469 -0.295 1 98.69 86 SER B O 1
ATOM 2701 N N . ALA B 1 87 ? -18.203 4.043 -1.977 1 98.62 87 ALA B N 1
ATOM 2702 C CA . ALA B 1 87 ? -19.641 4.023 -1.729 1 98.62 87 ALA B CA 1
ATOM 2703 C C . ALA B 1 87 ? -19.953 3.471 -0.342 1 98.62 87 ALA B C 1
ATOM 2705 O O . ALA B 1 87 ? -20.969 3.826 0.262 1 98.62 87 ALA B O 1
ATOM 2706 N N . VAL B 1 88 ? -19.078 2.67 0.202 1 98.69 88 VAL B N 1
ATOM 2707 C CA . VAL B 1 88 ? -19.328 2.055 1.503 1 98.69 88 VAL B CA 1
ATOM 2708 C C . VAL B 1 88 ? -18.562 2.814 2.584 1 98.69 88 VAL B C 1
ATOM 2710 O O . VAL B 1 88 ? -19.109 3.1 3.654 1 98.69 88 VAL B O 1
ATOM 2713 N N . ALA B 1 89 ? -17.344 3.199 2.33 1 98.88 89 ALA B N 1
ATOM 2714 C CA . ALA B 1 89 ? -16.438 3.775 3.328 1 98.88 89 ALA B CA 1
ATOM 2715 C C . ALA B 1 89 ? -16.875 5.188 3.709 1 98.88 89 ALA B C 1
ATOM 2717 O O . ALA B 1 89 ? -16.797 5.574 4.879 1 98.88 89 ALA B O 1
ATOM 2718 N N . ILE B 1 90 ? -17.328 5.938 2.725 1 98.44 90 ILE B N 1
ATOM 2719 C CA . ILE B 1 90 ? -17.656 7.332 2.984 1 98.44 90 ILE B CA 1
ATOM 2720 C C . ILE B 1 90 ? -18.891 7.41 3.887 1 98.44 90 ILE B C 1
ATOM 2722 O O . ILE B 1 90 ? -18.844 8.023 4.953 1 98.44 90 ILE B O 1
ATOM 2726 N N . PRO B 1 91 ? -20.031 6.758 3.535 1 98.19 91 PRO B N 1
ATOM 2727 C CA . PRO B 1 91 ? -21.188 6.809 4.434 1 98.19 91 PRO B CA 1
ATOM 2728 C C . PRO B 1 91 ? -20.891 6.234 5.816 1 98.19 91 PRO B C 1
ATOM 2730 O O . PRO B 1 91 ? -21.297 6.809 6.828 1 98.19 91 PRO B O 1
ATOM 2733 N N . LEU B 1 92 ? -20.172 5.152 5.883 1 98.44 92 LEU B N 1
ATOM 2734 C CA . LEU B 1 92 ? -19.828 4.574 7.18 1 98.44 92 LEU B CA 1
ATOM 2735 C C . LEU B 1 92 ? -18.922 5.512 7.969 1 98.44 92 LEU B C 1
ATOM 2737 O O . LEU B 1 92 ? -19.078 5.656 9.188 1 98.44 92 LEU B O 1
ATOM 2741 N N . GLY B 1 93 ? -17.969 6.129 7.277 1 98.62 93 GLY B N 1
ATOM 2742 C CA . GLY B 1 93 ? -17.078 7.086 7.926 1 98.62 93 GLY B CA 1
ATOM 2743 C C . GLY B 1 93 ? -17.812 8.289 8.484 1 98.62 93 GLY B C 1
ATOM 2744 O O . GLY B 1 93 ? -17.484 8.766 9.578 1 98.62 93 GLY B O 1
ATOM 2745 N N . ILE B 1 94 ? -18.75 8.75 7.746 1 97.38 94 ILE B N 1
ATOM 2746 C CA . ILE B 1 94 ? -19.562 9.867 8.211 1 97.38 94 ILE B CA 1
ATOM 2747 C C . ILE B 1 94 ? -20.344 9.453 9.461 1 97.38 94 ILE B C 1
ATOM 2749 O O . ILE B 1 94 ? -20.359 10.172 10.461 1 97.38 94 ILE B O 1
ATOM 2753 N N . LEU B 1 95 ? -20.938 8.25 9.406 1 97.06 95 LEU B N 1
ATOM 2754 C CA . LEU B 1 95 ? -21.719 7.766 10.539 1 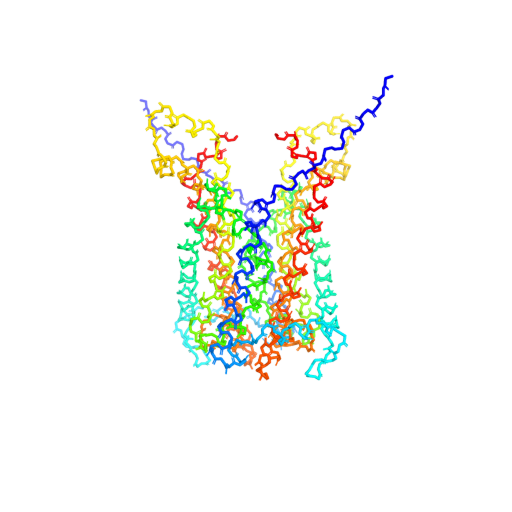97.06 95 LEU B CA 1
ATOM 2755 C C . LEU B 1 95 ? -20.828 7.559 11.766 1 97.06 95 LEU B C 1
ATOM 2757 O O . LEU B 1 95 ? -21.203 7.934 12.875 1 97.06 95 LEU B O 1
ATOM 2761 N N . MET B 1 96 ? -19.688 7.07 11.57 1 97.44 96 MET B N 1
ATOM 2762 C CA . MET B 1 96 ? -18.781 6.801 12.68 1 97.44 96 MET B CA 1
ATOM 2763 C C . MET B 1 96 ? -18.203 8.094 13.242 1 97.44 96 MET B C 1
ATOM 2765 O O . MET B 1 96 ? -17.922 8.195 14.438 1 97.44 96 MET B O 1
ATOM 2769 N N . GLY B 1 97 ? -18.016 9.008 12.359 1 96.06 97 GLY B N 1
ATOM 2770 C CA . GLY B 1 97 ? -17.5 10.289 12.805 1 96.06 97 GLY B CA 1
ATOM 2771 C C . GLY B 1 97 ? -18.547 11.133 13.523 1 96.06 97 GLY B C 1
ATOM 2772 O O . GLY B 1 97 ? -18.219 11.914 14.414 1 96.06 97 GLY B O 1
ATOM 2773 N N . TYR B 1 98 ? -19.75 10.961 13.141 1 93.38 98 TYR B N 1
ATOM 2774 C CA . TYR B 1 98 ? -20.828 11.82 13.633 1 93.38 98 TYR B CA 1
ATOM 2775 C C . TYR B 1 98 ? -21.453 11.234 14.883 1 93.38 98 TYR B C 1
ATOM 2777 O O . TYR B 1 98 ? -21.828 11.969 15.805 1 93.38 98 TYR B O 1
ATOM 2785 N N . TYR B 1 99 ? -21.609 9.891 14.938 1 93.25 99 TYR B N 1
ATOM 2786 C CA . TYR B 1 99 ? -22.25 9.234 16.062 1 93.25 99 TYR B CA 1
ATOM 2787 C C . TYR B 1 99 ? -21.234 8.461 16.891 1 93.25 99 TYR B C 1
ATOM 2789 O O . TYR B 1 99 ? -20.609 7.516 16.406 1 93.25 99 TYR B O 1
ATOM 2797 N N . ARG B 1 100 ? -21.219 8.711 18.125 1 93.06 100 ARG B N 1
ATOM 2798 C CA . ARG B 1 100 ? -20.297 8.039 19.031 1 93.06 100 ARG B CA 1
ATOM 2799 C C . ARG B 1 100 ? -20.656 6.562 19.172 1 93.06 100 ARG B C 1
ATOM 2801 O O . ARG B 1 100 ? -19.75 5.719 19.266 1 93.06 100 ARG B O 1
ATOM 2808 N N . THR B 1 101 ? -21.859 6.277 19.141 1 94.44 101 THR B N 1
ATOM 2809 C CA . THR B 1 101 ? -22.328 4.902 19.297 1 94.44 101 THR B CA 1
ATOM 2810 C C . THR B 1 101 ? -21.875 4.043 18.125 1 94.44 101 THR B C 1
ATOM 2812 O O . THR B 1 101 ? -21.453 2.904 18.297 1 94.44 101 THR B O 1
ATOM 2815 N N . VAL B 1 102 ? -22 4.648 16.938 1 96.06 102 VAL B N 1
ATOM 2816 C CA . VAL B 1 102 ? -21.609 3.91 15.742 1 96.06 102 VAL B CA 1
ATOM 2817 C C . VAL B 1 102 ? -20.094 3.693 15.758 1 96.06 102 VAL B C 1
ATOM 2819 O O . VAL B 1 102 ? -19.609 2.615 15.406 1 96.06 102 VAL B O 1
ATOM 2822 N N . ASN B 1 103 ? -19.406 4.68 16.156 1 96.31 103 ASN B N 1
ATOM 2823 C CA . ASN B 1 103 ? -17.953 4.562 16.266 1 96.31 103 ASN B CA 1
ATOM 2824 C C . ASN B 1 103 ? -17.547 3.475 17.266 1 96.31 103 ASN B C 1
ATOM 2826 O O . ASN B 1 103 ? -16.703 2.641 16.953 1 96.31 103 ASN B O 1
ATOM 2830 N N . SER B 1 104 ? -18.188 3.488 18.438 1 94.75 104 SER B N 1
ATOM 2831 C CA . SER B 1 104 ? -17.875 2.514 19.469 1 94.75 104 SER B CA 1
ATOM 2832 C C . SER B 1 104 ? -18.188 1.094 19.016 1 94.75 104 SER B C 1
ATOM 2834 O O . SER B 1 104 ? -17.484 0.15 19.375 1 94.75 104 SER B O 1
ATOM 2836 N N . LEU B 1 105 ? -19.172 0.984 18.219 1 94.69 105 LEU B N 1
ATOM 2837 C CA . LEU B 1 105 ? -19.609 -0.317 17.719 1 94.69 105 LEU B CA 1
ATOM 2838 C C . LEU B 1 105 ? -18.656 -0.862 16.672 1 94.69 105 LEU B C 1
ATOM 2840 O O . LEU B 1 105 ? -18.328 -2.055 16.672 1 94.69 105 LEU B O 1
ATOM 2844 N N . CYS B 1 106 ? -18.125 0.029 15.812 1 97.06 106 CYS B N 1
ATOM 2845 C CA . CYS B 1 106 ? -17.422 -0.437 14.625 1 97.06 106 CYS B CA 1
ATOM 2846 C C . CYS B 1 106 ? -15.906 -0.334 14.812 1 97.06 106 CYS B C 1
ATOM 2848 O O . CYS B 1 106 ? -15.141 -1.011 14.125 1 97.06 106 CYS B O 1
ATOM 2850 N N . ASP B 1 107 ? -15.508 0.427 15.695 1 96 107 ASP B N 1
ATOM 2851 C CA . ASP B 1 107 ? -14.102 0.816 15.82 1 96 107 ASP B CA 1
ATOM 2852 C C . ASP B 1 107 ? -13.219 -0.401 16.062 1 96 107 ASP B C 1
ATOM 2854 O O . ASP B 1 107 ? -12.18 -0.565 15.422 1 96 107 ASP B O 1
ATOM 2858 N N . THR B 1 108 ? -13.641 -1.244 16.969 1 95.31 108 THR B N 1
ATOM 2859 C CA . THR B 1 108 ? -12.828 -2.4 17.328 1 95.31 108 THR B CA 1
ATOM 2860 C C . THR B 1 108 ? -12.672 -3.346 16.141 1 95.31 108 THR B C 1
ATOM 2862 O O . THR B 1 108 ? -11.57 -3.838 15.883 1 95.31 108 THR B O 1
ATOM 2865 N N . LEU B 1 109 ? -13.711 -3.594 15.453 1 95.69 109 LEU B N 1
ATOM 2866 C CA . LEU B 1 109 ? -13.656 -4.473 14.289 1 95.69 109 LEU B CA 1
ATOM 2867 C C . LEU B 1 109 ? -12.75 -3.887 13.211 1 95.69 109 LEU B C 1
ATOM 2869 O O . LEU B 1 109 ? -11.953 -4.605 12.602 1 95.69 109 LEU B O 1
ATOM 2873 N N . ILE B 1 110 ? -12.867 -2.596 13.023 1 96.31 110 ILE B N 1
ATOM 2874 C CA . ILE B 1 110 ? -12.07 -1.905 12.016 1 96.31 110 ILE B CA 1
ATOM 2875 C C . ILE B 1 110 ? -10.594 -1.959 12.398 1 96.31 110 ILE B C 1
ATOM 2877 O O . ILE B 1 110 ? -9.734 -2.232 11.555 1 96.31 110 ILE B O 1
ATOM 2881 N N . GLU B 1 111 ? -10.328 -1.795 13.656 1 93.75 111 GLU B N 1
ATOM 2882 C CA . GLU B 1 111 ? -8.953 -1.803 14.148 1 93.75 111 GLU B CA 1
ATOM 2883 C C . GLU B 1 111 ? -8.32 -3.188 14.016 1 93.75 111 GLU B C 1
ATOM 2885 O O . GLU B 1 111 ? -7.113 -3.307 13.82 1 93.75 111 GLU B O 1
ATOM 2890 N N . LEU B 1 112 ? -9.094 -4.176 14.031 1 93.75 112 LEU B N 1
ATOM 2891 C CA . LEU B 1 112 ? -8.602 -5.543 13.938 1 93.75 112 LEU B CA 1
ATOM 2892 C C . LEU B 1 112 ? -8.367 -5.945 12.484 1 93.75 112 LEU B C 1
ATOM 2894 O O . LEU B 1 112 ? -7.441 -6.699 12.188 1 93.75 112 LEU B O 1
ATOM 2898 N N . LEU B 1 113 ? -9.148 -5.453 11.586 1 96.19 113 LEU B N 1
ATOM 2899 C CA . LEU B 1 113 ? -9.109 -5.883 10.195 1 96.19 113 LEU B CA 1
ATOM 2900 C C . LEU B 1 113 ? -8.148 -5.016 9.383 1 96.19 113 LEU B C 1
ATOM 2902 O O . LEU B 1 113 ? -7.527 -5.492 8.43 1 96.19 113 LEU B O 1
ATOM 2906 N N . ARG B 1 114 ? -8 -3.809 9.805 1 95.69 114 ARG B N 1
ATOM 2907 C CA . ARG B 1 114 ? -7.273 -2.795 9.039 1 95.69 114 ARG B CA 1
ATOM 2908 C C . ARG B 1 114 ? -5.816 -3.195 8.852 1 95.69 114 ARG B C 1
ATOM 2910 O O . ARG B 1 114 ? -5.25 -3.004 7.773 1 95.69 114 ARG B O 1
ATOM 2917 N N . PRO B 1 115 ? -5.227 -3.84 9.859 1 95.19 115 PRO B N 1
ATOM 2918 C CA . PRO B 1 115 ? -3.801 -4.145 9.734 1 95.19 115 PRO B CA 1
ATOM 2919 C C . PRO B 1 115 ? -3.531 -5.324 8.805 1 95.19 115 PRO B C 1
ATOM 2921 O O . PRO B 1 115 ? -2.381 -5.574 8.43 1 95.19 115 PRO B O 1
ATOM 2924 N N . ILE B 1 116 ? -4.492 -6.055 8.438 1 97.06 116 ILE B N 1
ATOM 2925 C CA . ILE B 1 116 ? -4.324 -7.172 7.508 1 97.06 116 ILE B CA 1
ATOM 2926 C C . ILE B 1 116 ? -4.16 -6.641 6.086 1 97.06 116 ILE B C 1
ATOM 2928 O O . ILE B 1 116 ? -5.074 -6.008 5.547 1 97.06 116 ILE B O 1
ATOM 2932 N N . PRO B 1 117 ? -3.021 -6.934 5.516 1 97.19 117 PRO B N 1
ATOM 2933 C CA . PRO B 1 117 ? -2.828 -6.473 4.137 1 97.19 117 PRO B CA 1
ATOM 2934 C C . PRO B 1 117 ? -3.912 -6.977 3.188 1 97.19 117 PRO B C 1
ATOM 2936 O O . PRO B 1 117 ? -4.352 -8.125 3.303 1 97.19 117 PRO B O 1
ATOM 2939 N N . PRO B 1 118 ? -4.27 -6.156 2.25 1 97 118 PRO B N 1
ATOM 2940 C CA . PRO B 1 118 ? -5.344 -6.543 1.335 1 97 118 PRO B CA 1
ATOM 2941 C C . PRO B 1 118 ? -5.051 -7.848 0.598 1 97 118 PRO B C 1
ATOM 2943 O O . PRO B 1 118 ? -5.949 -8.672 0.409 1 97 118 PRO B O 1
ATOM 2946 N N . LEU B 1 119 ? -3.85 -8.055 0.272 1 95.31 119 LEU B N 1
ATOM 2947 C CA . LEU B 1 119 ? -3.521 -9.219 -0.541 1 95.31 119 LEU B CA 1
ATOM 2948 C C . LEU B 1 119 ? -3.621 -10.5 0.281 1 95.31 119 LEU B C 1
ATOM 2950 O O . LEU B 1 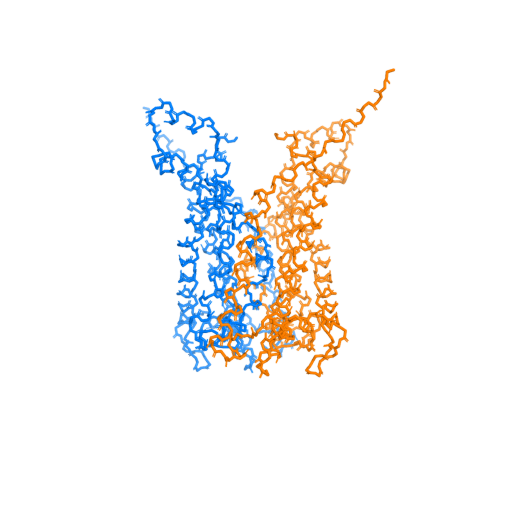119 ? -3.729 -11.594 -0.278 1 95.31 119 LEU B O 1
ATOM 2954 N N . ALA B 1 120 ? -3.533 -10.406 1.586 1 96.88 120 ALA B N 1
ATOM 2955 C CA . ALA B 1 120 ? -3.684 -11.578 2.443 1 96.88 120 ALA B CA 1
ATOM 2956 C C . ALA B 1 120 ? -5.09 -12.156 2.334 1 96.88 120 ALA B C 1
ATOM 2958 O O . ALA B 1 120 ? -5.328 -13.305 2.723 1 96.88 120 ALA B O 1
ATOM 2959 N N . TRP B 1 121 ? -6.012 -11.43 1.772 1 97.19 121 TRP B N 1
ATOM 2960 C CA . TRP B 1 121 ? -7.406 -11.844 1.648 1 97.19 121 TRP B CA 1
ATOM 2961 C C . TRP B 1 121 ? -7.629 -12.633 0.362 1 97.19 121 TRP B C 1
ATOM 2963 O O . TRP B 1 121 ? -8.727 -13.141 0.121 1 97.19 121 TRP B O 1
ATOM 2973 N N . VAL B 1 122 ? -6.645 -12.82 -0.437 1 95.31 122 VAL B N 1
ATOM 2974 C CA . VAL B 1 122 ? -6.789 -13.383 -1.774 1 95.31 122 VAL B CA 1
ATOM 2975 C C . VAL B 1 122 ? -7.367 -14.797 -1.68 1 95.31 122 VAL B C 1
ATOM 2977 O O . VAL B 1 122 ? -8.352 -15.117 -2.344 1 95.31 122 VAL B O 1
ATOM 2980 N N . PRO B 1 123 ? -6.848 -15.625 -0.818 1 95.31 123 PRO B N 1
ATOM 2981 C CA . PRO B 1 123 ? -7.398 -16.984 -0.785 1 95.31 123 PRO B CA 1
ATOM 2982 C C . PRO B 1 123 ? -8.867 -17.016 -0.382 1 95.31 123 PRO B C 1
ATOM 2984 O O . PRO B 1 123 ? -9.656 -17.75 -0.973 1 95.31 123 PRO B O 1
ATOM 2987 N N . LEU B 1 124 ? -9.234 -16.219 0.599 1 95.62 124 LEU B N 1
ATOM 2988 C CA . LEU B 1 124 ? -10.633 -16.156 1.014 1 95.62 124 LEU B CA 1
ATOM 2989 C C . LEU B 1 124 ? -11.508 -15.578 -0.094 1 95.62 124 LEU B C 1
ATOM 2991 O O . LEU B 1 124 ? -12.625 -16.047 -0.313 1 95.62 124 LEU B O 1
ATOM 2995 N N . SER B 1 125 ? -10.977 -14.562 -0.712 1 95.62 125 SER B N 1
ATOM 2996 C CA . SER B 1 125 ? -11.695 -13.977 -1.836 1 95.62 125 SER B CA 1
ATOM 2997 C C . SER B 1 125 ? -11.953 -15.008 -2.93 1 95.62 125 SER B C 1
ATOM 2999 O O . SER B 1 125 ? -13.047 -15.078 -3.484 1 95.62 125 SER B O 1
ATOM 3001 N N . LEU B 1 126 ? -10.938 -15.789 -3.197 1 94.69 126 LEU B N 1
ATOM 3002 C CA . LEU B 1 126 ? -11.062 -16.828 -4.207 1 94.69 126 LEU B CA 1
ATOM 3003 C C . LEU B 1 126 ? -12.055 -17.906 -3.766 1 94.69 126 LEU B C 1
ATOM 3005 O O . LEU B 1 126 ? -12.828 -18.406 -4.582 1 94.69 126 LEU B O 1
ATOM 3009 N N . ALA B 1 127 ? -12.008 -18.188 -2.535 1 93.38 127 ALA B N 1
ATOM 3010 C CA . ALA B 1 127 ? -12.93 -19.188 -1.999 1 93.38 127 ALA B CA 1
ATOM 3011 C C . ALA B 1 127 ? -14.375 -18.703 -2.074 1 93.38 127 ALA B C 1
ATOM 3013 O O . ALA B 1 127 ? -15.289 -19.5 -2.324 1 93.38 127 ALA B O 1
ATOM 3014 N N . TRP B 1 128 ? -14.586 -17.422 -1.894 1 94.56 128 TRP B N 1
ATOM 3015 C CA . TRP B 1 128 ? -15.922 -16.844 -1.801 1 94.56 128 TRP B CA 1
ATOM 3016 C C . TRP B 1 128 ? -16.484 -16.531 -3.186 1 94.56 128 TRP B C 1
ATOM 3018 O O . TRP B 1 128 ? -17.672 -16.734 -3.439 1 94.56 128 TRP B O 1
ATOM 3028 N N . PHE B 1 129 ? -15.625 -16.062 -4.059 1 94.44 129 PHE B N 1
ATOM 3029 C CA . PHE B 1 129 ? -16.125 -15.531 -5.312 1 94.44 129 PHE B CA 1
ATOM 3030 C C . PHE B 1 129 ? -15.633 -16.344 -6.496 1 94.44 129 PHE B C 1
ATOM 3032 O O . PHE B 1 129 ? -16.094 -16.172 -7.625 1 94.44 129 PHE B O 1
ATOM 3039 N N . GLY B 1 130 ? -14.727 -17.266 -6.258 1 91.06 130 GLY B N 1
ATOM 3040 C CA . GLY B 1 130 ? -14.148 -18.031 -7.348 1 91.06 130 GLY B CA 1
ATOM 3041 C C . GLY B 1 130 ? -13.094 -17.281 -8.125 1 91.06 130 GLY B C 1
ATOM 3042 O O . GLY B 1 130 ? -12.695 -16.172 -7.73 1 91.06 130 GLY B O 1
ATOM 3043 N N . LEU B 1 131 ? -12.641 -17.969 -9.141 1 89.5 131 LEU B N 1
ATOM 3044 C CA . LEU B 1 131 ? -11.68 -17.344 -10.031 1 89.5 131 LEU B CA 1
ATOM 3045 C C . LEU B 1 131 ? -12.359 -16.297 -10.914 1 89.5 131 LEU B C 1
ATOM 3047 O O . LEU B 1 131 ? -13.469 -16.516 -11.398 1 89.5 131 LEU B O 1
ATOM 3051 N N . GLY B 1 132 ? -11.867 -15.117 -10.953 1 88.5 132 GLY B N 1
ATOM 3052 C CA . GLY B 1 132 ? -12.484 -14.156 -11.852 1 88.5 132 GLY B CA 1
ATOM 3053 C C . GLY B 1 132 ? -12.398 -12.727 -11.352 1 88.5 132 GLY B C 1
ATOM 3054 O O . GLY B 1 132 ? -11.555 -12.414 -10.508 1 88.5 132 GLY B O 1
ATOM 3055 N N . GLU B 1 133 ? -13.297 -11.938 -11.914 1 93.5 133 GLU B N 1
ATOM 3056 C CA . GLU B 1 133 ? -13.258 -10.492 -11.727 1 93.5 133 GLU B CA 1
ATOM 3057 C C . GLU B 1 133 ? -13.672 -10.109 -10.305 1 93.5 133 GLU B C 1
ATOM 3059 O O . GLU B 1 133 ? -13.109 -9.18 -9.719 1 93.5 133 GLU B O 1
ATOM 3064 N N . MET B 1 134 ? -14.562 -10.82 -9.773 1 95 134 MET B N 1
ATOM 3065 C CA . MET B 1 134 ? -15.125 -10.445 -8.477 1 95 134 MET B CA 1
ATOM 3066 C C . MET B 1 134 ? -14.078 -10.57 -7.379 1 95 134 MET B C 1
ATOM 3068 O O . MET B 1 134 ? -14.047 -9.773 -6.441 1 95 134 MET B O 1
ATOM 3072 N N . SER B 1 135 ? -13.25 -11.625 -7.441 1 95.75 135 SER B N 1
ATOM 3073 C CA . SER B 1 135 ? -12.203 -11.797 -6.445 1 95.75 135 SER B CA 1
ATOM 3074 C C . SER B 1 135 ? -11.211 -10.633 -6.48 1 95.75 135 SER B C 1
ATOM 3076 O O . SER B 1 135 ? -10.781 -10.148 -5.434 1 95.75 135 SER B O 1
ATOM 3078 N N . MET B 1 136 ? -10.898 -10.125 -7.648 1 96.06 136 MET B N 1
ATOM 3079 C CA . MET B 1 136 ? -9.961 -9.016 -7.789 1 96.06 136 MET B CA 1
ATOM 3080 C C . MET B 1 136 ? -10.594 -7.711 -7.316 1 96.06 136 MET B C 1
ATOM 3082 O O . MET B 1 136 ? -9.945 -6.914 -6.633 1 96.06 136 MET B O 1
ATOM 3086 N N . ILE B 1 137 ? -11.836 -7.543 -7.641 1 97.44 137 ILE B N 1
ATOM 3087 C CA . ILE B 1 137 ? -12.547 -6.332 -7.242 1 97.44 137 ILE B CA 1
ATOM 3088 C C . ILE B 1 137 ? -12.641 -6.27 -5.719 1 97.44 137 ILE B C 1
ATOM 3090 O O . ILE B 1 137 ? -12.508 -5.195 -5.125 1 97.44 137 ILE B O 1
ATOM 3094 N N . PHE B 1 138 ? -12.867 -7.383 -5.109 1 97.88 138 PHE B N 1
ATOM 3095 C CA . PHE B 1 138 ? -12.938 -7.449 -3.654 1 97.88 138 PHE B CA 1
ATOM 3096 C C . PHE B 1 138 ? -11.625 -7.004 -3.027 1 97.88 138 PHE B C 1
ATOM 3098 O O . PHE B 1 138 ? -11.617 -6.262 -2.045 1 97.88 138 PHE B O 1
ATOM 3105 N N . ILE B 1 139 ? -10.492 -7.438 -3.547 1 97.44 139 ILE B N 1
ATOM 3106 C CA . ILE B 1 139 ? -9.172 -7.086 -3.029 1 97.44 139 ILE B CA 1
ATOM 3107 C C . ILE B 1 139 ? -8.945 -5.582 -3.178 1 97.44 139 ILE B C 1
ATOM 3109 O O . ILE B 1 139 ? -8.445 -4.93 -2.258 1 97.44 139 ILE B O 1
ATOM 3113 N N . ILE B 1 140 ? -9.305 -5.059 -4.336 1 98.31 140 ILE B N 1
ATOM 3114 C CA . ILE B 1 140 ? -9.188 -3.625 -4.59 1 98.31 140 ILE B CA 1
ATOM 3115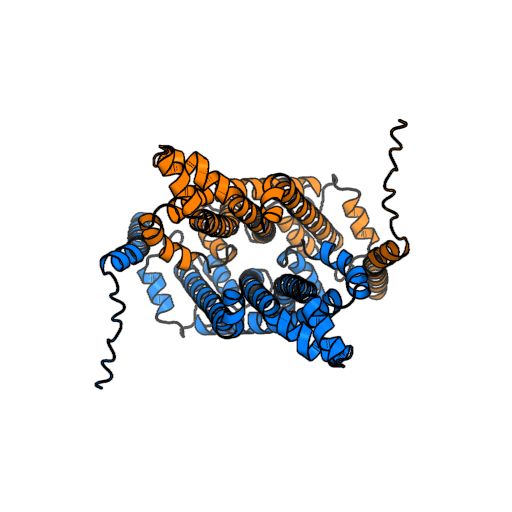 C C . ILE B 1 140 ? -10.078 -2.855 -3.615 1 98.31 140 ILE B C 1
ATOM 3117 O O . ILE B 1 140 ? -9.664 -1.832 -3.064 1 98.31 140 ILE B O 1
ATOM 3121 N N . PHE B 1 141 ? -11.312 -3.371 -3.363 1 98.62 141 PHE B N 1
ATOM 3122 C CA . PHE B 1 141 ? -12.266 -2.793 -2.418 1 98.62 141 PHE B CA 1
ATOM 3123 C C . PHE B 1 141 ? -11.656 -2.707 -1.024 1 98.62 141 PHE B C 1
ATOM 3125 O O . PHE B 1 141 ? -11.672 -1.647 -0.397 1 98.62 141 PHE B O 1
ATOM 3132 N N . ILE B 1 142 ? -11.062 -3.773 -0.582 1 97.88 142 ILE B N 1
ATOM 3133 C CA . ILE B 1 142 ? -10.484 -3.826 0.757 1 97.88 142 ILE B CA 1
ATOM 3134 C C . ILE B 1 142 ? -9.328 -2.834 0.859 1 97.88 142 ILE B C 1
ATOM 3136 O O . ILE B 1 142 ? -9.188 -2.143 1.871 1 97.88 142 ILE B O 1
ATOM 3140 N N . GLY B 1 143 ? -8.555 -2.781 -0.167 1 97.56 143 GLY B N 1
ATOM 3141 C CA . GLY B 1 143 ? -7.406 -1.885 -0.182 1 97.56 143 GLY B CA 1
ATOM 3142 C C . GLY B 1 143 ? -7.793 -0.422 -0.078 1 97.56 143 GLY B C 1
ATOM 3143 O O . GLY B 1 143 ? -7.141 0.349 0.63 1 97.56 143 GLY B O 1
ATOM 3144 N N . ALA B 1 144 ? -8.82 -0.062 -0.73 1 98.44 144 ALA B N 1
ATOM 3145 C CA . ALA B 1 144 ? -9.219 1.341 -0.791 1 98.44 144 ALA B CA 1
ATOM 3146 C C . ALA B 1 144 ? -10.133 1.7 0.376 1 98.44 144 ALA B C 1
ATOM 3148 O O . ALA B 1 144 ? -10.242 2.871 0.752 1 98.44 144 ALA B O 1
ATOM 3149 N N . PHE B 1 145 ? -10.773 0.74 1.002 1 98.75 145 PHE B N 1
ATOM 3150 C CA . PHE B 1 145 ? -11.828 0.935 1.989 1 98.75 145 PHE B CA 1
ATOM 3151 C C . PHE B 1 145 ? -11.281 1.632 3.232 1 98.75 145 PHE B C 1
ATOM 3153 O O . PHE B 1 145 ? -11.812 2.662 3.652 1 98.75 145 PHE B O 1
ATOM 3160 N N . PHE B 1 146 ? -10.25 1.199 3.732 1 98.06 146 PHE B N 1
ATOM 3161 C CA . PHE B 1 146 ? -9.82 1.624 5.059 1 98.06 146 PHE B CA 1
ATOM 3162 C C . PHE B 1 146 ? -9.242 3.033 5.016 1 98.06 146 PHE B C 1
ATOM 3164 O O . PHE B 1 146 ? -9.586 3.875 5.848 1 98.06 146 PHE B O 1
ATOM 3171 N N . PRO B 1 147 ? -8.406 3.352 4.035 1 97.19 147 PRO B N 1
ATOM 3172 C CA . PRO B 1 147 ? -7.926 4.734 3.99 1 97.19 147 PRO B CA 1
ATOM 3173 C C . PRO B 1 147 ? -9.055 5.742 3.791 1 97.19 147 PRO B C 1
ATOM 3175 O O . PRO B 1 147 ? -9.031 6.824 4.387 1 97.19 147 PRO B O 1
ATOM 3178 N N . ILE B 1 148 ? -9.992 5.391 3.018 1 98.38 148 ILE B N 1
ATOM 3179 C CA . ILE B 1 148 ? -11.125 6.285 2.793 1 98.38 148 ILE B CA 1
ATOM 3180 C C . ILE B 1 148 ? -11.938 6.414 4.078 1 98.38 148 ILE B C 1
ATOM 3182 O O . ILE B 1 148 ? -12.312 7.52 4.473 1 98.38 148 ILE B O 1
ATOM 3186 N N . LEU B 1 149 ? -12.141 5.328 4.727 1 98.69 149 LEU B N 1
ATOM 3187 C CA . LEU B 1 149 ? -12.922 5.293 5.957 1 98.69 149 LEU B CA 1
ATOM 3188 C C . LEU B 1 149 ? -12.266 6.141 7.039 1 98.69 149 LEU B C 1
ATOM 3190 O O . LEU B 1 149 ? -12.914 7.02 7.621 1 98.69 149 LEU B O 1
ATOM 3194 N N . ILE B 1 150 ? -11.023 5.922 7.293 1 97.5 150 ILE B N 1
ATOM 3195 C CA . ILE B 1 150 ? -10.312 6.555 8.398 1 97.5 150 ILE B CA 1
ATOM 3196 C C . ILE B 1 150 ? -10.219 8.062 8.156 1 97.5 150 ILE B C 1
ATOM 3198 O O . ILE B 1 150 ? -10.43 8.859 9.078 1 97.5 150 ILE B O 1
ATOM 3202 N N . ASN B 1 151 ? -9.938 8.453 6.918 1 97.19 151 ASN B N 1
ATOM 3203 C CA . ASN B 1 151 ? -9.867 9.875 6.609 1 97.19 151 ASN B CA 1
ATOM 3204 C C . ASN B 1 151 ? -11.234 10.539 6.719 1 97.19 151 ASN B C 1
ATOM 3206 O O . ASN B 1 151 ? -11.336 11.688 7.164 1 97.19 151 ASN B O 1
ATOM 3210 N N . THR B 1 152 ? -12.234 9.805 6.32 1 98.12 152 THR B N 1
ATOM 3211 C CA . THR B 1 152 ? -13.586 10.336 6.453 1 98.12 152 THR B CA 1
ATOM 3212 C C . THR B 1 152 ? -13.953 10.523 7.922 1 98.12 152 THR B C 1
ATOM 3214 O O . THR B 1 152 ? -14.469 11.578 8.312 1 98.12 152 THR B O 1
ATOM 3217 N N . ILE B 1 153 ? -13.672 9.555 8.742 1 98.12 153 ILE B N 1
ATOM 3218 C CA . ILE B 1 153 ? -13.93 9.641 10.18 1 98.12 153 ILE B CA 1
ATOM 3219 C C . ILE B 1 153 ? -13.195 10.852 10.758 1 98.12 153 ILE B C 1
ATOM 3221 O O . ILE B 1 153 ? -13.797 11.664 11.469 1 98.12 153 ILE B O 1
ATOM 3225 N N . SER B 1 154 ? -11.93 10.938 10.43 1 96.69 154 SER B N 1
ATOM 3226 C CA . SER B 1 154 ? -11.102 12.023 10.938 1 96.69 154 SER B CA 1
ATOM 3227 C C . SER B 1 154 ? -11.633 13.383 10.492 1 96.69 154 SER B C 1
ATOM 3229 O O . SER B 1 154 ? -11.625 14.344 11.266 1 96.69 154 SER B O 1
ATOM 3231 N N . GLY B 1 155 ? -12.031 13.445 9.258 1 96.12 155 GLY B N 1
ATOM 3232 C CA . GLY B 1 155 ? -12.609 14.68 8.758 1 96.12 155 GLY B CA 1
ATOM 3233 C C . GLY B 1 155 ? -13.867 15.102 9.492 1 96.12 155 GLY B C 1
ATOM 3234 O O . GLY B 1 155 ? -14.008 16.266 9.875 1 96.12 155 GLY B O 1
ATOM 3235 N N . VAL B 1 156 ? -14.695 14.195 9.742 1 96.19 156 VAL B N 1
ATOM 3236 C CA . VAL B 1 156 ? -15.961 14.477 10.414 1 96.19 156 VAL B CA 1
ATOM 3237 C C . VAL B 1 156 ? -15.695 14.828 11.875 1 96.19 156 VAL B C 1
ATOM 3239 O O . VAL B 1 156 ? -16.25 15.805 12.398 1 96.19 156 VAL B O 1
ATOM 3242 N N . LYS B 1 157 ? -14.812 14.094 12.492 1 95.62 157 LYS B N 1
ATOM 3243 C CA . LYS B 1 157 ? -14.477 14.352 13.891 1 95.62 157 LYS B CA 1
ATOM 3244 C C . LYS B 1 157 ? -13.727 15.664 14.047 1 95.62 157 LYS B C 1
ATOM 3246 O O . LYS B 1 157 ? -13.766 16.297 15.109 1 95.62 157 LYS B O 1
ATOM 3251 N N . GLY B 1 158 ? -13.133 16.047 12.969 1 93.94 158 GLY B N 1
ATOM 3252 C CA . GLY B 1 158 ? -12.305 17.25 13.008 1 93.94 158 GLY B CA 1
ATOM 3253 C C . GLY B 1 158 ? -13.078 18.531 12.766 1 93.94 158 GLY B C 1
ATOM 3254 O O . GLY B 1 158 ? -12.523 19.625 12.867 1 93.94 158 GLY B O 1
ATOM 3255 N N . VAL B 1 159 ? -14.328 18.422 12.539 1 92.5 159 VAL B N 1
ATOM 3256 C CA . VAL B 1 159 ? -15.133 19.609 12.312 1 92.5 159 VAL B CA 1
ATOM 3257 C C . VAL B 1 159 ? -15.227 20.438 13.602 1 92.5 159 VAL B C 1
ATOM 3259 O O . VAL B 1 159 ? -15.617 19.906 14.648 1 92.5 159 VAL B O 1
ATOM 3262 N N . PRO B 1 160 ? -14.836 21.672 13.555 1 90.69 160 PRO B N 1
ATOM 3263 C CA . PRO B 1 160 ? -14.852 22.5 14.758 1 90.69 160 PRO B CA 1
ATOM 3264 C C . PRO B 1 160 ? -16.234 22.625 15.375 1 90.69 160 PRO B C 1
ATOM 3266 O O . PRO B 1 160 ? -17.219 22.891 14.656 1 90.69 160 PRO B O 1
ATOM 3269 N N . THR B 1 161 ? -16.266 22.531 16.562 1 88.31 161 THR B N 1
ATOM 3270 C CA . THR B 1 161 ? -17.5 22.578 17.328 1 88.31 161 THR B CA 1
ATOM 3271 C C . THR B 1 161 ? -18.203 23.922 17.125 1 88.31 161 THR B C 1
ATOM 3273 O O . THR B 1 161 ? -19.438 23.984 17 1 88.31 161 THR B O 1
ATOM 3276 N N . PRO B 1 162 ? -17.391 24.969 17.031 1 89.25 162 PRO B N 1
ATOM 3277 C CA . PRO B 1 162 ? -18.062 26.266 16.828 1 89.25 162 PRO B CA 1
ATOM 3278 C C . PRO B 1 162 ? -18.875 26.328 15.547 1 89.25 162 PRO B C 1
ATOM 3280 O O . PRO B 1 162 ? -19.906 27 15.492 1 89.25 162 PRO B O 1
ATOM 3283 N N . LEU B 1 163 ? -18.438 25.625 14.578 1 88.56 163 LEU B N 1
ATOM 3284 C CA . LEU B 1 163 ? -19.156 25.578 13.312 1 88.56 163 LEU B CA 1
ATOM 3285 C C . LEU B 1 163 ? -20.5 24.875 13.469 1 88.56 163 LEU B C 1
ATOM 3287 O O . LEU B 1 163 ? -21.5 25.297 12.891 1 88.56 163 LEU B O 1
ATOM 3291 N N . ILE B 1 164 ? -20.531 23.906 14.242 1 87.94 164 ILE B N 1
ATOM 3292 C CA . ILE B 1 164 ? -21.734 23.141 14.508 1 87.94 164 ILE B CA 1
ATOM 3293 C C . ILE B 1 164 ? -22.688 23.953 15.375 1 87.94 164 ILE B C 1
ATOM 3295 O O . ILE B 1 164 ? -23.891 24.016 15.109 1 87.94 164 ILE B O 1
ATOM 3299 N N . GLU B 1 165 ? -22.125 24.625 16.312 1 88.25 165 GLU B N 1
ATOM 3300 C CA . GLU B 1 165 ? -22.922 25.453 17.219 1 88.25 165 GLU B CA 1
ATOM 3301 C C . GLU B 1 165 ? -23.562 26.625 16.484 1 88.25 165 GLU B C 1
ATOM 3303 O O . GLU B 1 165 ? -24.719 26.969 16.734 1 88.25 165 GLU B O 1
ATOM 3308 N N . ALA B 1 166 ? -22.75 27.141 15.633 1 89.69 166 ALA B N 1
ATOM 3309 C CA . ALA B 1 166 ? -23.281 28.25 14.828 1 89.69 166 ALA B CA 1
ATOM 3310 C C . ALA B 1 166 ? -24.469 27.797 13.984 1 89.69 166 ALA B C 1
ATOM 3312 O O . ALA B 1 166 ? -25.453 28.516 13.867 1 89.69 166 ALA B O 1
ATOM 3313 N N . ALA B 1 167 ? -24.391 26.656 13.484 1 88.44 167 ALA B N 1
ATOM 3314 C CA . ALA B 1 167 ? -25.484 26.109 12.672 1 88.44 167 ALA B CA 1
ATOM 3315 C C . ALA B 1 167 ? -26.703 25.828 13.523 1 88.44 167 ALA B C 1
ATOM 3317 O O . ALA B 1 167 ? -27.844 26.047 13.086 1 88.44 167 ALA B O 1
ATOM 3318 N N . LEU B 1 168 ? -26.453 25.375 14.711 1 87.06 168 LEU B N 1
ATOM 3319 C CA . LEU B 1 168 ? -27.547 25.078 15.641 1 87.06 168 LEU B CA 1
ATOM 3320 C C . LEU B 1 168 ? -28.281 26.359 16.031 1 87.06 168 LEU B C 1
ATOM 3322 O O . LEU B 1 168 ? -29.516 26.359 16.125 1 87.06 168 LEU B O 1
ATOM 3326 N N . THR B 1 169 ? -27.484 27.375 16.188 1 89.31 169 THR B N 1
ATOM 3327 C CA . THR B 1 169 ? -28.078 28.656 16.562 1 89.31 169 THR B CA 1
ATOM 3328 C C . THR B 1 169 ? -28.922 29.203 15.422 1 89.31 169 THR B C 1
ATOM 3330 O O . THR B 1 169 ? -29.891 29.938 15.656 1 89.31 169 THR B O 1
ATOM 3333 N N . LEU B 1 170 ? -28.562 28.844 14.211 1 89.81 170 LEU B N 1
ATOM 3334 C CA . LEU B 1 170 ? -29.297 29.312 13.031 1 89.81 170 LEU B CA 1
ATOM 3335 C C . LEU B 1 170 ? -30.5 28.422 12.75 1 89.81 170 LEU B C 1
ATOM 3337 O O . LEU B 1 170 ? -31.219 28.641 11.773 1 89.81 170 LEU B O 1
ATOM 3341 N N . GLY B 1 171 ? -30.719 27.453 13.656 1 86.88 171 GLY B N 1
ATOM 3342 C CA . GLY B 1 171 ? -31.922 26.641 13.578 1 86.88 171 GLY B CA 1
ATOM 3343 C C . GLY B 1 171 ? -31.719 25.328 12.844 1 86.88 171 GLY B C 1
ATOM 3344 O O . GLY B 1 171 ? -32.656 24.594 12.562 1 86.88 171 GLY B O 1
ATOM 3345 N N . ALA B 1 172 ? -30.438 25.109 12.469 1 84.31 172 ALA B N 1
ATOM 3346 C CA . ALA B 1 172 ? -30.172 23.844 11.773 1 84.31 172 ALA B CA 1
ATOM 3347 C C . ALA B 1 172 ? -30.375 22.656 12.711 1 84.31 172 ALA B C 1
ATOM 3349 O O . ALA B 1 172 ? -30.141 22.75 13.914 1 84.31 172 ALA B O 1
ATOM 3350 N N . LYS B 1 173 ? -31.016 21.578 12.086 1 85.56 173 LYS B N 1
ATOM 3351 C CA . LYS B 1 173 ? -31.234 20.375 12.891 1 85.56 173 LYS B CA 1
ATOM 3352 C C . LYS B 1 173 ? -30.484 19.172 12.297 1 85.56 173 LYS B C 1
ATOM 3354 O O . LYS B 1 173 ? -30.031 19.234 11.148 1 85.56 173 LYS B O 1
ATOM 3359 N N . GLY B 1 174 ? -30.344 18.125 13.016 1 83.44 174 GLY B N 1
ATOM 3360 C CA . GLY B 1 174 ? -29.562 16.906 12.852 1 83.44 174 GLY B CA 1
ATOM 3361 C C . GLY B 1 174 ? -29.109 16.672 11.43 1 83.44 174 GLY B C 1
ATOM 3362 O O . GLY B 1 174 ? -27.922 16.812 11.125 1 83.44 174 GLY B O 1
ATOM 3363 N N . ARG B 1 175 ? -30.078 16.422 10.531 1 87.19 175 ARG B N 1
ATOM 3364 C CA . ARG B 1 175 ? -29.734 16.078 9.156 1 87.19 175 ARG B CA 1
ATOM 3365 C C . ARG B 1 175 ? -29.203 17.281 8.398 1 87.19 175 ARG B C 1
ATOM 3367 O O . ARG B 1 175 ? -28.297 17.156 7.57 1 87.19 175 ARG B O 1
ATOM 3374 N N . ASP B 1 176 ? -29.734 18.484 8.781 1 89.06 176 ASP B N 1
ATOM 3375 C CA . ASP B 1 176 ? -29.281 19.703 8.125 1 89.06 176 ASP B CA 1
ATOM 3376 C C . ASP B 1 176 ? -27.828 20.016 8.492 1 89.06 176 ASP B C 1
ATOM 3378 O O . ASP B 1 176 ? -27.047 20.453 7.648 1 89.06 176 ASP B O 1
ATOM 3382 N N . ILE B 1 177 ? -27.516 19.75 9.695 1 90.81 177 ILE B N 1
ATOM 3383 C CA . ILE B 1 177 ? -26.156 20 10.164 1 90.81 177 ILE B CA 1
ATOM 3384 C C . ILE B 1 177 ? -25.188 19.047 9.477 1 90.81 177 ILE B C 1
ATOM 3386 O O . ILE B 1 177 ? -24.109 19.469 9.031 1 90.81 177 ILE B O 1
ATOM 3390 N N . LEU B 1 178 ? -25.656 17.844 9.344 1 90.62 178 LEU B N 1
ATOM 3391 C CA . LEU B 1 178 ? -24.812 16.844 8.711 1 90.62 178 LEU B CA 1
ATOM 3392 C C . LEU B 1 178 ? -24.562 17.172 7.246 1 90.62 178 LEU B C 1
ATOM 3394 O O . LEU B 1 178 ? -23.422 17.203 6.805 1 90.62 178 LEU B O 1
ATOM 3398 N N . ILE B 1 179 ? -25.531 17.516 6.52 1 91 179 ILE B N 1
ATOM 3399 C CA . ILE B 1 179 ? -25.469 17.672 5.07 1 91 179 ILE B CA 1
ATOM 3400 C C . ILE B 1 179 ? -24.891 19.031 4.715 1 91 179 ILE B C 1
ATOM 3402 O O . ILE B 1 179 ? -24.109 19.156 3.768 1 91 179 ILE B O 1
ATOM 3406 N N . LYS B 1 180 ? -25.156 20.062 5.582 1 90.94 180 LYS B N 1
ATOM 3407 C CA . LYS B 1 180 ? -24.812 21.422 5.191 1 90.94 180 LYS B CA 1
ATOM 3408 C C . LYS B 1 180 ? -23.547 21.906 5.887 1 90.94 180 LYS B C 1
ATOM 3410 O O . LYS B 1 180 ? -22.906 22.875 5.453 1 90.94 180 LYS B O 1
ATOM 3415 N N . VAL B 1 181 ? -23.203 21.219 6.926 1 91.12 181 VAL B N 1
ATOM 3416 C CA . VAL B 1 181 ? -22.047 21.719 7.68 1 91.12 181 VAL B CA 1
ATOM 3417 C C . VAL B 1 181 ? -20.969 20.641 7.754 1 91.12 181 VAL B C 1
ATOM 3419 O O . VAL B 1 181 ? -19.875 20.812 7.211 1 91.12 181 VAL B O 1
ATOM 3422 N N . VAL B 1 182 ? -21.344 19.516 8.234 1 92.69 182 VAL B N 1
ATOM 3423 C CA . VAL B 1 182 ? -20.359 18.484 8.57 1 92.69 182 VAL B CA 1
ATOM 3424 C C . VAL B 1 182 ? -19.75 17.922 7.285 1 92.69 182 VAL B C 1
ATOM 3426 O O . VAL B 1 182 ? -18.531 17.859 7.145 1 92.69 182 VAL B O 1
ATOM 3429 N N . ILE B 1 183 ? -20.594 17.562 6.32 1 93.5 183 ILE B N 1
ATOM 3430 C CA . ILE B 1 183 ? -20.125 16.922 5.102 1 93.5 183 ILE B CA 1
ATOM 3431 C C . ILE B 1 183 ? -19.266 17.891 4.301 1 93.5 183 ILE B C 1
ATOM 3433 O O . ILE B 1 183 ? -18.125 17.562 3.932 1 93.5 183 ILE B O 1
ATOM 3437 N N . PRO B 1 184 ? -19.703 19.094 4.125 1 92.06 184 PRO B N 1
ATOM 3438 C CA . PRO B 1 184 ? -18.859 20.062 3.42 1 92.06 184 PRO B CA 1
ATOM 3439 C C . PRO B 1 184 ? -17.562 20.359 4.16 1 92.06 184 PRO B C 1
ATOM 3441 O O . PRO B 1 184 ? -16.5 20.453 3.539 1 92.06 184 PRO B O 1
ATOM 3444 N N . ALA B 1 185 ? -17.625 20.453 5.445 1 91.5 185 ALA B N 1
ATOM 3445 C CA . ALA B 1 185 ? -16.453 20.766 6.246 1 91.5 185 ALA B CA 1
ATOM 3446 C C . ALA B 1 185 ? -15.461 19.594 6.25 1 91.5 185 ALA B C 1
ATOM 3448 O O . ALA B 1 185 ? -14.258 19.797 6.402 1 91.5 185 ALA B O 1
ATOM 3449 N N . SER B 1 186 ? -15.953 18.391 6.039 1 95.06 186 SER B N 1
ATOM 3450 C CA . SER B 1 186 ? -15.109 17.203 6.07 1 95.06 186 SER B CA 1
ATOM 3451 C C . SER B 1 186 ? -14.633 16.828 4.672 1 95.06 186 SER B C 1
ATOM 3453 O O . SER B 1 186 ? -13.852 15.891 4.512 1 95.06 186 SER B O 1
ATOM 3455 N N . SER B 1 187 ? -15.078 17.547 3.648 1 94 187 SER B N 1
ATOM 3456 C CA . SER B 1 187 ? -14.852 17.172 2.256 1 94 187 SER B CA 1
ATOM 3457 C C . SER B 1 187 ? -13.367 17.141 1.919 1 94 187 SER B C 1
ATOM 3459 O O . SER B 1 187 ? -12.906 16.281 1.171 1 94 187 SER B O 1
ATOM 3461 N N . PRO B 1 188 ? -12.57 18.062 2.504 1 92.44 188 PRO B N 1
ATOM 3462 C CA . PRO B 1 188 ? -11.133 18 2.207 1 92.44 188 PRO B CA 1
ATOM 3463 C C . PRO B 1 188 ? -10.492 16.703 2.709 1 92.44 188 PRO B C 1
ATOM 3465 O O . PRO B 1 188 ? -9.703 16.078 1.995 1 92.44 188 PRO B O 1
ATOM 3468 N N . SER B 1 189 ? -10.906 16.297 3.881 1 94.81 189 SER B N 1
ATOM 3469 C CA . SER B 1 189 ? -10.383 15.062 4.441 1 94.81 189 SER B CA 1
ATOM 3470 C C . SER B 1 189 ? -10.891 13.852 3.668 1 94.81 189 SER B C 1
ATOM 3472 O O . SER B 1 189 ? -10.164 12.875 3.475 1 94.81 189 SER B O 1
ATOM 3474 N N . ILE B 1 190 ? -12.125 13.945 3.254 1 96.25 190 ILE B N 1
ATOM 3475 C CA . ILE B 1 190 ? -12.695 12.867 2.449 1 96.25 190 ILE B CA 1
ATOM 3476 C C . ILE B 1 190 ? -11.93 12.75 1.134 1 96.25 190 ILE B C 1
ATOM 3478 O O . ILE B 1 190 ? -11.609 11.641 0.697 1 96.25 190 ILE B O 1
ATOM 3482 N N . LEU B 1 191 ? -11.609 13.883 0.533 1 94.5 191 LEU B N 1
ATOM 3483 C CA . LEU B 1 191 ? -10.867 13.891 -0.723 1 94.5 191 LEU B CA 1
ATOM 3484 C C . LEU B 1 191 ? -9.461 13.328 -0.524 1 94.5 191 LEU B C 1
ATOM 3486 O O . LEU B 1 191 ? -8.945 12.609 -1.383 1 94.5 191 LEU B O 1
ATOM 3490 N N . THR B 1 192 ? -8.883 13.695 0.609 1 93.38 192 THR B N 1
ATOM 3491 C CA . THR B 1 192 ? -7.578 13.125 0.937 1 93.38 192 THR B CA 1
ATOM 3492 C C . THR B 1 192 ? -7.664 11.602 1.045 1 93.38 192 THR B C 1
ATOM 3494 O O . THR B 1 192 ? -6.801 10.891 0.531 1 93.38 192 THR B O 1
ATOM 3497 N N . GLY B 1 193 ? -8.695 11.125 1.679 1 96.12 193 GLY B N 1
ATOM 3498 C CA . GLY B 1 193 ? -8.93 9.695 1.769 1 96.12 193 GLY B CA 1
ATOM 3499 C C . GLY B 1 193 ? -9.125 9.039 0.416 1 96.12 193 GLY B C 1
ATOM 3500 O O . GLY B 1 193 ? -8.602 7.949 0.167 1 96.12 193 GLY B O 1
ATOM 3501 N N . LEU B 1 194 ? -9.836 9.734 -0.435 1 96.62 194 LEU B N 1
ATOM 3502 C CA . LEU B 1 194 ? -10.062 9.219 -1.781 1 96.62 194 LEU B CA 1
ATOM 3503 C C . LEU B 1 194 ? -8.758 9.148 -2.568 1 96.62 194 LEU B C 1
ATOM 3505 O O . LEU B 1 194 ? -8.516 8.188 -3.293 1 96.62 194 LEU B O 1
ATOM 3509 N N . ARG B 1 195 ? -7.926 10.125 -2.416 1 94.5 195 ARG B N 1
ATOM 3510 C CA . ARG B 1 195 ? -6.641 10.141 -3.107 1 94.5 195 ARG B CA 1
ATOM 3511 C C . ARG B 1 195 ? -5.746 9 -2.631 1 94.5 195 ARG B C 1
ATOM 3513 O O . ARG B 1 195 ? -5.203 8.25 -3.443 1 94.5 195 ARG B O 1
ATOM 3520 N N . VAL B 1 196 ? -5.648 8.852 -1.325 1 93.38 196 VAL B N 1
ATOM 3521 C CA . VAL B 1 196 ? -4.832 7.793 -0.747 1 93.38 196 VAL B CA 1
ATOM 3522 C C . VAL B 1 196 ? -5.406 6.43 -1.126 1 93.38 196 VAL B C 1
ATOM 3524 O O . VAL B 1 196 ? -4.672 5.527 -1.529 1 93.38 196 VAL B O 1
ATOM 3527 N N . GLY B 1 197 ? -6.715 6.316 -1.036 1 97.19 197 GLY B N 1
ATOM 3528 C CA . GLY B 1 197 ? -7.387 5.078 -1.394 1 97.19 197 GLY B CA 1
ATOM 3529 C C . GLY B 1 197 ? -7.199 4.691 -2.85 1 97.19 197 GLY B C 1
ATOM 3530 O O . GLY B 1 197 ? -7.035 3.514 -3.168 1 97.19 197 GLY B O 1
ATOM 3531 N N . ALA B 1 198 ? -7.184 5.703 -3.705 1 96.81 198 ALA B N 1
ATOM 3532 C CA . ALA B 1 198 ? -6.984 5.445 -5.129 1 96.81 198 ALA B CA 1
ATOM 3533 C C . ALA B 1 198 ? -5.586 4.898 -5.395 1 96.81 198 ALA B C 1
ATOM 3535 O O . ALA B 1 198 ? -5.41 3.99 -6.215 1 96.81 198 ALA B O 1
ATOM 3536 N N . GLY B 1 199 ? -4.629 5.48 -4.746 1 95.06 199 GLY B N 1
ATOM 3537 C CA . GLY B 1 199 ? -3.268 4.98 -4.867 1 95.06 199 GLY B CA 1
ATOM 3538 C C . GLY B 1 199 ? -3.123 3.535 -4.426 1 95.06 199 GLY B C 1
ATOM 3539 O O . GLY B 1 199 ? -2.5 2.729 -5.117 1 95.06 199 GLY B O 1
ATOM 3540 N N . ILE B 1 200 ? -3.742 3.201 -3.348 1 95.5 200 ILE B N 1
ATOM 3541 C CA . ILE B 1 200 ? -3.664 1.848 -2.811 1 95.5 200 ILE B CA 1
ATOM 3542 C C . ILE B 1 200 ? -4.445 0.891 -3.709 1 95.5 200 ILE B C 1
ATOM 3544 O O . ILE B 1 200 ? -4.016 -0.242 -3.943 1 95.5 200 ILE B O 1
ATOM 3548 N N . ALA B 1 201 ? -5.551 1.387 -4.184 1 97.88 201 ALA B N 1
ATOM 3549 C CA . ALA B 1 201 ? -6.336 0.581 -5.113 1 97.88 201 ALA B CA 1
ATOM 3550 C C . ALA B 1 201 ? -5.52 0.206 -6.344 1 97.88 201 ALA B C 1
ATOM 3552 O O . ALA B 1 201 ? -5.57 -0.936 -6.805 1 97.88 201 ALA B O 1
ATOM 3553 N N . TRP B 1 202 ? -4.812 1.146 -6.824 1 97.06 202 TRP B N 1
ATOM 3554 C CA . TRP B 1 202 ? -3.975 0.913 -7.996 1 97.06 202 TRP B CA 1
ATOM 3555 C C . TRP B 1 202 ? -2.889 -0.114 -7.691 1 97.06 202 TRP B C 1
ATOM 3557 O O . TRP B 1 202 ? -2.637 -1.018 -8.492 1 97.06 202 TRP B O 1
ATOM 3567 N N . MET B 1 203 ? -2.301 -0.023 -6.555 1 95.88 203 MET B N 1
ATOM 3568 C CA . MET B 1 203 ? -1.296 -0.997 -6.137 1 95.88 203 MET B CA 1
ATOM 3569 C C . MET B 1 203 ? -1.906 -2.389 -6.012 1 95.88 203 MET B C 1
ATOM 3571 O O . MET B 1 203 ? -1.3 -3.377 -6.434 1 95.88 203 MET B O 1
ATOM 3575 N N . CYS B 1 204 ? -3.096 -2.451 -5.508 1 96.88 204 CYS B N 1
ATOM 3576 C CA . CYS B 1 204 ? -3.764 -3.723 -5.258 1 96.88 204 CYS B CA 1
ATOM 3577 C C . CYS B 1 204 ? -4.145 -4.402 -6.57 1 96.88 204 CYS B C 1
ATOM 3579 O O . CYS B 1 204 ? -4.055 -5.625 -6.688 1 96.88 204 CYS B O 1
ATOM 3581 N N . VAL B 1 205 ? -4.586 -3.59 -7.531 1 97 205 VAL B N 1
ATOM 3582 C CA . VAL B 1 205 ? -5.016 -4.199 -8.781 1 97 205 VAL B CA 1
ATOM 3583 C C . VAL B 1 205 ? -3.826 -4.867 -9.469 1 97 205 VAL B C 1
ATOM 3585 O O . VAL B 1 205 ? -3.932 -6 -9.945 1 97 205 VAL B O 1
ATOM 3588 N N . VAL B 1 206 ? -2.695 -4.211 -9.5 1 96.31 206 VAL B N 1
ATOM 3589 C CA . VAL B 1 206 ? -1.505 -4.758 -10.141 1 96.31 206 VAL B CA 1
ATOM 3590 C C . VAL B 1 206 ? -1.087 -6.051 -9.445 1 96.31 206 VAL B C 1
ATOM 3592 O O . VAL B 1 206 ? -0.827 -7.059 -10.102 1 96.31 206 VAL B O 1
ATOM 3595 N N . ALA B 1 207 ? -1.147 -6.016 -8.18 1 94.5 207 ALA B N 1
ATOM 3596 C CA . ALA B 1 207 ? -0.752 -7.18 -7.395 1 94.5 207 ALA B CA 1
ATOM 3597 C C . ALA B 1 207 ? -1.754 -8.32 -7.559 1 94.5 207 ALA B C 1
ATOM 3599 O O . ALA B 1 207 ? -1.364 -9.477 -7.727 1 94.5 207 ALA B O 1
ATOM 3600 N N . ALA B 1 208 ? -3 -7.988 -7.508 1 94.75 208 ALA B N 1
ATOM 3601 C CA . ALA B 1 208 ? -4.047 -9 -7.613 1 94.75 208 ALA B CA 1
ATOM 3602 C C . ALA B 1 208 ? -4 -9.703 -8.969 1 94.75 208 ALA B C 1
ATOM 3604 O O . ALA B 1 208 ? -4.258 -10.906 -9.062 1 94.75 208 ALA B O 1
ATOM 3605 N N . GLU B 1 209 ? -3.656 -8.977 -9.969 1 95.81 209 GLU B N 1
ATOM 3606 C CA . GLU B 1 209 ? -3.602 -9.516 -11.328 1 95.81 209 GLU B CA 1
ATOM 3607 C C . GLU B 1 209 ? -2.408 -10.453 -11.5 1 95.81 209 GLU B C 1
ATOM 3609 O O . GLU B 1 209 ? -2.346 -11.219 -12.461 1 95.81 209 GLU B O 1
ATOM 3614 N N . MET B 1 210 ? -1.458 -10.352 -10.594 1 93.69 210 MET B N 1
ATOM 3615 C CA . MET B 1 210 ? -0.262 -11.188 -10.672 1 93.69 210 MET B CA 1
ATOM 3616 C C . MET B 1 210 ? -0.509 -12.555 -10.047 1 93.69 210 MET B C 1
ATOM 3618 O O . MET B 1 210 ? 0.292 -13.477 -10.219 1 93.69 210 MET B O 1
ATOM 3622 N N . LEU B 1 211 ? -1.528 -12.648 -9.227 1 88.12 211 LEU B N 1
ATOM 3623 C CA . LEU B 1 211 ? -1.852 -13.898 -8.539 1 88.12 211 LEU B CA 1
ATOM 3624 C C . LEU B 1 211 ? -2.701 -14.797 -9.43 1 88.12 211 LEU B C 1
ATOM 3626 O O . LEU B 1 211 ? -3.203 -14.367 -10.469 1 88.12 211 LEU B O 1
ATOM 3630 N N . PRO B 1 212 ? -2.799 -16.031 -8.836 1 77.5 212 PRO B N 1
ATOM 3631 C CA . PRO B 1 212 ? -3.545 -17 -9.641 1 77.5 212 PRO B CA 1
ATOM 3632 C C . PRO B 1 212 ? -5.023 -16.641 -9.773 1 77.5 212 PRO B C 1
ATOM 3634 O O . PRO B 1 212 ? -5.605 -16.047 -8.852 1 77.5 212 PRO B O 1
ATOM 3637 N N . SER B 1 213 ? -5.508 -16.094 -10.859 1 73.69 213 SER B N 1
ATOM 3638 C CA . SER B 1 213 ? -6.93 -15.891 -11.102 1 73.69 213 SER B CA 1
ATOM 3639 C C . SER B 1 213 ? -7.164 -14.938 -12.273 1 73.69 213 SER B C 1
ATOM 3641 O O . SER B 1 213 ? -8.289 -14.82 -12.766 1 73.69 213 SER B O 1
ATOM 3643 N N . SER B 1 214 ? -6.02 -14.477 -12.609 1 84.44 214 SER B N 1
ATOM 3644 C CA . SER B 1 214 ? -6.223 -13.469 -13.641 1 84.44 214 SER B CA 1
ATOM 3645 C C . SER B 1 214 ? -5.789 -13.984 -15.008 1 84.44 214 SER B C 1
ATOM 3647 O O . SER B 1 214 ? -4.891 -14.828 -15.109 1 84.44 214 SER B O 1
ATOM 3649 N N . ASN B 1 215 ? -6.551 -13.539 -16.031 1 90.25 215 ASN B N 1
ATOM 3650 C CA . ASN B 1 215 ? -6.18 -13.883 -17.406 1 90.25 215 ASN B CA 1
ATOM 3651 C C . ASN B 1 215 ? -5.992 -12.641 -18.266 1 90.25 215 ASN B C 1
ATOM 3653 O O . ASN B 1 215 ? -5.883 -12.742 -19.5 1 90.25 215 ASN B O 1
ATOM 3657 N N . ALA B 1 216 ? -6.016 -11.609 -17.609 1 95 216 ALA B N 1
ATOM 3658 C CA . ALA B 1 216 ? -5.836 -10.344 -18.312 1 95 216 ALA B CA 1
ATOM 3659 C C . ALA B 1 216 ? -5.422 -9.234 -17.344 1 95 216 ALA B C 1
ATOM 3661 O O . ALA B 1 216 ? -5.426 -9.438 -16.125 1 95 216 ALA B O 1
ATOM 3662 N N . GLY B 1 217 ? -5.004 -8.047 -17.938 1 96.94 217 GLY B N 1
ATOM 3663 C CA . GLY B 1 217 ? -4.531 -6.934 -17.125 1 96.94 217 GLY B CA 1
ATOM 3664 C C . GLY B 1 217 ? -3.027 -6.75 -17.203 1 96.94 217 GLY B C 1
ATOM 3665 O O . GLY B 1 217 ? -2.301 -7.656 -17.609 1 96.94 217 GLY B O 1
ATOM 3666 N N . LEU B 1 218 ? -2.611 -5.664 -16.797 1 97.81 218 LEU B N 1
ATOM 3667 C CA . LEU B 1 218 ? -1.188 -5.352 -16.844 1 97.81 218 LEU B CA 1
ATOM 3668 C C . LEU B 1 218 ? -0.395 -6.25 -15.906 1 97.81 218 LEU B C 1
ATOM 3670 O O . LEU B 1 218 ? 0.693 -6.715 -16.25 1 97.81 218 LEU B O 1
ATOM 3674 N N . GLY B 1 219 ? -0.946 -6.441 -14.727 1 96.62 219 GLY B N 1
ATOM 3675 C CA . GLY B 1 219 ? -0.284 -7.332 -13.781 1 96.62 219 GLY B CA 1
ATOM 3676 C C . GLY B 1 219 ? -0.144 -8.75 -14.297 1 96.62 219 GLY B C 1
ATOM 3677 O O . GLY B 1 219 ? 0.909 -9.375 -14.141 1 96.62 219 GLY B O 1
ATOM 3678 N N . TYR B 1 220 ? -1.131 -9.234 -14.914 1 96.12 220 TYR B N 1
ATOM 3679 C CA . TYR B 1 220 ? -1.086 -10.555 -15.531 1 96.12 220 TYR B CA 1
ATOM 3680 C C . TYR B 1 220 ? -0.038 -10.602 -16.641 1 96.12 220 TYR B C 1
ATOM 3682 O O . TYR B 1 220 ? 0.752 -11.547 -16.703 1 96.12 220 TYR B O 1
ATOM 3690 N N . LEU B 1 221 ? -0.114 -9.617 -17.453 1 96.75 221 LEU B N 1
ATOM 3691 C CA . LEU B 1 221 ? 0.782 -9.578 -18.609 1 96.75 221 LEU B CA 1
ATOM 3692 C C . LEU B 1 221 ? 2.24 -9.555 -18.156 1 96.75 221 LEU B C 1
ATOM 3694 O O . LEU B 1 221 ? 3.098 -10.172 -18.797 1 96.75 221 LEU B O 1
ATOM 3698 N N . ILE B 1 222 ? 2.504 -8.898 -17.062 1 96.5 222 ILE B N 1
ATOM 3699 C CA . ILE B 1 222 ? 3.852 -8.828 -16.5 1 96.5 222 ILE B CA 1
ATOM 3700 C C . ILE B 1 222 ? 4.324 -10.234 -16.125 1 96.5 222 ILE B C 1
ATOM 3702 O O . ILE B 1 222 ? 5.426 -10.648 -16.5 1 96.5 222 ILE B O 1
ATOM 3706 N N . MET B 1 223 ? 3.525 -10.969 -15.484 1 93.88 223 MET B N 1
ATOM 3707 C CA . MET B 1 223 ? 3.906 -12.305 -15.023 1 93.88 223 MET B CA 1
ATOM 3708 C C . MET B 1 223 ? 3.998 -13.273 -16.203 1 93.88 223 MET B C 1
ATOM 3710 O O . MET B 1 223 ? 4.891 -14.125 -16.234 1 93.88 223 MET B O 1
ATOM 3714 N N . TYR B 1 224 ? 3.078 -13.117 -17.078 1 95 224 TYR B N 1
ATOM 3715 C CA . TYR B 1 224 ? 3.094 -13.961 -18.281 1 95 224 TYR B CA 1
ATOM 3716 C C . TYR B 1 224 ? 4.34 -13.695 -19.109 1 95 224 TYR B C 1
ATOM 3718 O O . TYR B 1 224 ? 5.008 -14.633 -19.547 1 95 224 TYR B O 1
ATOM 3726 N N . ALA B 1 225 ? 4.598 -12.469 -19.328 1 96.75 225 ALA B N 1
ATOM 3727 C CA . ALA B 1 225 ? 5.785 -12.086 -20.094 1 96.75 225 ALA B CA 1
ATOM 3728 C C . ALA B 1 225 ? 7.059 -12.57 -19.406 1 96.75 225 ALA B C 1
ATOM 3730 O O . ALA B 1 225 ? 8 -13.016 -20.062 1 96.75 225 ALA B O 1
ATOM 3731 N N . TYR B 1 226 ? 7.098 -12.461 -18.109 1 95.25 226 TYR B N 1
ATOM 3732 C CA . TYR B 1 226 ? 8.242 -12.961 -17.359 1 95.25 226 TYR B CA 1
ATOM 3733 C C . TYR B 1 226 ? 8.438 -14.453 -17.578 1 95.25 226 TYR B C 1
ATOM 3735 O O . TYR B 1 226 ? 9.562 -14.922 -17.75 1 95.25 226 TYR B O 1
ATOM 3743 N N . SER B 1 227 ? 7.344 -15.211 -17.578 1 93.62 227 SER B N 1
ATOM 3744 C CA . SER B 1 227 ? 7.41 -16.656 -17.75 1 93.62 227 SER B CA 1
ATOM 3745 C C . SER B 1 227 ? 7.938 -17.031 -19.125 1 93.62 227 SER B C 1
ATOM 3747 O O . SER B 1 227 ? 8.469 -18.125 -19.328 1 93.62 227 SER B O 1
ATOM 3749 N N . LEU B 1 228 ? 7.812 -16.125 -20.062 1 95.81 228 LEU B N 1
ATOM 3750 C CA . LEU B 1 228 ? 8.289 -16.344 -21.422 1 95.81 228 LEU B CA 1
ATOM 3751 C C . LEU B 1 228 ? 9.602 -15.617 -21.656 1 95.81 228 LEU B C 1
ATOM 3753 O O . LEU B 1 228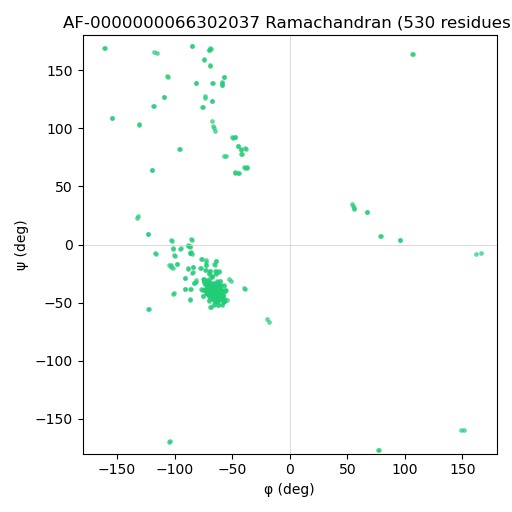 ? 10.062 -15.516 -22.797 1 95.81 228 LEU B O 1
ATOM 3757 N N . SER B 1 229 ? 10.117 -14.984 -20.609 1 96.12 229 SER B N 1
ATOM 3758 C CA . SER B 1 229 ? 11.406 -14.297 -20.625 1 96.12 229 SER B CA 1
ATOM 3759 C C . SER B 1 229 ? 11.375 -13.078 -21.531 1 96.12 229 SER B C 1
ATOM 3761 O O . SER B 1 229 ? 12.367 -12.758 -22.188 1 96.12 229 SER B O 1
ATOM 3763 N N . ARG B 1 230 ? 10.234 -12.531 -21.672 1 97 230 ARG B N 1
ATOM 3764 C CA . ARG B 1 230 ? 10.086 -11.297 -22.438 1 97 230 ARG B CA 1
ATOM 3765 C C . ARG B 1 230 ? 10.117 -10.078 -21.516 1 97 230 ARG B C 1
ATOM 3767 O O . ARG B 1 230 ? 9.102 -9.406 -21.328 1 97 230 ARG B O 1
ATOM 3774 N N . MET B 1 231 ? 11.328 -9.742 -21.234 1 97.69 231 MET B N 1
ATOM 3775 C CA . MET B 1 231 ? 11.516 -8.672 -20.266 1 97.69 231 MET B CA 1
ATOM 3776 C C . MET B 1 231 ? 11.266 -7.309 -20.891 1 97.69 231 MET B C 1
ATOM 3778 O O . MET B 1 231 ? 11.023 -6.328 -20.188 1 97.69 231 MET B O 1
ATOM 3782 N N . ASP B 1 232 ? 11.328 -7.211 -22.203 1 97.81 232 ASP B N 1
ATOM 3783 C CA . ASP B 1 232 ? 10.953 -5.973 -22.891 1 97.81 232 ASP B CA 1
ATOM 3784 C C . ASP B 1 232 ? 9.484 -5.625 -22.625 1 97.81 232 ASP B C 1
ATOM 3786 O O . ASP B 1 232 ? 9.164 -4.473 -22.328 1 97.81 232 ASP B O 1
ATOM 3790 N N . VAL B 1 233 ? 8.672 -6.707 -22.625 1 97.81 233 VAL B N 1
ATOM 3791 C CA . VAL B 1 233 ? 7.25 -6.52 -22.375 1 97.81 233 VAL B CA 1
ATOM 3792 C C . VAL B 1 233 ? 7.031 -6.18 -20.906 1 97.81 233 VAL B C 1
ATOM 3794 O O . VAL B 1 233 ? 6.203 -5.328 -20.578 1 97.81 233 VAL B O 1
ATOM 3797 N N . VAL B 1 234 ? 7.77 -6.781 -20 1 98.06 234 VAL B N 1
ATOM 3798 C CA . VAL B 1 234 ? 7.672 -6.535 -18.562 1 98.06 234 VAL B CA 1
ATOM 3799 C C . VAL B 1 234 ? 7.934 -5.059 -18.281 1 98.06 234 VAL B C 1
ATOM 3801 O O . VAL B 1 234 ? 7.117 -4.391 -17.641 1 98.06 234 VAL B O 1
ATOM 3804 N N . ILE B 1 235 ? 9.023 -4.543 -18.781 1 98.19 235 ILE B N 1
ATOM 3805 C CA . ILE B 1 235 ? 9.422 -3.168 -18.5 1 98.19 235 ILE B CA 1
ATOM 3806 C C . ILE B 1 235 ? 8.445 -2.205 -19.172 1 98.19 235 ILE B C 1
ATOM 3808 O O . ILE B 1 235 ? 8.102 -1.164 -18.609 1 98.19 235 ILE B O 1
ATOM 3812 N N . ALA B 1 236 ? 7.988 -2.562 -20.344 1 98.19 236 ALA B N 1
ATOM 3813 C CA . ALA B 1 236 ? 6.98 -1.739 -21 1 98.19 236 ALA B CA 1
ATOM 3814 C C . ALA B 1 236 ? 5.73 -1.604 -20.141 1 98.19 236 ALA B C 1
ATOM 3816 O O . ALA B 1 236 ? 5.195 -0.504 -19.984 1 98.19 236 ALA B O 1
ATOM 3817 N N . CYS B 1 237 ? 5.285 -2.713 -19.562 1 98.19 237 CYS B N 1
ATOM 3818 C CA . CYS B 1 237 ? 4.121 -2.697 -18.688 1 98.19 237 CYS B CA 1
ATOM 3819 C C . CYS B 1 237 ? 4.387 -1.843 -17.453 1 98.19 237 CYS B C 1
ATOM 3821 O O . CYS B 1 237 ? 3.52 -1.082 -17.016 1 98.19 237 CYS B O 1
ATOM 3823 N N . MET B 1 238 ? 5.562 -1.956 -16.953 1 98.06 238 MET B N 1
ATOM 3824 C CA . MET B 1 238 ? 5.93 -1.173 -15.781 1 98.06 238 MET B CA 1
ATOM 3825 C C . MET B 1 238 ? 5.863 0.321 -16.078 1 98.06 238 MET B C 1
ATOM 3827 O O . MET B 1 238 ? 5.41 1.106 -15.242 1 98.06 238 MET B O 1
ATOM 3831 N N . ILE B 1 239 ? 6.316 0.706 -17.188 1 97.88 239 ILE B N 1
ATOM 3832 C CA . ILE B 1 239 ? 6.297 2.107 -17.594 1 97.88 239 ILE B CA 1
ATOM 3833 C C . ILE B 1 239 ? 4.852 2.594 -17.703 1 97.88 239 ILE B C 1
ATOM 3835 O O . ILE B 1 239 ? 4.516 3.666 -17.188 1 97.88 239 ILE B O 1
ATOM 3839 N N . ILE B 1 240 ? 3.994 1.788 -18.281 1 98.12 240 ILE B N 1
ATOM 3840 C CA . ILE B 1 240 ? 2.586 2.146 -18.422 1 98.12 240 ILE B CA 1
ATOM 3841 C C . ILE B 1 240 ? 1.934 2.234 -17.047 1 98.12 240 ILE B C 1
ATOM 3843 O O . ILE B 1 240 ? 1.179 3.17 -16.766 1 98.12 240 ILE B O 1
ATOM 3847 N N . ILE B 1 241 ? 2.244 1.32 -16.203 1 98.19 241 ILE B N 1
ATOM 3848 C CA . ILE B 1 241 ? 1.727 1.309 -14.844 1 98.19 241 ILE B CA 1
ATOM 3849 C C . ILE B 1 241 ? 2.15 2.584 -14.117 1 98.19 241 ILE B C 1
ATOM 3851 O O . ILE B 1 241 ? 1.335 3.227 -13.453 1 98.19 241 ILE B O 1
ATOM 3855 N N . GLY B 1 242 ? 3.395 2.93 -14.266 1 97.62 242 GLY B N 1
ATOM 3856 C CA . GLY B 1 242 ? 3.895 4.152 -13.664 1 97.62 242 GLY B CA 1
ATOM 3857 C C . GLY B 1 242 ? 3.215 5.402 -14.195 1 97.62 242 GLY B C 1
ATOM 3858 O O . GLY B 1 242 ? 2.861 6.297 -13.43 1 97.62 242 GLY B O 1
ATOM 3859 N N . LEU B 1 243 ? 3.006 5.43 -15.477 1 96.94 243 LEU B N 1
ATOM 3860 C CA . LEU B 1 243 ? 2.369 6.578 -16.109 1 96.94 243 LEU B CA 1
ATOM 3861 C C . LEU B 1 243 ? 0.926 6.73 -15.641 1 96.94 243 LEU B C 1
ATOM 3863 O O . LEU B 1 243 ? 0.482 7.84 -15.336 1 96.94 243 LEU B O 1
ATOM 3867 N N . ILE B 1 244 ? 0.243 5.668 -15.539 1 97.12 244 ILE B N 1
ATOM 3868 C CA . ILE B 1 244 ? -1.14 5.703 -15.078 1 97.12 244 ILE B CA 1
ATOM 3869 C C . ILE B 1 244 ? -1.18 6.133 -13.609 1 97.12 244 ILE B C 1
ATOM 3871 O O . ILE B 1 244 ? -2.01 6.957 -13.227 1 97.12 244 ILE B O 1
ATOM 3875 N N . GLY B 1 245 ? -0.279 5.527 -12.852 1 95.12 245 GLY B N 1
ATOM 3876 C CA . GLY B 1 245 ? -0.182 5.949 -11.461 1 95.12 245 GLY B CA 1
ATOM 3877 C C . GLY B 1 245 ? 0.083 7.434 -11.305 1 95.12 245 GLY B C 1
ATOM 3878 O O . GLY B 1 245 ? -0.495 8.086 -10.43 1 95.12 245 GLY B O 1
ATOM 3879 N N . LEU B 1 246 ? 0.922 7.965 -12.148 1 94.31 246 LEU B N 1
ATOM 3880 C CA . LEU B 1 246 ? 1.252 9.391 -12.125 1 94.31 246 LEU B CA 1
ATOM 3881 C C . LEU B 1 246 ? 0.034 10.234 -12.484 1 94.31 246 LEU B C 1
ATOM 3883 O O . LEU B 1 246 ? -0.238 11.242 -11.836 1 94.31 246 LEU B O 1
ATOM 3887 N N . VAL B 1 247 ? -0.681 9.797 -13.43 1 95 247 VAL B N 1
ATOM 3888 C CA . VAL B 1 247 ? -1.87 10.516 -13.883 1 95 247 VAL B CA 1
ATOM 3889 C C . VAL B 1 247 ? -2.938 10.484 -12.789 1 95 247 VAL B C 1
ATOM 3891 O O . VAL B 1 247 ? -3.598 11.492 -12.531 1 95 247 VAL B O 1
ATOM 3894 N N . LEU B 1 248 ? -3.055 9.359 -12.195 1 92.38 248 LEU B N 1
ATOM 3895 C CA . LEU B 1 248 ? -4.02 9.203 -11.109 1 92.38 248 LEU B CA 1
ATOM 3896 C C . LEU B 1 248 ? -3.672 10.117 -9.938 1 92.38 248 LEU B C 1
ATOM 3898 O O . LEU B 1 248 ? -4.539 10.82 -9.414 1 92.38 248 LEU B O 1
ATOM 3902 N N . ASP B 1 249 ? -2.484 10.109 -9.594 1 89.06 249 ASP B N 1
ATOM 3903 C CA . ASP B 1 249 ? -2.025 10.922 -8.477 1 89.06 249 ASP B CA 1
ATOM 3904 C C . ASP B 1 249 ? -2.176 12.406 -8.773 1 89.06 249 ASP B C 1
ATOM 3906 O O . ASP B 1 249 ? -2.721 13.164 -7.965 1 89.06 249 ASP B O 1
ATOM 3910 N N . ARG B 1 250 ? -1.751 12.891 -9.906 1 90.25 250 ARG B N 1
ATOM 3911 C CA . ARG B 1 250 ? -1.815 14.297 -10.297 1 90.25 250 ARG B CA 1
ATOM 3912 C C . ARG B 1 250 ? -3.26 14.742 -10.508 1 90.25 250 ARG B C 1
ATOM 3914 O O . ARG B 1 250 ? -3.623 15.875 -10.18 1 90.25 250 ARG B O 1
ATOM 3921 N N . GLY B 1 251 ? -4.004 13.82 -11.047 1 91 251 GLY B N 1
ATOM 3922 C CA . GLY B 1 251 ? -5.406 14.133 -11.258 1 91 251 GLY B CA 1
ATOM 3923 C C . GLY B 1 251 ? -6.164 14.375 -9.969 1 91 251 GLY B C 1
ATOM 3924 O O . GLY B 1 251 ? -6.871 15.383 -9.836 1 91 251 GLY B O 1
ATOM 3925 N N . LEU B 1 252 ? -5.938 13.562 -9.023 1 87.69 252 LEU B N 1
ATOM 3926 C CA . LEU B 1 252 ? -6.645 13.688 -7.758 1 87.69 252 LEU B CA 1
ATOM 3927 C C . LEU B 1 252 ? -6.102 14.859 -6.945 1 87.69 252 LEU B C 1
ATOM 3929 O O . LEU B 1 252 ? -6.859 15.539 -6.246 1 87.69 252 LEU B O 1
ATOM 3933 N N . ARG B 1 253 ? -4.863 15.109 -7.082 1 86.88 253 ARG B N 1
ATOM 3934 C CA . ARG B 1 253 ? -4.281 16.281 -6.43 1 86.88 253 ARG B CA 1
ATOM 3935 C C . ARG B 1 253 ? -4.832 17.578 -7.027 1 86.88 253 ARG B C 1
ATOM 3937 O O . ARG B 1 253 ? -5.066 18.547 -6.309 1 86.88 253 ARG B O 1
ATOM 3944 N N . TYR B 1 254 ? -4.945 17.531 -8.281 1 89.06 254 TYR B N 1
ATOM 3945 C CA . TYR B 1 254 ? -5.504 18.688 -8.969 1 89.06 254 TYR B CA 1
ATOM 3946 C C . TYR B 1 254 ? -6.918 18.984 -8.492 1 89.06 254 TYR B C 1
ATOM 3948 O O . TYR B 1 254 ? -7.27 20.141 -8.242 1 89.06 254 TYR B O 1
ATOM 3956 N N . ILE B 1 255 ? -7.652 17.984 -8.266 1 86.5 255 ILE B N 1
ATOM 3957 C CA . ILE B 1 255 ? -9.016 18.125 -7.773 1 86.5 255 ILE B CA 1
ATOM 3958 C C . ILE B 1 255 ? -8.992 18.641 -6.34 1 86.5 255 ILE B C 1
ATOM 3960 O O . ILE B 1 255 ? -9.781 19.516 -5.98 1 86.5 255 ILE B O 1
ATOM 3964 N N . GLU B 1 256 ? -8.125 18.141 -5.637 1 82.62 256 GLU B N 1
ATOM 3965 C CA . GLU B 1 256 ? -7.98 18.562 -4.25 1 82.62 256 GLU B CA 1
ATOM 3966 C C . GLU B 1 256 ? -7.602 20.031 -4.164 1 82.62 256 GLU B C 1
ATOM 3968 O O . GLU B 1 256 ? -8.172 20.781 -3.369 1 82.62 256 GLU B O 1
ATOM 3973 N N . ASP B 1 257 ? -6.754 20.5 -5.027 1 82.88 257 ASP B N 1
ATOM 3974 C CA . ASP B 1 257 ? -6.27 21.875 -5.004 1 82.88 257 ASP B CA 1
ATOM 3975 C C . ASP B 1 257 ? -7.328 22.844 -5.543 1 82.88 257 ASP B C 1
ATOM 3977 O O . ASP B 1 257 ? -7.457 23.969 -5.051 1 82.88 257 ASP B O 1
ATOM 3981 N N . LYS B 1 258 ? -7.941 22.406 -6.496 1 83 258 LYS B N 1
ATOM 3982 C CA . LYS B 1 258 ? -8.945 23.266 -7.121 1 83 258 LYS B CA 1
ATOM 3983 C C . LYS B 1 258 ? -10.133 23.484 -6.195 1 83 258 LYS B C 1
ATOM 3985 O O . LYS B 1 258 ? -10.664 24.594 -6.102 1 83 258 LYS B O 1
ATOM 3990 N N . TYR B 1 259 ? -10.508 22.453 -5.539 1 74.81 259 TYR B N 1
ATOM 3991 C CA . TYR B 1 259 ? -11.75 22.562 -4.781 1 74.81 259 TYR B CA 1
ATOM 3992 C C . TYR B 1 259 ? -11.469 22.859 -3.312 1 74.81 259 TYR B C 1
ATOM 3994 O O . TYR B 1 259 ? -12.352 23.312 -2.584 1 74.81 259 TYR B O 1
ATOM 4002 N N . PHE B 1 260 ? -10.32 22.672 -2.859 1 67.38 260 PHE B N 1
ATOM 4003 C CA . PHE B 1 260 ? -10.141 22.859 -1.425 1 67.38 260 PHE B CA 1
ATOM 4004 C C . PHE B 1 260 ? -8.914 23.719 -1.145 1 67.38 260 PHE B C 1
ATOM 4006 O O . PHE B 1 260 ? -8.273 23.578 -0.102 1 67.38 260 PHE B O 1
ATOM 4013 N N . VAL B 1 261 ? -8.492 24.516 -2.08 1 58.16 261 VAL B N 1
ATOM 4014 C CA . VAL B 1 261 ? -7.43 25.516 -1.903 1 58.16 261 VAL B CA 1
ATOM 4015 C C . VAL B 1 261 ? -7.734 26.375 -0.685 1 58.16 261 VAL B C 1
ATOM 4017 O O . VAL B 1 261 ? -6.82 26.828 0.013 1 58.16 261 VAL B O 1
ATOM 4020 N N . TRP B 1 262 ? -8.938 26.531 -0.475 1 49.41 262 TRP B N 1
ATOM 4021 C CA . TRP B 1 262 ? -9.289 27.516 0.539 1 49.41 262 TRP B CA 1
ATOM 4022 C C . TRP B 1 262 ? -8.789 27.094 1.915 1 49.41 262 TRP B C 1
ATOM 4024 O O . TRP B 1 262 ? -8.492 27.938 2.768 1 49.41 262 TRP B O 1
ATOM 4034 N N . ARG B 1 263 ? -8.789 25.859 2.174 1 53.59 263 ARG B N 1
ATOM 4035 C CA . ARG B 1 263 ? -8.367 25.453 3.512 1 53.59 263 ARG B CA 1
ATOM 4036 C C . ARG B 1 263 ? -6.871 25.672 3.703 1 53.59 263 ARG B C 1
ATOM 4038 O O . ARG B 1 263 ? -6.418 25.953 4.816 1 53.59 263 ARG B O 1
ATOM 4045 N N . LYS B 1 264 ? -6.078 25.484 2.574 1 49.41 264 LYS B N 1
ATOM 4046 C CA . LYS B 1 264 ? -4.668 25.812 2.754 1 49.41 264 LYS B CA 1
ATOM 4047 C C . LYS B 1 264 ? -4.48 27.281 3.113 1 49.41 264 LYS B C 1
ATOM 4049 O O . LYS B 1 264 ? -3.521 27.641 3.797 1 49.41 264 LYS B O 1
ATOM 4054 N N . MET B 1 265 ? -5.438 28.062 2.752 1 43.38 265 MET B N 1
ATOM 4055 C CA . MET B 1 265 ? -5.34 29.5 3.021 1 43.38 265 MET B CA 1
ATOM 4056 C C . MET B 1 265 ? -5.809 29.812 4.438 1 43.38 265 MET B C 1
ATOM 4058 O O . MET B 1 265 ? -5.539 30.906 4.957 1 43.38 265 MET B O 1
ATOM 4062 N N . MET B 1 266 ? -6.605 28.984 4.969 1 41.88 266 MET B N 1
ATOM 4063 C CA . MET B 1 266 ? -7.07 29.375 6.297 1 41.88 266 MET B CA 1
ATOM 4064 C C . MET B 1 266 ? -6.078 28.922 7.367 1 41.88 266 MET B C 1
ATOM 4066 O O . MET B 1 266 ? -6.25 29.25 8.547 1 41.88 266 MET B O 1
ATOM 4070 N N . LYS B 1 267 ? -5.02 28.125 6.984 1 41.94 267 LYS B N 1
ATOM 4071 C CA . LYS B 1 267 ? -3.99 27.938 8.008 1 41.94 267 LYS B CA 1
ATOM 4072 C C . LYS B 1 267 ? -2.891 29 7.871 1 41.94 267 LYS B C 1
ATOM 4074 O O . LYS B 1 267 ? -2.561 29.422 6.758 1 41.94 267 LYS B O 1
#

Foldseek 3Di:
DDPPPPPPPPPPPPVVVCVVCVVVVVVLVVLQVVCVVVVAVLVGNHPVLLVVLQVPQQDDDPPAGGVVQQAVVLVVLLVLLLVLLLVPQQVLLLCLLQDVVSVVVCVVVLVVCVPDQLVVCLVVLCVVPNFDSRSLSSSLNSQLNNLLNVLNSCLLNVQDPVQLVVCVVVVDDDVRCSVPPRCVSSVLSNLVSSLNSSLRSLVSSLVSCCDPRHRGHLNVQLNVCSVVSNVSSNVSSVVVSVVVSVCSNVVSVVVSCVPPVVVVVVD/DDPPPPPPPPPPPVVVVCVVCVVVVVVLVVLQVVCVVVVAVLVGNHPVLLVVLQVPQQDDDPPAGGVVQQAVVLVVLLVLLLVVLLVPQQVLLLCLLVDVVSVVVCVVVLVVCVVDQLVVCLVVLCVVPNFDSRSLSSSLNSQLNNLLNVLNSCLLNVQDPVQLVVCVVVVDDDVRCSVPPRCVSSVLSNLVSSLNSSLRSLVSSLVSCCDPRHRGHLNVQLNVCSVVSNVSSNVSSVVVSVVVSVCSNVVSVVVSCVPPVVVVVVD

Nearest PDB structures (foldseek):
  7ahc-assembly1_B  TM=9.143E-01  e=1.326E-07  Lactococcus lactis subsp. lactis
  7ahd-assembly1_A  TM=8.773E-01  e=2.822E-07  Lactococcus lactis subsp. lactis
  7ahd-assembly1_B  TM=8.814E-01  e=2.699E-07  Lactococcus lactis subsp. lactis
  7ahh-assembly1_A  TM=8.894E-01  e=6.561E-07  Lactococcus lactis subsp. lactis
  7ahh-assembly1_B  TM=7.820E-01  e=1.810E-07  Lactococcus lactis subsp. lactis